Protein AF-0000000084432712 (afdb_homodimer)

Secondary structure (DSSP, 8-state):
-EEEEEE--SSHHHHHHHHHTTTTEEEEEEEEESS-TTHHHHHHHHHHHHHHHT-EEEEEE-HHHHHH---TTTSSSPPPB--GGGTT-HHHHHHHHHHH--TTHHHHHHHHHHHHHHHHT-SEEE----HHHHTT-GGGSHHHHHHHHHHHHHH-SS--EEE-TTTT--HHHHHHHHHHTT--GGG----SS--SSB-S-BHHHHHHHHHHHHHT------B--/-EEEEEE--SSHHHHHHHHHTTTTEEEEEEEEESS-TTHHHHHHHHHHHHHHHT-EEEEEE-HHHHHH---TTTSSSPPPB--GGGTT-HHHHHHHHHHH--TTHHHHHHHHHHHHHHHHT-SEEE----HHHHTT-GGGSHHHHHHHHHHHHHH-SS--EEE-TTTT--HHHHHHHHHHTT--GGG----SS--SSB-S-BHHHHHHHHHHHHHT------B--

pLDDT: mean 95.59, std 4.75, range [79.56, 98.94]

Organism: NCBI:txid230361

Structure (mmCIF, N/CA/C/O backbone):
data_AF-0000000084432712-model_v1
#
loop_
_entity.id
_entity.type
_entity.pdbx_description
1 polymer '7-cyano-7-deazaguanine synthase'
#
loop_
_atom_site.group_PDB
_atom_site.id
_atom_site.type_symbol
_atom_site.label_atom_id
_atom_site.label_alt_id
_atom_site.label_comp_id
_atom_site.label_asym_id
_atom_site.label_entity_id
_atom_site.label_seq_id
_atom_site.pdbx_PDB_ins_code
_atom_site.Cartn_x
_atom_site.Cartn_y
_atom_site.Cartn_z
_atom_site.occupancy
_atom_site.B_iso_or_equiv
_atom_site.auth_seq_id
_atom_site.auth_comp_id
_atom_site.auth_asym_id
_atom_site.auth_atom_id
_atom_site.pdbx_PDB_model_num
ATOM 1 N N . MET A 1 1 ? -24.625 7.254 8.367 1 82.44 1 MET A N 1
ATOM 2 C CA . MET A 1 1 ? -23.719 8.32 7.926 1 82.44 1 MET A CA 1
ATOM 3 C C . MET A 1 1 ? -22.641 7.766 7.008 1 82.44 1 MET A C 1
ATOM 5 O O . MET A 1 1 ? -22.25 6.602 7.129 1 82.44 1 MET A O 1
ATOM 9 N N . ASN A 1 2 ? -22.219 8.508 5.934 1 96.69 2 ASN A N 1
ATOM 10 C CA . ASN A 1 2 ? -21.109 8.125 5.055 1 96.69 2 ASN A CA 1
ATOM 11 C C . ASN A 1 2 ? -19.797 7.988 5.824 1 96.69 2 ASN A C 1
ATOM 13 O O . ASN A 1 2 ? -19.578 8.695 6.809 1 96.69 2 ASN A O 1
ATOM 17 N N . LYS A 1 3 ? -19.031 7.02 5.531 1 98.62 3 LYS A N 1
ATOM 18 C CA . LYS A 1 3 ? -17.781 6.781 6.238 1 98.62 3 LYS A CA 1
ATOM 19 C C . LYS A 1 3 ? -16.578 7.25 5.414 1 98.62 3 LYS A C 1
ATOM 21 O O . LYS A 1 3 ? -16.641 7.27 4.184 1 98.62 3 LYS A O 1
ATOM 26 N N . ALA A 1 4 ? -15.578 7.688 6.098 1 98.88 4 ALA A N 1
ATOM 27 C CA . ALA A 1 4 ? -14.312 8.102 5.488 1 98.88 4 ALA A CA 1
ATOM 28 C C . ALA A 1 4 ? -13.125 7.574 6.289 1 98.88 4 ALA A C 1
ATOM 30 O O . ALA A 1 4 ? -13.227 7.363 7.5 1 98.88 4 ALA A O 1
ATOM 31 N N . ILE A 1 5 ? -12.078 7.297 5.582 1 98.94 5 ILE A N 1
ATOM 32 C CA . ILE A 1 5 ? -10.789 7.031 6.207 1 98.94 5 ILE A CA 1
ATOM 33 C C . ILE A 1 5 ? -9.906 8.273 6.125 1 98.94 5 ILE A C 1
ATOM 35 O O . ILE A 1 5 ? -9.875 8.953 5.098 1 98.94 5 ILE A O 1
ATOM 39 N N . ALA A 1 6 ? -9.242 8.617 7.168 1 98.94 6 ALA A N 1
ATOM 40 C CA . ALA A 1 6 ? -8.266 9.695 7.141 1 98.94 6 ALA A CA 1
ATOM 41 C C . ALA A 1 6 ? -6.867 9.18 7.484 1 98.94 6 ALA A C 1
ATOM 43 O O . ALA A 1 6 ? -6.676 8.547 8.523 1 98.94 6 ALA A O 1
ATOM 44 N N . VAL A 1 7 ? -5.953 9.328 6.586 1 98.94 7 VAL A N 1
ATOM 45 C CA . VAL A 1 7 ? -4.555 9.148 6.961 1 98.94 7 VAL A CA 1
ATOM 46 C C . VAL A 1 7 ? -4.125 10.273 7.895 1 98.94 7 VAL A C 1
ATOM 48 O O . VAL A 1 7 ? -4.039 11.43 7.484 1 98.94 7 VAL A O 1
ATOM 51 N N . PHE A 1 8 ? -3.812 9.898 9.117 1 98.81 8 PHE A N 1
ATOM 52 C CA . PHE A 1 8 ? -3.848 10.914 10.164 1 98.81 8 PHE A CA 1
ATOM 53 C C . PHE A 1 8 ? -2.631 10.789 11.078 1 98.81 8 PHE A C 1
ATOM 55 O O . PHE A 1 8 ? -2.502 9.82 11.82 1 98.81 8 PHE A O 1
ATOM 62 N N . SER A 1 9 ? -1.767 11.75 11.031 1 98 9 SER A N 1
ATOM 63 C CA . SER A 1 9 ? -0.556 11.75 11.844 1 98 9 SER A CA 1
ATOM 64 C C . SER A 1 9 ? -0.712 12.648 13.062 1 98 9 SER A C 1
ATOM 66 O O . SER A 1 9 ? 0.126 12.625 13.969 1 98 9 SER A O 1
ATOM 68 N N . GLY A 1 10 ? -1.764 13.469 13.07 1 98.19 10 GLY A N 1
ATOM 69 C CA . GLY A 1 10 ? -1.887 14.484 14.109 1 98.19 10 GLY A CA 1
ATOM 70 C C . GLY A 1 10 ? -1.192 15.781 13.758 1 98.19 10 GLY A C 1
ATOM 71 O O . GLY A 1 10 ? -1.173 16.719 14.562 1 98.19 10 GLY A O 1
ATOM 72 N N . GLY A 1 11 ? -0.658 15.852 12.586 1 98.12 11 GLY A N 1
ATOM 73 C CA . GLY A 1 11 ? -0.037 17.078 12.117 1 98.12 11 GLY A CA 1
ATOM 74 C C . GLY A 1 11 ? -1.042 18.125 11.656 1 98.12 11 GLY A C 1
ATOM 75 O O . GLY A 1 11 ? -2.248 17.859 11.641 1 98.12 11 GLY A O 1
ATOM 76 N N . LEU A 1 12 ? -0.528 19.234 11.258 1 98.5 12 LEU A N 1
ATOM 77 C CA . LEU A 1 12 ? -1.354 20.375 10.859 1 98.5 12 LEU A CA 1
ATOM 78 C C . LEU A 1 12 ? -2.156 20.047 9.602 1 98.5 12 LEU A C 1
ATOM 80 O O . LEU A 1 12 ? -3.377 20.219 9.578 1 98.5 12 LEU A O 1
ATOM 84 N N . ASP A 1 13 ? -1.496 19.516 8.57 1 98.38 13 ASP A N 1
ATOM 85 C CA . ASP A 1 13 ? -2.105 19.328 7.258 1 98.38 13 ASP A CA 1
ATOM 86 C C . ASP A 1 13 ? -3.23 18.297 7.316 1 98.38 13 ASP A C 1
ATOM 88 O O . ASP A 1 13 ? -4.324 18.531 6.805 1 98.38 13 ASP A O 1
ATOM 92 N N . CYS A 1 14 ? -2.957 17.156 7.934 1 98.62 14 CYS A N 1
ATOM 93 C CA . CYS A 1 14 ? -3.982 16.125 7.984 1 98.62 14 CYS A CA 1
ATOM 94 C C . CYS A 1 14 ? -5.133 16.531 8.891 1 98.62 14 CYS A C 1
ATOM 96 O O . CYS A 1 14 ? -6.285 16.172 8.641 1 98.62 14 CYS A O 1
ATOM 98 N N . THR A 1 15 ? -4.855 17.297 9.977 1 98.88 15 THR A N 1
ATOM 99 C CA . THR A 1 15 ? -5.898 17.797 10.867 1 98.88 15 THR A CA 1
ATOM 100 C C . THR A 1 15 ? -6.867 18.703 10.117 1 98.88 15 THR A C 1
ATOM 102 O O . THR A 1 15 ? -8.086 18.547 10.227 1 98.88 15 THR A O 1
ATOM 105 N N . VAL A 1 16 ? -6.312 19.594 9.367 1 98.88 16 VAL A N 1
ATOM 106 C CA . VAL A 1 16 ? -7.148 20.5 8.586 1 98.88 16 VAL A CA 1
ATOM 107 C C . VAL A 1 16 ? -7.914 19.703 7.527 1 98.88 16 VAL A C 1
ATOM 109 O O . VAL A 1 16 ? -9.125 19.875 7.379 1 98.88 16 VAL A O 1
ATOM 112 N N . ALA A 1 17 ? -7.266 18.844 6.82 1 98.94 17 ALA A N 1
ATOM 113 C CA . ALA A 1 17 ? -7.891 18.062 5.754 1 98.94 17 ALA A CA 1
ATOM 114 C C . ALA A 1 17 ? -9.062 17.234 6.289 1 98.94 17 ALA A C 1
ATOM 116 O O . ALA A 1 17 ? -10.156 17.25 5.711 1 98.94 17 ALA A O 1
ATOM 117 N N . ALA A 1 18 ? -8.852 16.516 7.418 1 98.88 18 ALA A N 1
ATOM 118 C CA . ALA A 1 18 ? -9.914 15.703 8.008 1 98.88 18 ALA A CA 1
ATOM 119 C C . ALA A 1 18 ? -11.078 16.578 8.477 1 98.88 18 ALA A C 1
ATOM 121 O O . ALA A 1 18 ? -12.242 16.203 8.328 1 98.88 18 ALA A O 1
ATOM 122 N N . SER A 1 19 ? -10.805 17.766 9 1 98.88 19 SER A N 1
ATOM 123 C CA . SER A 1 19 ? -11.82 18.656 9.531 1 98.88 19 SER A CA 1
ATOM 124 C C . SER A 1 19 ? -12.758 19.141 8.438 1 98.88 19 SER A C 1
ATOM 126 O O . SER A 1 19 ? -13.938 19.422 8.688 1 98.88 19 SER A O 1
ATOM 128 N N . VAL A 1 20 ? -12.234 19.281 7.223 1 98.88 20 VAL A N 1
ATOM 129 C CA . VAL A 1 20 ? -13.039 19.703 6.086 1 98.88 20 VAL A CA 1
ATOM 130 C C . VAL A 1 20 ? -14.242 18.781 5.926 1 98.88 20 VAL A C 1
ATOM 132 O O . VAL A 1 20 ? -15.328 19.234 5.543 1 98.88 20 VAL A O 1
ATOM 135 N N . TYR A 1 21 ? -14.094 17.5 6.312 1 98.69 21 TYR A N 1
ATOM 136 C CA . TYR A 1 21 ? -15.133 16.516 6.043 1 98.69 21 TYR A CA 1
ATOM 137 C C . TYR A 1 21 ? -15.797 16.047 7.336 1 98.69 21 TYR A C 1
ATOM 139 O O . TYR A 1 21 ? -16.625 15.141 7.324 1 98.69 21 TYR A O 1
ATOM 147 N N . ALA A 1 22 ? -15.508 16.672 8.461 1 98.31 22 ALA A N 1
ATOM 148 C CA . ALA A 1 22 ? -15.898 16.188 9.789 1 98.31 22 ALA A CA 1
ATOM 149 C C . ALA A 1 22 ? -17.422 16.219 9.953 1 98.31 22 ALA A C 1
ATOM 151 O O . ALA A 1 22 ? -17.984 15.391 10.672 1 98.31 22 ALA A O 1
ATOM 152 N N . LYS A 1 23 ? -18.078 17.125 9.312 1 97.19 23 LYS A N 1
ATOM 153 C CA . LYS A 1 23 ? -19.531 17.281 9.5 1 97.19 23 LYS A CA 1
ATOM 154 C C . LYS A 1 23 ? -20.297 16.312 8.594 1 97.19 23 LYS A C 1
ATOM 156 O O . LYS A 1 23 ? -21.453 15.984 8.875 1 97.19 23 LYS A O 1
ATOM 161 N N . ASP A 1 24 ? -19.688 15.82 7.566 1 97.88 24 ASP A N 1
ATOM 162 C CA . ASP A 1 24 ? -20.406 15.086 6.523 1 97.88 24 ASP A CA 1
ATOM 163 C C . ASP A 1 24 ? -20.094 13.594 6.582 1 97.88 24 ASP A C 1
ATOM 165 O O . ASP A 1 24 ? -20.812 12.781 5.992 1 97.88 24 ASP A O 1
ATOM 169 N N . TYR A 1 25 ? -19.031 13.227 7.383 1 98.62 25 TYR A N 1
ATOM 170 C CA . TYR A 1 25 ? -18.594 11.836 7.379 1 98.62 25 TYR A CA 1
ATOM 171 C C . TYR A 1 25 ? -18.297 11.352 8.797 1 98.62 25 TYR A C 1
ATOM 173 O O . TYR A 1 25 ? -17.875 12.133 9.648 1 98.62 25 TYR A O 1
ATOM 181 N N . GLU A 1 26 ? -18.609 10.125 9.031 1 98.75 26 GLU A N 1
ATOM 182 C CA . GLU A 1 26 ? -17.969 9.414 10.141 1 98.75 26 GLU A CA 1
ATOM 183 C C . GLU A 1 26 ? -16.516 9.078 9.812 1 98.75 26 GLU A C 1
ATOM 185 O O . GLU A 1 26 ? -16.25 8.203 8.992 1 98.75 26 GLU A O 1
ATOM 190 N N . ILE A 1 27 ? -15.672 9.711 10.469 1 98.81 27 ILE A N 1
ATOM 191 C CA . ILE A 1 27 ? -14.266 9.617 10.078 1 98.81 27 ILE A CA 1
ATOM 192 C C . ILE A 1 27 ? -13.555 8.57 10.93 1 98.81 27 ILE A C 1
ATOM 194 O O . ILE A 1 27 ? -13.672 8.578 12.156 1 98.81 27 ILE A O 1
ATOM 198 N N . HIS A 1 28 ? -12.898 7.625 10.273 1 98.88 28 HIS A N 1
ATOM 199 C CA . HIS A 1 28 ? -11.938 6.691 10.852 1 98.88 28 HIS A CA 1
ATOM 200 C C . HIS A 1 28 ? -10.508 7.113 10.547 1 98.88 28 HIS A C 1
ATOM 202 O O . HIS A 1 28 ? -10.047 7 9.406 1 98.88 28 HIS A O 1
ATOM 208 N N . ALA A 1 29 ? -9.836 7.578 11.57 1 98.94 29 ALA A N 1
ATOM 209 C CA . ALA A 1 29 ? -8.469 8.062 11.414 1 98.94 29 ALA A CA 1
ATOM 210 C C . ALA A 1 29 ? -7.457 6.938 11.633 1 98.94 29 ALA A C 1
ATOM 212 O O . ALA A 1 29 ? -7.605 6.137 12.562 1 98.94 29 ALA A O 1
ATOM 213 N N . ILE A 1 30 ? -6.48 6.891 10.75 1 98.88 30 ILE A N 1
ATOM 214 C CA . ILE A 1 30 ? -5.422 5.895 10.883 1 98.88 30 ILE A CA 1
ATOM 215 C C . ILE A 1 30 ? -4.082 6.594 11.102 1 98.88 30 ILE A C 1
ATOM 217 O O . ILE A 1 30 ? -3.645 7.395 10.273 1 98.88 30 ILE A O 1
ATOM 221 N N . THR A 1 31 ? -3.467 6.285 12.211 1 98.88 31 THR A N 1
ATOM 222 C CA . THR A 1 31 ? -2.111 6.727 12.516 1 98.88 31 THR A CA 1
ATOM 223 C C . THR A 1 31 ? -1.118 5.578 12.344 1 98.88 31 THR A C 1
ATOM 225 O O . THR A 1 31 ? -1.321 4.488 12.883 1 98.88 31 THR A O 1
ATOM 228 N N . PHE A 1 32 ? -0.079 5.867 11.594 1 98.62 32 PHE A N 1
ATOM 229 C CA . PHE A 1 32 ? 0.902 4.828 11.305 1 98.62 32 PHE A CA 1
ATOM 230 C C . PHE A 1 32 ? 2.123 4.973 12.211 1 98.62 32 PHE A C 1
ATOM 232 O O . PHE A 1 32 ? 2.631 6.078 12.398 1 98.62 32 PHE A O 1
ATOM 239 N N . ASN A 1 33 ? 2.516 3.881 12.797 1 98.25 33 ASN A N 1
ATOM 240 C CA . ASN A 1 33 ? 3.818 3.744 13.438 1 98.25 33 ASN A CA 1
ATOM 241 C C . ASN A 1 33 ? 4.816 3.027 12.531 1 98.25 33 ASN A C 1
ATOM 243 O O . ASN A 1 33 ? 4.766 1.805 12.391 1 98.25 33 ASN A O 1
ATOM 247 N N . TYR A 1 34 ? 5.691 3.785 11.961 1 97.25 34 TYR A N 1
ATOM 248 C CA . TYR A 1 34 ? 6.668 3.188 11.055 1 97.25 34 TYR A CA 1
ATOM 249 C C . TYR A 1 34 ? 8.086 3.414 11.562 1 97.25 34 TYR A C 1
ATOM 251 O O . TYR A 1 34 ? 9.039 3.416 10.781 1 97.25 34 TYR A O 1
ATOM 259 N N . GLY A 1 35 ? 8.18 3.725 12.828 1 96.12 35 GLY A N 1
ATOM 260 C CA . GLY A 1 35 ? 9.469 3.842 13.492 1 96.12 35 GLY A CA 1
ATOM 261 C C . GLY A 1 35 ? 10.023 5.254 13.461 1 96.12 35 GLY A C 1
ATOM 262 O O . GLY A 1 35 ? 11.219 5.461 13.688 1 96.12 35 GLY A O 1
ATOM 263 N N . GLN A 1 36 ? 9.195 6.195 13.172 1 95 36 GLN A N 1
ATOM 264 C CA . GLN A 1 36 ? 9.656 7.578 13.102 1 95 36 GLN A CA 1
ATOM 265 C C . GLN A 1 36 ? 9.922 8.133 14.5 1 95 36 GLN A C 1
ATOM 267 O O . GLN A 1 36 ? 9.227 7.797 15.453 1 95 36 GLN A O 1
ATOM 272 N N . LYS A 1 37 ? 10.781 9.094 14.547 1 93.81 37 LYS A N 1
ATOM 273 C CA . LYS A 1 37 ? 11.219 9.703 15.797 1 93.81 37 LYS A CA 1
ATOM 274 C C . LYS A 1 37 ? 10.062 10.398 16.5 1 93.81 37 LYS A C 1
ATOM 276 O O . LYS A 1 37 ? 9.969 10.359 17.734 1 93.81 37 LYS A O 1
ATOM 281 N N . ALA A 1 38 ? 9.195 10.953 15.789 1 95.31 38 ALA A N 1
ATOM 282 C CA . ALA A 1 38 ? 8.156 11.812 16.344 1 95.31 38 ALA A CA 1
ATOM 283 C C . ALA A 1 38 ? 6.902 11.008 16.688 1 95.31 38 ALA A C 1
ATOM 285 O O . ALA A 1 38 ? 5.867 11.578 17.031 1 95.31 38 ALA A O 1
ATOM 286 N N . PHE A 1 39 ? 6.922 9.711 16.672 1 97.31 39 PHE A N 1
ATOM 287 C CA . PHE A 1 39 ? 5.715 8.898 16.75 1 97.31 39 PHE A CA 1
ATOM 288 C C . PHE A 1 39 ? 4.945 9.18 18.031 1 97.31 39 PHE A C 1
ATOM 290 O O . PHE A 1 39 ? 3.727 9.359 18 1 97.31 39 PHE A O 1
ATOM 297 N N . GLU A 1 40 ? 5.621 9.195 19.125 1 97.56 40 GLU A N 1
ATOM 298 C CA . GLU A 1 40 ? 4.941 9.359 20.406 1 97.56 40 GLU A CA 1
ATOM 299 C C . GLU A 1 40 ? 4.16 10.664 20.453 1 97.56 40 GLU A C 1
ATOM 301 O O . GLU A 1 40 ? 3.012 10.695 20.906 1 97.56 40 GLU A O 1
ATOM 306 N N . GLN A 1 41 ? 4.758 11.695 20 1 97.88 41 GLN A N 1
ATOM 307 C CA . GLN A 1 41 ? 4.094 12.992 20 1 97.88 41 GLN A CA 1
ATOM 308 C C . GLN A 1 41 ? 2.965 13.031 18.969 1 97.88 41 GLN A C 1
ATOM 310 O O . GLN A 1 41 ? 1.908 13.609 19.219 1 97.88 41 GLN A O 1
ATOM 315 N N . GLU A 1 42 ? 3.207 12.461 17.812 1 97.94 42 GLU A N 1
ATOM 316 C CA . GLU A 1 42 ? 2.172 12.352 16.781 1 97.94 42 GLU A CA 1
ATOM 317 C C . GLU A 1 42 ? 0.961 11.578 17.312 1 97.94 42 GLU A C 1
ATOM 319 O O . GLU A 1 42 ? -0.182 11.984 17.078 1 97.94 42 GLU A O 1
ATOM 324 N N . LEU A 1 43 ? 1.267 10.516 17.969 1 98.56 43 LEU A N 1
ATOM 325 C CA . LEU A 1 43 ? 0.202 9.68 18.516 1 98.56 43 LEU A CA 1
ATOM 326 C C . LEU A 1 43 ? -0.607 10.453 19.547 1 98.56 43 LEU A C 1
ATOM 328 O O . LEU A 1 43 ? -1.84 10.406 19.547 1 98.56 43 LEU A O 1
ATOM 332 N N . LYS A 1 44 ? 0.074 11.133 20.453 1 98.44 44 LYS A N 1
ATOM 333 C CA . LYS A 1 44 ? -0.604 11.945 21.453 1 98.44 44 LYS A CA 1
ATOM 334 C C . LYS A 1 44 ? -1.51 12.984 20.797 1 98.44 44 LYS A C 1
ATOM 336 O O . LYS A 1 44 ? -2.676 13.125 21.172 1 98.44 44 LYS A O 1
ATOM 341 N N . ALA A 1 45 ? -0.95 13.688 19.859 1 98.56 45 ALA A N 1
ATOM 342 C CA . ALA A 1 45 ? -1.721 14.703 19.156 1 98.56 45 ALA A CA 1
ATOM 343 C C . ALA A 1 45 ? -2.918 14.086 18.438 1 98.56 45 ALA A C 1
ATOM 345 O O . ALA A 1 45 ? -4.031 14.609 18.5 1 98.56 45 ALA A O 1
ATOM 346 N N . SER A 1 46 ? -2.67 12.969 17.719 1 98.81 46 SER A N 1
ATOM 347 C CA . SER A 1 46 ? -3.734 12.305 16.984 1 98.81 46 SER A CA 1
ATOM 348 C C . SER A 1 46 ? -4.867 11.867 17.906 1 98.81 46 SER A C 1
ATOM 350 O O . SER A 1 46 ? -6.043 12.023 17.578 1 98.81 46 SER A O 1
ATOM 352 N N . GLN A 1 47 ? -4.52 11.328 19.016 1 98.75 47 GLN A N 1
ATOM 353 C CA . GLN A 1 47 ? -5.516 10.852 19.969 1 98.75 47 GLN A CA 1
ATOM 354 C C . GLN A 1 47 ? -6.375 12 20.484 1 98.75 47 GLN A C 1
ATOM 356 O O . GLN A 1 47 ? -7.602 11.891 20.531 1 98.75 47 GLN A O 1
ATOM 361 N N . ILE A 1 48 ? -5.746 13.078 20.891 1 98.75 48 ILE A N 1
ATOM 362 C CA . ILE A 1 48 ? -6.449 14.227 21.453 1 98.75 48 ILE A CA 1
ATOM 363 C C . ILE A 1 48 ? -7.379 14.82 20.406 1 98.75 48 ILE A C 1
ATOM 365 O O . ILE A 1 48 ? -8.539 15.133 20.688 1 98.75 48 ILE A O 1
ATOM 369 N N . ILE A 1 49 ? -6.871 14.953 19.219 1 98.88 49 ILE A N 1
ATOM 370 C CA . ILE A 1 49 ? -7.656 15.555 18.141 1 98.88 49 ILE A CA 1
ATOM 371 C C . ILE A 1 49 ? -8.828 14.648 17.781 1 98.88 49 ILE A C 1
ATOM 373 O O . ILE A 1 49 ? -9.953 15.117 17.609 1 98.88 49 ILE A O 1
ATOM 377 N N . CYS A 1 50 ? -8.562 13.352 17.641 1 98.88 50 CYS A N 1
ATOM 378 C CA . CYS A 1 50 ? -9.625 12.406 17.312 1 98.88 50 CYS A CA 1
ATOM 379 C C . CYS A 1 50 ? -10.734 12.445 18.359 1 98.88 50 CYS A C 1
ATOM 381 O O . CYS A 1 50 ? -11.914 12.422 18.031 1 98.88 50 CYS A O 1
ATOM 383 N N . GLU A 1 51 ? -10.312 12.469 19.609 1 98.75 51 GLU A N 1
ATOM 384 C CA . GLU A 1 51 ? -11.297 12.555 20.688 1 98.75 51 GLU A CA 1
ATOM 385 C C . GLU A 1 51 ? -12.125 13.836 20.578 1 98.75 51 GLU A C 1
ATOM 387 O O . GLU A 1 51 ? -13.352 13.789 20.656 1 98.75 51 GLU A O 1
ATOM 392 N N . LYS A 1 52 ? -11.477 14.938 20.422 1 98.62 52 LYS A N 1
ATOM 393 C CA . LYS A 1 52 ? -12.141 16.234 20.344 1 98.62 52 LYS A CA 1
ATOM 394 C C . LYS A 1 52 ? -13.125 16.281 19.188 1 98.62 52 LYS A C 1
ATOM 396 O O . LYS A 1 52 ? -14.219 16.828 19.312 1 98.62 52 LYS A O 1
ATOM 401 N N . MET A 1 53 ? -12.75 15.688 18.062 1 98.69 53 MET A N 1
ATOM 402 C CA . MET A 1 53 ? -13.508 15.82 16.828 1 98.69 53 MET A CA 1
ATOM 403 C C . MET A 1 53 ? -14.516 14.688 16.672 1 98.69 53 MET A C 1
ATOM 405 O O . MET A 1 53 ? -15.367 14.727 15.781 1 98.69 53 MET A O 1
ATOM 409 N N . GLY A 1 54 ? -14.367 13.625 17.484 1 98.44 54 GLY A N 1
ATOM 410 C CA . GLY A 1 54 ? -15.258 12.477 17.406 1 98.44 54 GLY A CA 1
ATOM 411 C C . GLY A 1 54 ? -14.867 11.492 16.328 1 98.44 54 GLY A C 1
ATOM 412 O O . GLY A 1 54 ? -15.727 10.812 15.758 1 98.44 54 GLY A O 1
ATOM 413 N N . PHE A 1 55 ? -13.648 11.43 15.977 1 98.75 55 PHE A N 1
ATOM 414 C CA . PHE A 1 55 ? -13.164 10.469 15 1 98.75 55 PHE A CA 1
ATOM 415 C C . PHE A 1 55 ? -12.859 9.125 15.656 1 98.75 55 PHE A C 1
ATOM 417 O O . PHE A 1 55 ? -12.367 9.078 16.781 1 98.75 55 PHE A O 1
ATOM 424 N N . LYS A 1 56 ? -13.148 8.039 15.023 1 98.69 56 LYS A N 1
ATOM 425 C CA . LYS A 1 56 ? -12.578 6.754 15.422 1 98.69 56 LYS A CA 1
ATOM 426 C C . LYS A 1 56 ? -11.086 6.688 15.109 1 98.69 56 LYS A C 1
ATOM 428 O O . LYS A 1 56 ? -10.648 7.156 14.055 1 98.69 56 LYS A O 1
ATOM 433 N N . HIS A 1 57 ? -10.352 6.168 16.031 1 98.75 57 HIS A N 1
ATOM 434 C CA . HIS A 1 57 ? -8.906 6.234 15.883 1 98.75 57 HIS A CA 1
ATOM 435 C C . HIS A 1 57 ? -8.289 4.836 15.836 1 98.75 57 HIS A C 1
ATOM 437 O O . HIS A 1 57 ? -8.539 4.016 16.719 1 98.75 57 HIS A O 1
ATOM 443 N N . HIS A 1 58 ? -7.52 4.574 14.789 1 98.38 58 HIS A N 1
ATOM 444 C CA . HIS A 1 58 ? -6.801 3.316 14.602 1 98.38 58 HIS A CA 1
ATOM 445 C C . HIS A 1 58 ? -5.297 3.551 14.492 1 98.38 58 HIS A C 1
ATOM 447 O O . HIS A 1 58 ? -4.859 4.527 13.883 1 98.38 58 HIS A O 1
ATOM 453 N N . ILE A 1 59 ? -4.566 2.66 15.125 1 98.38 59 ILE A N 1
ATOM 454 C CA . ILE A 1 59 ? -3.111 2.709 15.047 1 98.38 59 ILE A CA 1
ATOM 455 C C . ILE A 1 59 ? -2.594 1.473 14.312 1 98.38 59 ILE A C 1
ATOM 457 O O . ILE A 1 59 ? -2.979 0.346 14.633 1 98.38 59 ILE A O 1
ATOM 461 N N . ILE A 1 60 ? -1.786 1.633 13.344 1 98.25 60 ILE A N 1
ATOM 462 C CA . ILE A 1 60 ? -1.219 0.524 12.578 1 98.25 60 ILE A CA 1
ATOM 463 C C . ILE A 1 60 ? 0.303 0.546 12.695 1 98.25 60 ILE A C 1
ATOM 465 O O . ILE A 1 60 ? 0.942 1.55 12.375 1 98.25 60 ILE A O 1
ATOM 469 N N . ASN A 1 61 ? 0.858 -0.528 13.086 1 97.44 61 ASN A N 1
ATOM 470 C CA . ASN A 1 61 ? 2.307 -0.666 13.188 1 97.44 61 ASN A CA 1
ATOM 471 C C . ASN A 1 61 ? 2.904 -1.243 11.906 1 97.44 61 ASN A C 1
ATOM 473 O O . ASN A 1 61 ? 2.455 -2.283 11.422 1 97.44 61 ASN A O 1
ATOM 477 N N . LEU A 1 62 ? 3.836 -0.529 11.375 1 97.62 62 LEU A N 1
ATOM 478 C CA . LEU A 1 62 ? 4.559 -0.975 10.188 1 97.62 62 LEU A CA 1
ATOM 479 C C . LEU A 1 62 ? 6.027 -1.226 10.508 1 97.62 62 LEU A C 1
ATOM 481 O O . LEU A 1 62 ? 6.91 -0.558 9.969 1 97.62 62 LEU A O 1
ATOM 485 N N . ASP A 1 63 ? 6.297 -2.266 11.211 1 95.38 63 ASP A N 1
ATOM 486 C CA . ASP A 1 63 ? 7.645 -2.59 11.672 1 95.38 63 ASP A CA 1
ATOM 487 C C . ASP A 1 63 ? 8.586 -2.826 10.5 1 95.38 63 ASP A C 1
ATOM 489 O O . ASP A 1 63 ? 9.758 -2.447 10.555 1 95.38 63 ASP A O 1
ATOM 493 N N . TRP A 1 64 ? 8.102 -3.467 9.539 1 95.88 64 TRP A N 1
ATOM 494 C CA . TRP A 1 64 ? 8.93 -3.777 8.383 1 95.88 64 TRP A CA 1
ATOM 495 C C . TRP A 1 64 ? 9.422 -2.502 7.707 1 95.88 64 TRP A C 1
ATOM 497 O O . TRP A 1 64 ? 10.539 -2.455 7.195 1 95.88 64 TRP A O 1
ATOM 507 N N . LEU A 1 65 ? 8.617 -1.478 7.641 1 97.12 65 LEU A N 1
ATOM 508 C CA . LEU A 1 65 ? 9.016 -0.216 7.027 1 97.12 65 LEU A CA 1
ATOM 509 C C . LEU A 1 65 ? 10.133 0.448 7.832 1 97.12 65 LEU A C 1
ATOM 511 O O . LEU A 1 65 ? 11.078 0.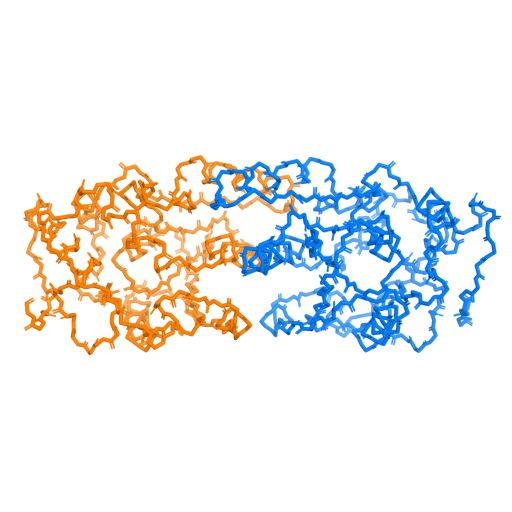99 7.262 1 97.12 65 LEU A O 1
ATOM 515 N N . SER A 1 66 ? 10.016 0.367 9.141 1 94.56 66 SER A N 1
ATOM 516 C CA . SER A 1 66 ? 11.047 0.907 10.016 1 94.56 66 SER A CA 1
ATOM 517 C C . SER A 1 66 ? 12.398 0.257 9.742 1 94.56 66 SER A C 1
ATOM 519 O O . SER A 1 66 ? 13.438 0.91 9.844 1 94.56 66 SER A O 1
ATOM 521 N N . LYS A 1 67 ? 12.375 -0.977 9.328 1 94.94 67 LYS A N 1
ATOM 522 C CA . LYS A 1 67 ? 13.594 -1.759 9.156 1 94.94 67 LYS A CA 1
ATOM 523 C C . LYS A 1 67 ? 14.281 -1.429 7.832 1 94.94 67 LYS A C 1
ATOM 525 O O . LYS A 1 67 ? 15.5 -1.523 7.719 1 94.94 67 LYS A O 1
ATOM 530 N N . ILE A 1 68 ? 13.539 -0.99 6.895 1 95.44 68 ILE A N 1
ATOM 531 C CA . ILE A 1 68 ? 14.148 -0.828 5.578 1 95.44 68 ILE A CA 1
ATOM 532 C C . ILE A 1 68 ? 14.359 0.657 5.285 1 95.44 68 ILE A C 1
ATOM 534 O O . ILE A 1 68 ? 15 1.017 4.297 1 95.44 68 ILE A O 1
ATOM 538 N N . SER A 1 69 ? 13.812 1.524 6.113 1 94.44 69 SER A N 1
ATOM 539 C CA . SER A 1 69 ? 13.914 2.963 5.887 1 94.44 69 SER A CA 1
ATOM 540 C C . SER A 1 69 ? 15.258 3.502 6.359 1 94.44 69 SER A C 1
ATOM 542 O O . SER A 1 69 ? 15.695 3.205 7.473 1 94.44 69 SER A O 1
ATOM 544 N N . THR A 1 70 ? 15.883 4.309 5.496 1 91.81 70 THR A N 1
ATOM 545 C CA . THR A 1 70 ? 17.125 4.98 5.859 1 91.81 70 THR A CA 1
ATOM 546 C C . THR A 1 70 ? 16.891 6.469 6.113 1 91.81 70 THR A C 1
ATOM 548 O O . THR A 1 70 ? 17.828 7.246 6.219 1 91.81 70 THR A O 1
ATOM 551 N N . SER A 1 71 ? 15.625 6.824 6.172 1 93 71 SER A N 1
ATOM 552 C CA . SER A 1 71 ? 15.242 8.211 6.414 1 93 71 SER A CA 1
ATOM 553 C C . SER A 1 71 ? 15.734 8.688 7.777 1 93 71 SER A C 1
ATOM 555 O O . SER A 1 71 ? 15.695 7.938 8.758 1 93 71 SER A O 1
ATOM 557 N N . SER A 1 72 ? 16.047 9.961 7.852 1 91.44 72 SER A N 1
ATOM 558 C CA . SER A 1 72 ? 16.438 10.539 9.133 1 91.44 72 SER A CA 1
ATOM 559 C C . SER A 1 72 ? 15.273 10.555 10.117 1 91.44 72 SER A C 1
ATOM 561 O O . SER A 1 72 ? 15.477 10.727 11.32 1 91.44 72 SER A O 1
ATOM 563 N N . LEU A 1 73 ? 14.109 10.406 9.562 1 91.56 73 LEU A N 1
ATOM 564 C CA . LEU A 1 73 ? 12.938 10.32 10.43 1 91.56 73 LEU A CA 1
ATOM 565 C C . LEU A 1 73 ? 12.938 9.016 11.219 1 91.56 73 LEU A C 1
ATOM 567 O O . LEU A 1 73 ? 12.219 8.883 12.211 1 91.56 73 LEU A O 1
ATOM 571 N N . ASN A 1 74 ? 13.664 8 10.773 1 93.06 74 ASN A N 1
ATOM 572 C CA . ASN A 1 74 ? 13.594 6.656 11.328 1 93.06 74 ASN A CA 1
ATOM 573 C C . ASN A 1 74 ? 14.938 6.207 11.883 1 93.06 74 ASN A C 1
ATOM 575 O O . ASN A 1 74 ? 15.039 5.137 12.492 1 93.06 74 ASN A O 1
ATOM 579 N N . THR A 1 75 ? 15.945 6.988 11.625 1 92.06 75 THR A N 1
ATOM 580 C CA . THR A 1 75 ? 17.281 6.582 12.031 1 92.06 75 THR A CA 1
ATOM 581 C C . THR A 1 75 ? 17.844 7.523 13.094 1 92.06 75 THR A C 1
ATOM 583 O O . THR A 1 75 ? 17.203 8.516 13.438 1 92.06 75 THR A O 1
ATOM 586 N N . SER A 1 76 ? 19 7.227 13.539 1 88.19 76 SER A N 1
ATOM 587 C CA . SER A 1 76 ? 19.625 8.039 14.57 1 88.19 76 SER A CA 1
ATOM 588 C C . SER A 1 76 ? 20.25 9.297 13.977 1 88.19 76 SER A C 1
ATOM 590 O O . SER A 1 76 ? 20.719 10.164 14.719 1 88.19 76 SER A O 1
ATOM 592 N N . GLU A 1 77 ? 20.141 9.336 12.719 1 86.75 77 GLU A N 1
ATOM 593 C CA . GLU A 1 77 ? 20.703 10.523 1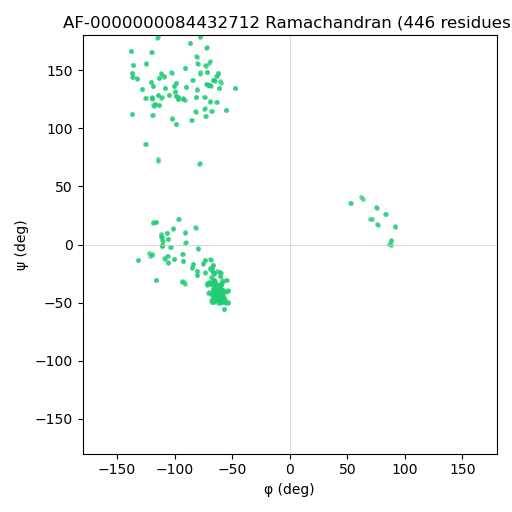2.086 1 86.75 77 GLU A CA 1
ATOM 594 C C . GLU A 1 77 ? 19.969 11.781 12.508 1 86.75 77 GLU A C 1
ATOM 596 O O . GLU A 1 77 ? 18.75 11.75 12.727 1 86.75 77 GLU A O 1
ATOM 601 N N . GLU A 1 78 ? 20.734 12.812 12.609 1 86.5 78 GLU A N 1
ATOM 602 C CA . GLU A 1 78 ? 20.141 14.078 13.047 1 86.5 78 GLU A CA 1
ATOM 603 C C . GLU A 1 78 ? 19.25 14.672 11.961 1 86.5 78 GLU A C 1
ATOM 605 O O . GLU A 1 78 ? 19.578 14.617 10.773 1 86.5 78 GLU A O 1
ATOM 610 N N . ILE A 1 79 ? 18.141 15.148 12.406 1 86.88 79 ILE A N 1
ATOM 611 C CA . ILE A 1 79 ? 17.266 15.914 11.523 1 86.88 79 ILE A CA 1
ATOM 612 C C . ILE A 1 79 ? 17.859 17.297 11.281 1 86.88 79 ILE A C 1
ATOM 614 O O . ILE A 1 79 ? 18.172 18.016 12.234 1 86.88 79 ILE A O 1
ATOM 618 N N . PRO A 1 80 ? 18 17.641 10.086 1 82.81 80 PRO A N 1
ATOM 619 C CA . PRO A 1 80 ? 18.672 18.906 9.797 1 82.81 80 PRO A CA 1
ATOM 620 C C . PRO A 1 80 ? 17.875 20.125 10.266 1 82.81 80 PRO A C 1
ATOM 622 O O . PRO A 1 80 ? 16.641 20.125 10.195 1 82.81 80 PRO A O 1
ATOM 625 N N . ASN A 1 81 ? 18.609 21.062 10.766 1 85.5 81 ASN A N 1
ATOM 626 C CA . ASN A 1 81 ? 18.047 22.391 10.984 1 85.5 81 ASN A CA 1
ATOM 627 C C . ASN A 1 81 ? 17.969 23.188 9.695 1 85.5 81 ASN A C 1
ATOM 629 O O . ASN A 1 81 ? 18.75 22.969 8.773 1 85.5 81 ASN A O 1
ATOM 633 N N . VAL A 1 82 ? 16.922 24.016 9.656 1 83.31 82 VAL A N 1
ATOM 634 C CA . VAL A 1 82 ? 16.797 24.844 8.453 1 83.31 82 VAL A CA 1
ATOM 635 C C . VAL A 1 82 ? 16.531 26.297 8.852 1 83.31 82 VAL A C 1
ATOM 637 O O . VAL A 1 82 ? 15.914 26.562 9.891 1 83.31 82 VAL A O 1
ATOM 640 N N . ASP A 1 83 ? 17.125 27.125 8.07 1 83.06 83 ASP A N 1
ATOM 641 C CA . ASP A 1 83 ? 16.844 28.531 8.266 1 83.06 83 ASP A CA 1
ATOM 642 C C . ASP A 1 83 ? 15.664 28.984 7.402 1 83.06 83 ASP A C 1
ATOM 644 O O . ASP A 1 83 ? 15.438 28.438 6.32 1 83.06 83 ASP A O 1
ATOM 648 N N . PHE A 1 84 ? 15 30.016 7.93 1 81.62 84 PHE A N 1
ATOM 649 C CA . PHE A 1 84 ? 13.836 30.547 7.234 1 81.62 84 PHE A CA 1
ATOM 650 C C . PHE A 1 84 ? 14.18 30.891 5.789 1 81.62 84 PHE A C 1
ATOM 652 O O . PHE A 1 84 ? 13.398 30.625 4.875 1 81.62 84 PHE A O 1
ATOM 659 N N . LYS A 1 85 ? 15.398 31.469 5.598 1 81.38 85 LYS A N 1
ATOM 660 C CA . LYS A 1 85 ? 15.812 31.953 4.281 1 81.38 85 LYS A CA 1
ATOM 661 C C . LYS A 1 85 ? 16.047 30.781 3.326 1 81.38 85 LYS A C 1
ATOM 663 O O . LYS A 1 85 ? 16.062 30.969 2.107 1 81.38 85 LYS A O 1
ATOM 668 N N . ASP A 1 86 ? 16.094 29.625 3.928 1 83.44 86 ASP A N 1
ATOM 669 C CA . ASP A 1 86 ? 16.5 28.469 3.115 1 83.44 86 ASP A CA 1
ATOM 670 C C . ASP A 1 86 ? 15.281 27.609 2.748 1 83.44 86 ASP A C 1
ATOM 672 O O . ASP A 1 86 ? 15.398 26.672 1.961 1 83.44 86 ASP A O 1
ATOM 676 N N . LEU A 1 87 ? 14.203 27.984 3.199 1 81.94 87 LEU A N 1
ATOM 677 C CA . LEU A 1 87 ? 13.016 27.156 3.012 1 81.94 87 LEU A CA 1
ATOM 678 C C . LEU A 1 87 ? 12.617 27.109 1.54 1 81.94 87 LEU A C 1
ATOM 680 O O . LEU A 1 87 ? 12.016 26.141 1.088 1 81.94 87 LEU A O 1
ATOM 684 N N . ASP A 1 88 ? 13.023 28.078 0.836 1 80.94 88 ASP A N 1
ATOM 685 C CA . ASP A 1 88 ? 12.602 28.125 -0.561 1 80.94 88 ASP A CA 1
ATOM 686 C C . ASP A 1 88 ? 13.773 27.844 -1.499 1 80.94 88 ASP A C 1
ATOM 688 O O . ASP A 1 88 ? 13.648 27.984 -2.717 1 80.94 88 ASP A O 1
ATOM 692 N N . ASP A 1 89 ? 14.906 27.547 -0.883 1 82.94 89 ASP A N 1
ATOM 693 C CA . ASP A 1 89 ? 16.062 27.141 -1.674 1 82.94 89 ASP A CA 1
ATOM 694 C C . ASP A 1 89 ? 15.891 25.719 -2.213 1 82.94 89 ASP A C 1
ATOM 696 O O . ASP A 1 89 ? 15.93 24.75 -1.451 1 82.94 89 ASP A O 1
ATOM 700 N N . ALA A 1 90 ? 15.859 25.656 -3.414 1 79.62 90 ALA A N 1
ATOM 701 C CA . ALA A 1 90 ? 15.516 24.391 -4.059 1 79.62 90 ALA A CA 1
ATOM 702 C C . ALA A 1 90 ? 16.562 23.328 -3.76 1 79.62 90 ALA A C 1
ATOM 704 O O . ALA A 1 90 ? 16.219 22.156 -3.531 1 79.62 90 ALA A O 1
ATOM 705 N N . GLU A 1 91 ? 17.766 23.703 -3.861 1 83.81 91 GLU A N 1
ATOM 706 C CA . GLU A 1 91 ? 18.859 22.75 -3.635 1 83.81 91 GLU A CA 1
ATOM 707 C C . GLU A 1 91 ? 18.859 22.25 -2.195 1 83.81 91 GLU A C 1
ATOM 709 O O . GLU A 1 91 ? 19 21.047 -1.953 1 83.81 91 GLU A O 1
ATOM 714 N N . LYS A 1 92 ? 18.75 23.156 -1.33 1 83.5 92 LYS A N 1
ATOM 715 C CA . LYS A 1 92 ? 18.734 22.781 0.083 1 83.5 92 LYS A CA 1
ATOM 716 C C . LYS A 1 92 ? 17.484 21.984 0.429 1 83.5 92 LYS A C 1
ATOM 718 O O . LYS A 1 92 ? 17.547 21.062 1.243 1 83.5 92 LYS A O 1
ATOM 723 N N . SER A 1 93 ? 16.469 22.359 -0.175 1 81.38 93 SER A N 1
ATOM 724 C CA . SER A 1 93 ? 15.219 21.625 0.036 1 81.38 93 SER A CA 1
ATOM 725 C C . SER A 1 93 ? 15.328 20.203 -0.48 1 81.38 93 SER A C 1
ATOM 727 O O . SER A 1 93 ? 14.836 19.266 0.157 1 81.38 93 SER A O 1
ATOM 729 N N . ALA A 1 94 ? 15.977 20.062 -1.615 1 82.62 94 ALA A N 1
ATOM 730 C CA . ALA A 1 94 ? 16.141 18.734 -2.195 1 82.62 94 ALA A CA 1
ATOM 731 C C . ALA A 1 94 ? 17.016 17.859 -1.296 1 82.62 94 ALA A C 1
ATOM 733 O O . ALA A 1 94 ? 16.734 16.656 -1.145 1 82.62 94 ALA A O 1
ATOM 734 N N . GLU A 1 95 ? 18 18.422 -0.772 1 83.62 95 GLU A N 1
ATOM 735 C CA . GLU A 1 95 ? 18.875 17.703 0.136 1 83.62 95 GLU A CA 1
ATOM 736 C C . GLU A 1 95 ? 18.141 17.266 1.398 1 83.62 95 GLU A C 1
ATOM 738 O O . GLU A 1 95 ? 18.266 16.125 1.843 1 83.62 95 GLU A O 1
ATOM 743 N N . SER A 1 96 ? 17.469 18.172 1.9 1 82.75 96 SER A N 1
ATOM 744 C CA . SER A 1 96 ? 16.688 17.875 3.092 1 82.75 96 SER A CA 1
ATOM 745 C C . SER A 1 96 ? 15.617 16.828 2.803 1 82.75 96 SER A C 1
ATOM 747 O O . SER A 1 96 ? 15.383 15.938 3.617 1 82.75 96 SER A O 1
ATOM 749 N N . ALA A 1 97 ? 15.055 16.969 1.644 1 84.81 97 ALA A N 1
ATOM 750 C CA . ALA A 1 97 ? 14 16.031 1.254 1 84.81 97 ALA A CA 1
ATOM 751 C C . ALA A 1 97 ? 14.539 14.609 1.145 1 84.81 97 ALA A C 1
ATOM 753 O O . ALA A 1 97 ? 13.891 13.656 1.589 1 84.81 97 ALA A O 1
ATOM 754 N N . SER A 1 98 ? 15.688 14.5 0.589 1 88 98 SER A N 1
ATOM 755 C CA . SER A 1 98 ? 16.297 13.188 0.431 1 88 98 SER A CA 1
ATOM 756 C C . SER A 1 98 ? 16.578 12.539 1.784 1 88 98 SER A C 1
ATOM 758 O O . SER A 1 98 ? 16.438 11.328 1.938 1 88 98 SER A O 1
ATOM 760 N N . SER A 1 99 ? 16.891 13.344 2.697 1 89.62 99 SER A N 1
ATOM 761 C CA . SER A 1 99 ? 17.25 12.828 4.016 1 89.62 99 SER A CA 1
ATOM 762 C C . SER A 1 99 ? 16.016 12.336 4.766 1 89.62 99 SER A C 1
ATOM 764 O O . SER A 1 99 ? 16.125 11.438 5.609 1 89.62 99 SER A O 1
ATOM 766 N N . VAL A 1 100 ? 14.875 12.852 4.41 1 89.75 100 VAL A N 1
ATOM 767 C CA . VAL A 1 100 ? 13.703 12.508 5.203 1 89.75 100 VAL A CA 1
ATOM 768 C C . VAL A 1 100 ? 12.758 11.633 4.383 1 89.75 100 VAL A C 1
ATOM 770 O O . VAL A 1 100 ? 11.656 11.305 4.828 1 89.75 100 VAL A O 1
ATOM 773 N N . TRP A 1 101 ? 13.203 11.242 3.213 1 94.19 101 TRP A N 1
ATOM 774 C CA . TRP A 1 101 ? 12.359 10.406 2.365 1 94.19 101 TRP A CA 1
ATOM 775 C C . TRP A 1 101 ? 12.195 9.016 2.971 1 94.19 101 TRP A C 1
ATOM 777 O O . TRP A 1 101 ? 13.188 8.352 3.301 1 94.19 101 TRP A O 1
ATOM 787 N N . VAL A 1 102 ? 11 8.641 3.186 1 96.31 102 VAL A N 1
ATOM 788 C CA . VAL A 1 102 ? 10.656 7.273 3.564 1 96.31 102 VAL A CA 1
ATOM 789 C C . VAL A 1 102 ? 10.188 6.5 2.336 1 96.31 102 VAL A C 1
ATOM 791 O O . VAL A 1 102 ? 9.273 6.938 1.631 1 96.31 102 VAL A O 1
ATOM 794 N N . PRO A 1 103 ? 10.727 5.355 2.037 1 97.69 103 PRO A N 1
ATOM 795 C CA . PRO A 1 103 ? 10.438 4.617 0.804 1 97.69 103 PRO A CA 1
ATOM 796 C C . PRO A 1 103 ? 8.945 4.344 0.612 1 97.69 103 PRO A C 1
ATOM 798 O O . PRO A 1 103 ? 8.352 3.588 1.381 1 97.69 103 PRO A O 1
ATOM 801 N N . ALA A 1 104 ? 8.406 4.957 -0.48 1 98.12 104 ALA A N 1
ATOM 802 C CA . ALA A 1 104 ? 7.035 4.766 -0.947 1 98.12 104 ALA A CA 1
ATOM 803 C C . ALA A 1 104 ? 6.035 5.004 0.179 1 98.12 104 ALA A C 1
ATOM 805 O O . ALA A 1 104 ? 5.02 4.309 0.273 1 98.12 104 ALA A O 1
ATOM 806 N N . ARG A 1 105 ? 6.309 5.902 1.01 1 97.81 105 ARG A N 1
ATOM 807 C CA . ARG A 1 105 ? 5.535 6.105 2.23 1 97.81 105 ARG A CA 1
ATOM 808 C C . ARG A 1 105 ? 4.062 6.359 1.909 1 97.81 105 ARG A C 1
ATOM 810 O O . ARG A 1 105 ? 3.189 5.617 2.359 1 97.81 105 ARG A O 1
ATOM 817 N N . ASN A 1 106 ? 3.748 7.379 1.068 1 98.38 106 ASN A N 1
ATOM 818 C CA . ASN A 1 106 ? 2.357 7.734 0.802 1 98.38 106 ASN A CA 1
ATOM 819 C C . ASN A 1 106 ? 1.65 6.656 -0.014 1 98.38 106 ASN A C 1
ATOM 821 O O . ASN A 1 106 ? 0.445 6.445 0.138 1 98.38 106 ASN A O 1
ATOM 825 N N . THR A 1 107 ? 2.41 5.984 -0.875 1 98.69 107 THR A N 1
ATOM 826 C CA . THR A 1 107 ? 1.84 4.867 -1.617 1 98.69 107 THR A CA 1
ATOM 827 C C . THR A 1 107 ? 1.385 3.764 -0.668 1 98.69 107 THR A C 1
ATOM 829 O O . THR A 1 107 ? 0.267 3.258 -0.788 1 98.69 107 THR A O 1
ATOM 832 N N . VAL A 1 108 ? 2.23 3.428 0.289 1 98.75 108 VAL A N 1
ATOM 833 C CA . VAL A 1 108 ? 1.934 2.373 1.253 1 98.75 108 VAL A CA 1
ATOM 834 C C . VAL A 1 108 ? 0.785 2.809 2.16 1 98.75 108 VAL A C 1
ATOM 836 O O . VAL A 1 108 ? -0.207 2.09 2.305 1 98.75 108 VAL A O 1
ATOM 839 N N . PHE A 1 109 ? 0.864 4.016 2.736 1 98.88 109 PHE A N 1
ATOM 840 C CA . PHE A 1 109 ? -0.145 4.504 3.668 1 98.88 109 PHE A CA 1
ATOM 841 C C . PHE A 1 109 ? -1.519 4.539 3.01 1 98.88 109 PHE A C 1
ATOM 843 O O . PHE A 1 109 ? -2.502 4.074 3.59 1 98.88 109 PHE A O 1
ATOM 850 N N . THR A 1 110 ? -1.54 5.047 1.798 1 98.81 110 THR A N 1
ATOM 851 C CA . THR A 1 110 ? -2.818 5.223 1.114 1 98.81 110 THR A CA 1
ATOM 852 C C . THR A 1 110 ? -3.387 3.873 0.682 1 98.81 110 THR A C 1
ATOM 854 O O . THR A 1 110 ? -4.602 3.674 0.694 1 98.81 110 THR A O 1
ATOM 857 N N . SER A 1 111 ? -2.514 2.943 0.31 1 98.81 111 SER A N 1
ATOM 858 C CA . SER A 1 111 ? -2.975 1.6 -0.029 1 98.81 111 SER A CA 1
ATOM 859 C C . SER A 1 111 ? -3.594 0.906 1.18 1 98.81 111 SER A C 1
ATOM 861 O O . SER A 1 111 ? -4.613 0.227 1.057 1 98.81 111 SER A O 1
ATOM 863 N N . ILE A 1 112 ? -2.963 1.05 2.326 1 98.81 112 ILE A N 1
ATOM 864 C CA . ILE A 1 112 ? -3.51 0.476 3.551 1 98.81 112 ILE A CA 1
ATOM 865 C C . ILE A 1 112 ? -4.84 1.148 3.887 1 98.81 112 ILE A C 1
ATOM 867 O O . ILE A 1 112 ? -5.801 0.479 4.27 1 98.81 112 ILE A O 1
ATOM 871 N N . ALA A 1 113 ? -4.902 2.461 3.713 1 98.88 113 ALA A N 1
ATOM 872 C CA . ALA A 1 113 ? -6.16 3.182 3.912 1 98.88 113 ALA A CA 1
ATOM 873 C C . ALA A 1 113 ? -7.254 2.639 3 1 98.88 113 ALA A C 1
ATOM 875 O O . ALA A 1 113 ? -8.414 2.525 3.41 1 98.88 113 ALA A O 1
ATOM 876 N N . ALA A 1 114 ? -6.91 2.307 1.767 1 98.75 114 ALA A N 1
ATOM 877 C CA . ALA A 1 114 ? -7.867 1.732 0.824 1 98.75 114 ALA A CA 1
ATOM 878 C C . ALA A 1 114 ? -8.391 0.387 1.321 1 98.75 114 ALA A C 1
ATOM 880 O O . ALA A 1 114 ? -9.57 0.075 1.163 1 98.75 114 ALA A O 1
ATOM 881 N N . SER A 1 115 ? -7.461 -0.395 1.863 1 98.69 115 SER A N 1
ATOM 882 C CA . SER A 1 115 ? -7.859 -1.682 2.424 1 98.69 115 SER A CA 1
ATOM 883 C C . SER A 1 115 ? -8.906 -1.506 3.518 1 98.69 115 SER A C 1
ATOM 885 O O . SER A 1 115 ? -9.938 -2.182 3.512 1 98.69 115 SER A O 1
ATOM 887 N N . TYR A 1 116 ? -8.672 -0.58 4.43 1 98.62 116 TYR A N 1
ATOM 888 C CA . TYR A 1 116 ? -9.633 -0.293 5.492 1 98.62 116 TYR A CA 1
ATOM 889 C C . TYR A 1 116 ? -10.93 0.257 4.918 1 98.62 116 TYR A C 1
ATOM 891 O O . TYR A 1 116 ? -12.016 -0.08 5.391 1 98.62 116 TYR A O 1
ATOM 899 N N . ALA A 1 117 ? -10.82 1.174 3.91 1 98.69 117 ALA A N 1
ATOM 900 C CA . ALA A 1 117 ? -12.008 1.737 3.273 1 98.69 117 ALA A CA 1
ATOM 901 C C . ALA A 1 117 ? -12.898 0.638 2.703 1 98.69 117 ALA A C 1
ATOM 903 O O . ALA A 1 117 ? -14.109 0.634 2.93 1 98.69 117 ALA A O 1
ATOM 904 N N . GLU A 1 118 ? -12.328 -0.294 1.998 1 97.81 118 GLU A N 1
ATOM 905 C CA . GLU A 1 118 ? -13.086 -1.41 1.45 1 97.81 118 GLU A CA 1
ATOM 906 C C . GLU A 1 118 ? -13.766 -2.217 2.559 1 97.81 118 GLU A C 1
ATOM 908 O O . GLU A 1 118 ? -14.914 -2.635 2.416 1 97.81 118 GLU A O 1
ATOM 913 N N . SER A 1 119 ? -13.039 -2.414 3.619 1 97.12 119 SER A N 1
ATOM 914 C CA . SER A 1 119 ? -13.516 -3.27 4.703 1 97.12 119 SER A CA 1
ATOM 915 C C . SER A 1 119 ? -14.75 -2.672 5.371 1 97.12 119 SER A C 1
ATOM 917 O O . SER A 1 119 ? -15.664 -3.4 5.77 1 97.12 119 SER A O 1
ATOM 919 N N . ILE A 1 120 ? -14.852 -1.326 5.492 1 97.25 120 ILE A N 1
ATOM 920 C CA . ILE A 1 120 ? -15.945 -0.745 6.258 1 97.25 120 ILE A CA 1
ATOM 921 C C . ILE A 1 120 ? -16.906 -0.031 5.316 1 97.25 120 ILE A C 1
ATOM 923 O O . ILE A 1 120 ? -17.891 0.566 5.762 1 97.25 120 ILE A O 1
ATOM 927 N N . GLY A 1 121 ? -16.547 -0.08 3.988 1 97.38 121 GLY A N 1
ATOM 928 C CA . GLY A 1 121 ? -17.406 0.562 3.006 1 97.38 121 GLY A CA 1
ATOM 929 C C . GLY A 1 121 ? -17.297 2.074 3.008 1 97.38 121 GLY A C 1
ATOM 930 O O . GLY A 1 121 ? -18.281 2.779 2.834 1 97.38 121 GLY A O 1
ATOM 931 N N . ALA A 1 122 ? -16.125 2.623 3.316 1 98.44 122 ALA A N 1
ATOM 932 C CA . ALA A 1 122 ? -15.898 4.066 3.285 1 98.44 122 ALA A CA 1
ATOM 933 C C . ALA A 1 122 ? -15.852 4.582 1.851 1 98.44 122 ALA A C 1
ATOM 935 O O . ALA A 1 122 ? -15.328 3.914 0.958 1 98.44 122 ALA A O 1
ATOM 936 N N . GLU A 1 123 ? -16.281 5.789 1.672 1 98.38 123 GLU A N 1
ATOM 937 C CA . GLU A 1 123 ? -16.422 6.363 0.336 1 98.38 123 GLU A CA 1
ATOM 938 C C . GLU A 1 123 ? -15.172 7.141 -0.063 1 98.38 123 GLU A C 1
ATOM 940 O O . GLU A 1 123 ? -14.836 7.215 -1.245 1 98.38 123 GLU A O 1
ATOM 945 N N . ILE A 1 124 ? -14.547 7.723 0.956 1 98.88 124 ILE A N 1
ATOM 946 C CA . ILE A 1 124 ? -13.414 8.57 0.602 1 98.88 124 ILE A CA 1
ATOM 947 C C . ILE A 1 124 ? -12.25 8.297 1.552 1 98.88 124 ILE A C 1
ATOM 949 O O . ILE A 1 124 ? -12.453 7.785 2.656 1 98.88 124 ILE A O 1
ATOM 953 N N . ILE A 1 125 ? -11.109 8.555 1.09 1 98.94 125 ILE A N 1
ATOM 954 C CA . ILE A 1 125 ? -9.867 8.594 1.855 1 98.94 125 ILE A CA 1
ATOM 955 C C . ILE A 1 125 ? -9.32 10.023 1.886 1 98.94 125 ILE A C 1
ATOM 957 O O . ILE A 1 125 ? -9.055 10.609 0.838 1 98.94 125 ILE A O 1
ATOM 961 N N . ILE A 1 126 ? -9.188 10.539 3.061 1 98.94 126 ILE A N 1
ATOM 962 C CA . ILE A 1 126 ? -8.742 11.922 3.236 1 98.94 126 ILE A CA 1
ATOM 963 C C . ILE A 1 126 ? -7.238 11.945 3.516 1 98.94 126 ILE A C 1
ATOM 965 O O . ILE A 1 126 ? -6.758 11.258 4.422 1 98.94 126 ILE A O 1
ATOM 969 N N . VAL A 1 127 ? -6.523 12.703 2.695 1 98.88 127 VAL A N 1
ATOM 970 C CA . VAL A 1 127 ? -5.086 12.852 2.896 1 98.88 127 VAL A CA 1
ATOM 971 C C . VAL A 1 127 ? -4.73 14.336 3.01 1 98.88 127 VAL A C 1
ATOM 973 O O . VAL A 1 127 ? -5.469 15.195 2.527 1 98.88 127 VAL A O 1
ATOM 976 N N . GLY A 1 128 ? -3.641 14.625 3.658 1 98.62 128 GLY A N 1
ATOM 977 C CA . GLY A 1 128 ? -3.193 15.992 3.871 1 98.62 128 GLY A CA 1
ATOM 978 C C . GLY A 1 128 ? -2.172 16.453 2.85 1 98.62 128 GLY A C 1
ATOM 979 O O . GLY A 1 128 ? -1.367 17.344 3.125 1 98.62 128 GLY A O 1
ATOM 980 N N . TRP A 1 129 ? -2.096 15.859 1.695 1 98.56 129 TRP A N 1
ATOM 981 C CA . TRP A 1 129 ? -1.144 16.25 0.66 1 98.56 129 TRP A CA 1
ATOM 982 C C . TRP A 1 129 ? -1.385 17.688 0.216 1 98.56 129 TRP A C 1
ATOM 984 O O . TRP A 1 129 ? -2.533 18.125 0.093 1 98.56 129 TRP A O 1
ATOM 994 N N . ASP A 1 130 ? -0.327 18.438 0.105 1 97.75 130 ASP A N 1
ATOM 995 C CA . ASP A 1 130 ? -0.487 19.859 -0.189 1 97.75 130 ASP A CA 1
ATOM 996 C C . ASP A 1 130 ? 0.542 20.328 -1.215 1 97.75 130 ASP A C 1
ATOM 998 O O . ASP A 1 130 ? 1.494 19.594 -1.521 1 97.75 130 ASP A O 1
ATOM 1002 N N . LYS A 1 131 ? 0.336 21.469 -1.736 1 96.38 131 LYS A N 1
ATOM 1003 C CA . LYS A 1 131 ? 1.112 22.031 -2.832 1 96.38 131 LYS A CA 1
ATOM 1004 C C . LYS A 1 131 ? 2.566 22.25 -2.42 1 96.38 131 LYS A C 1
ATOM 1006 O O . LYS A 1 131 ? 3.484 21.953 -3.188 1 96.38 131 LYS A O 1
ATOM 1011 N N . GLU A 1 132 ? 2.785 22.781 -1.292 1 92.38 132 GLU A N 1
ATOM 1012 C CA . GLU A 1 132 ? 4.129 23.109 -0.826 1 92.38 132 GLU A CA 1
ATOM 1013 C C . GLU A 1 132 ? 5.008 21.859 -0.755 1 92.38 132 GLU A C 1
ATOM 1015 O O . GLU A 1 132 ? 6.137 21.859 -1.25 1 92.38 132 GLU A O 1
ATOM 1020 N N . GLU A 1 133 ? 4.469 20.812 -0.157 1 91.56 133 GLU A N 1
ATOM 1021 C CA . GLU A 1 133 ? 5.207 19.562 -0.044 1 91.56 133 GLU A CA 1
ATOM 1022 C C . GLU A 1 133 ? 5.434 18.938 -1.414 1 91.56 133 GLU A C 1
ATOM 1024 O O . GLU A 1 133 ? 6.461 18.297 -1.647 1 91.56 133 GLU A O 1
ATOM 1029 N N . ALA A 1 134 ? 4.516 19.109 -2.311 1 93.38 134 ALA A N 1
ATOM 1030 C CA . ALA A 1 134 ? 4.602 18.531 -3.645 1 93.38 134 ALA A CA 1
ATOM 1031 C C . ALA A 1 134 ? 5.816 19.062 -4.402 1 93.38 134 ALA A C 1
ATOM 1033 O O . ALA A 1 134 ? 6.324 18.406 -5.316 1 93.38 134 ALA A O 1
ATOM 1034 N N . ASN A 1 135 ? 6.254 20.203 -4 1 90 135 ASN A N 1
ATOM 1035 C CA . ASN A 1 135 ? 7.434 20.781 -4.633 1 90 135 ASN A CA 1
ATOM 1036 C C . ASN A 1 135 ? 8.68 19.953 -4.359 1 90 135 ASN A C 1
ATOM 1038 O O . ASN A 1 135 ? 9.641 19.984 -5.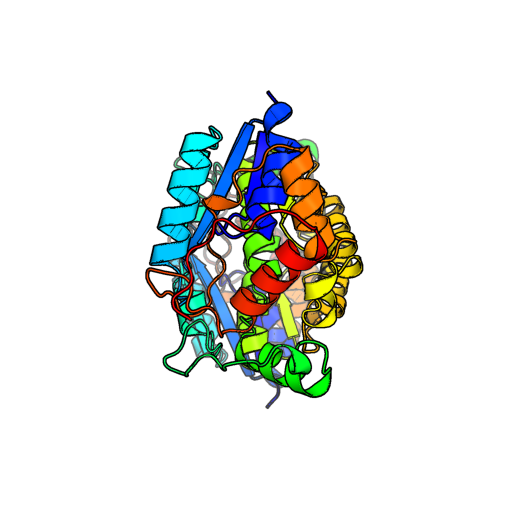133 1 90 135 ASN A O 1
ATOM 1042 N N . THR A 1 136 ? 8.594 19.266 -3.285 1 88.44 136 THR A N 1
ATOM 1043 C CA . THR A 1 136 ? 9.781 18.516 -2.855 1 88.44 136 THR A CA 1
ATOM 1044 C C . THR A 1 136 ? 9.523 17.016 -2.877 1 88.44 136 THR A C 1
ATOM 1046 O O . THR A 1 136 ? 10.445 16.234 -3.086 1 88.44 136 THR A O 1
ATOM 1049 N N . PHE A 1 137 ? 8.336 16.672 -2.645 1 93 137 PHE A N 1
ATOM 1050 C CA . PHE A 1 137 ? 7.941 15.273 -2.562 1 93 137 PHE A CA 1
ATOM 1051 C C . PHE A 1 137 ? 6.902 14.945 -3.625 1 93 137 PHE A C 1
ATOM 1053 O O . PHE A 1 137 ? 5.727 15.281 -3.48 1 93 137 PHE A O 1
ATOM 1060 N N . PRO A 1 138 ? 7.305 14.156 -4.57 1 94.69 138 PRO A N 1
ATOM 1061 C CA . PRO A 1 138 ? 6.398 13.914 -5.695 1 94.69 138 PRO A CA 1
ATOM 1062 C C . PRO A 1 138 ? 5.133 13.164 -5.281 1 94.69 138 PRO A C 1
ATOM 1064 O O . PRO A 1 138 ? 4.102 13.273 -5.949 1 94.69 138 PRO A O 1
ATOM 1067 N N . ASP A 1 139 ? 5.168 12.422 -4.223 1 97 139 ASP A N 1
ATOM 1068 C CA . ASP A 1 139 ? 4.016 11.633 -3.789 1 97 139 ASP A CA 1
ATOM 1069 C C . ASP A 1 139 ? 3.023 12.492 -3.01 1 97 139 ASP A C 1
ATOM 1071 O O . ASP A 1 139 ? 2.145 11.969 -2.322 1 97 139 ASP A O 1
ATOM 1075 N N . ASN A 1 140 ? 3.148 13.844 -3.076 1 97 140 ASN A N 1
ATOM 1076 C CA . ASN A 1 140 ? 2.17 14.797 -2.574 1 97 140 ASN A CA 1
ATOM 1077 C C . ASN A 1 140 ? 1.479 15.547 -3.713 1 97 140 ASN A C 1
ATOM 1079 O O . ASN A 1 140 ? 0.583 16.359 -3.475 1 97 140 ASN A O 1
ATOM 1083 N N . SER A 1 141 ? 1.819 15.297 -4.922 1 97.75 141 SER A N 1
ATOM 1084 C CA . SER A 1 141 ? 1.445 16.125 -6.066 1 97.75 141 SER A CA 1
ATOM 1085 C C . SER A 1 141 ? 0.029 15.805 -6.535 1 97.75 141 SER A C 1
ATOM 1087 O O . SER A 1 141 ? -0.51 14.742 -6.223 1 97.75 141 SER A O 1
ATOM 1089 N N . LYS A 1 142 ? -0.502 16.75 -7.293 1 97.94 142 LYS A N 1
ATOM 1090 C CA . LYS A 1 142 ? -1.808 16.578 -7.918 1 97.94 142 LYS A CA 1
ATOM 1091 C C . LYS A 1 142 ? -1.79 15.406 -8.898 1 97.94 142 LYS A C 1
ATOM 1093 O O . LYS A 1 142 ? -2.775 14.672 -9.016 1 97.94 142 LYS A O 1
ATOM 1098 N N . GLU A 1 143 ? -0.733 15.266 -9.609 1 98.19 143 GLU A N 1
ATOM 1099 C CA . GLU A 1 143 ? -0.583 14.156 -10.547 1 98.19 143 GLU A CA 1
ATOM 1100 C C . GLU A 1 143 ? -0.609 12.812 -9.82 1 98.19 143 GLU A C 1
ATOM 1102 O O . GLU A 1 143 ? -1.214 11.852 -10.305 1 98.19 143 GLU A O 1
ATOM 1107 N N . PHE A 1 144 ? 0.083 12.797 -8.688 1 98.62 144 PHE A N 1
ATOM 1108 C CA . PHE A 1 144 ? 0.071 11.594 -7.867 1 98.62 144 PHE A CA 1
ATOM 1109 C C . PHE A 1 144 ? -1.342 11.273 -7.391 1 98.62 144 PHE A C 1
ATOM 1111 O O . PHE A 1 144 ? -1.8 10.133 -7.504 1 98.62 144 PHE A O 1
ATOM 1118 N N . LEU A 1 145 ? -2.031 12.25 -6.91 1 98.81 145 LEU A N 1
ATOM 1119 C CA . LEU A 1 145 ? -3.418 12.109 -6.473 1 98.81 145 LEU A CA 1
ATOM 1120 C C . LEU A 1 145 ? -4.289 11.562 -7.598 1 98.81 145 LEU A C 1
ATOM 1122 O O . LEU A 1 145 ? -5.039 10.602 -7.391 1 98.81 145 LEU A O 1
ATOM 1126 N N . LYS A 1 146 ? -4.195 12.141 -8.734 1 98.56 146 LYS A N 1
ATOM 1127 C CA . LYS A 1 146 ? -4.992 11.727 -9.883 1 98.56 146 LYS A CA 1
ATOM 1128 C C . LYS A 1 146 ? -4.684 10.289 -10.273 1 98.56 146 LYS A C 1
ATOM 1130 O O . LYS A 1 146 ? -5.594 9.5 -10.531 1 98.56 146 LYS A O 1
ATOM 1135 N N . SER A 1 147 ? -3.441 9.969 -10.383 1 98.62 147 SER A N 1
ATOM 1136 C CA . SER A 1 147 ? -3.016 8.625 -10.766 1 98.62 147 SER A CA 1
ATOM 1137 C C . SER A 1 147 ? -3.502 7.582 -9.773 1 98.62 147 SER A C 1
ATOM 1139 O O . SER A 1 147 ? -3.912 6.488 -10.164 1 98.62 147 SER A O 1
ATOM 1141 N N . PHE A 1 148 ? -3.426 7.902 -8.523 1 98.81 148 PHE A N 1
ATOM 1142 C CA . PHE A 1 148 ? -3.861 6.957 -7.504 1 98.81 148 PHE A CA 1
ATOM 1143 C C . PHE A 1 148 ? -5.363 6.727 -7.586 1 98.81 148 PHE A C 1
ATOM 1145 O O . PHE A 1 148 ? -5.836 5.598 -7.438 1 98.81 148 PHE A O 1
ATOM 1152 N N . ASN A 1 149 ? -6.121 7.789 -7.758 1 98.81 149 ASN A N 1
ATOM 1153 C CA . ASN A 1 149 ? -7.562 7.645 -7.926 1 98.81 149 ASN A CA 1
ATOM 1154 C C . ASN A 1 149 ? -7.902 6.789 -9.141 1 98.81 149 ASN A C 1
ATOM 1156 O O . ASN A 1 149 ? -8.867 6.023 -9.117 1 98.81 149 ASN A O 1
ATOM 1160 N N . GLU A 1 150 ? -7.156 6.93 -10.211 1 98.5 150 GLU A N 1
ATOM 1161 C CA . GLU A 1 150 ? -7.355 6.066 -11.367 1 98.5 150 GLU A CA 1
ATOM 1162 C C . GLU A 1 150 ? -7.105 4.602 -11.016 1 98.5 150 GLU A C 1
ATOM 1164 O O . GLU A 1 150 ? -7.84 3.715 -11.461 1 98.5 150 GLU A O 1
ATOM 1169 N N . LEU A 1 151 ? -6.105 4.371 -10.242 1 98.56 151 LEU A N 1
ATOM 1170 C CA . LEU A 1 151 ? -5.789 3.021 -9.797 1 98.56 151 LEU A CA 1
ATOM 1171 C C . LEU A 1 151 ? -6.961 2.418 -9.023 1 98.56 151 LEU A C 1
ATOM 1173 O O . LEU A 1 151 ? -7.316 1.258 -9.234 1 98.56 151 LEU A O 1
ATOM 1177 N N . PHE A 1 152 ? -7.543 3.238 -8.078 1 98.31 152 PHE A N 1
ATOM 1178 C CA . PHE A 1 152 ? -8.672 2.764 -7.293 1 98.31 152 PHE A CA 1
ATOM 1179 C C . PHE A 1 152 ? -9.875 2.473 -8.188 1 98.31 152 PHE A C 1
ATOM 1181 O O . PHE A 1 152 ? -10.57 1.476 -7.992 1 98.31 152 PHE A O 1
ATOM 1188 N N . LYS A 1 153 ? -10.07 3.32 -9.141 1 97.56 153 LYS A N 1
ATOM 1189 C CA . LYS A 1 153 ? -11.203 3.16 -10.047 1 97.56 153 LYS A CA 1
ATOM 1190 C C . LYS A 1 153 ? -11.125 1.829 -10.789 1 97.56 153 LYS A C 1
ATOM 1192 O O . LYS A 1 153 ? -12.148 1.173 -11.008 1 97.56 153 LYS A O 1
ATOM 1197 N N . VAL A 1 154 ? -9.953 1.399 -11.094 1 97 154 VAL A N 1
ATOM 1198 C CA . VAL A 1 154 ? -9.773 0.213 -11.922 1 97 154 VAL A CA 1
ATOM 1199 C C . VAL A 1 154 ? -9.672 -1.026 -11.031 1 97 154 VAL A C 1
ATOM 1201 O O . VAL A 1 154 ? -10.102 -2.115 -11.422 1 97 154 VAL A O 1
ATOM 1204 N N . GLY A 1 155 ? -9.094 -0.846 -9.875 1 96.06 155 GLY A N 1
ATOM 1205 C CA . GLY A 1 155 ? -8.656 -2.025 -9.141 1 96.06 155 GLY A CA 1
ATOM 1206 C C . GLY A 1 155 ? -9.547 -2.355 -7.957 1 96.06 155 GLY A C 1
ATOM 1207 O O . GLY A 1 155 ? -9.453 -3.445 -7.391 1 96.06 155 GLY A O 1
ATOM 1208 N N . SER A 1 156 ? -10.375 -1.479 -7.523 1 96.25 156 SER A N 1
ATOM 1209 C CA . SER A 1 156 ? -11.219 -1.688 -6.348 1 96.25 156 SER A CA 1
ATOM 1210 C C . SER A 1 156 ? -12.625 -2.105 -6.742 1 96.25 156 SER A C 1
ATOM 1212 O O . SER A 1 156 ? -13.188 -1.588 -7.711 1 96.25 156 SER A O 1
ATOM 1214 N N . PRO A 1 157 ? -13.227 -3.047 -6.039 1 94.25 157 PRO A N 1
ATOM 1215 C CA . PRO A 1 157 ? -14.602 -3.451 -6.336 1 94.25 157 PRO A CA 1
ATOM 1216 C C . PRO A 1 157 ? -15.633 -2.412 -5.895 1 94.25 157 PRO A C 1
ATOM 1218 O O . PRO A 1 157 ? -16.797 -2.506 -6.262 1 94.25 157 PRO A O 1
ATOM 1221 N N . ILE A 1 158 ? -15.227 -1.442 -5.078 1 94.31 158 ILE A N 1
ATOM 1222 C CA . ILE A 1 158 ? -16.125 -0.373 -4.652 1 94.31 158 ILE A CA 1
ATOM 1223 C C . ILE A 1 158 ? -15.562 0.977 -5.098 1 94.31 158 ILE A C 1
ATOM 1225 O O . ILE A 1 158 ? -14.398 1.076 -5.48 1 94.31 158 ILE A O 1
ATOM 1229 N N . ASP A 1 159 ? -16.375 1.914 -5.031 1 96.25 159 ASP A N 1
ATOM 1230 C CA . ASP A 1 159 ? -15.969 3.26 -5.414 1 96.25 159 ASP A CA 1
ATOM 1231 C C . ASP A 1 159 ? -15.305 3.982 -4.242 1 96.25 159 ASP A C 1
ATOM 1233 O O . ASP A 1 159 ? -15.953 4.266 -3.232 1 96.25 159 ASP A O 1
ATOM 1237 N N . ILE A 1 160 ? -14.07 4.145 -4.289 1 98 160 ILE A N 1
ATOM 1238 C CA . ILE A 1 160 ? -13.281 4.883 -3.311 1 98 160 ILE A CA 1
ATOM 1239 C C . ILE A 1 160 ? -12.594 6.066 -3.986 1 98 160 ILE A C 1
ATOM 1241 O O . ILE A 1 160 ? -12.086 5.941 -5.102 1 98 160 ILE A O 1
ATOM 1245 N N . GLU A 1 161 ? -12.602 7.207 -3.377 1 98.75 161 GLU A N 1
ATOM 1246 C CA . GLU A 1 161 ? -11.914 8.375 -3.91 1 98.75 161 GLU A CA 1
ATOM 1247 C C . GLU A 1 161 ? -11 9.008 -2.861 1 98.75 161 GLU A C 1
ATOM 1249 O O . GLU A 1 161 ? -11.398 9.18 -1.709 1 98.75 161 GLU A O 1
ATOM 1254 N N . ILE A 1 162 ? -9.828 9.32 -3.25 1 98.94 162 ILE A N 1
ATOM 1255 C CA . ILE A 1 162 ? -8.922 10.078 -2.393 1 98.94 162 ILE A CA 1
ATOM 1256 C C . ILE A 1 162 ? -9.25 11.562 -2.482 1 98.94 162 ILE A C 1
ATOM 1258 O O . ILE A 1 162 ? -9.375 12.109 -3.58 1 98.94 162 ILE A O 1
ATOM 1262 N N . LYS A 1 163 ? -9.461 12.18 -1.372 1 98.88 163 LYS A N 1
ATOM 1263 C CA . LYS A 1 163 ? -9.672 13.617 -1.268 1 98.88 163 LYS A CA 1
ATOM 1264 C C . LYS A 1 163 ? -8.492 14.297 -0.573 1 98.88 163 LYS A C 1
ATOM 1266 O O . LYS A 1 163 ? -8.07 13.875 0.505 1 98.88 163 LYS A O 1
ATOM 1271 N N . ALA A 1 164 ? -7.953 15.281 -1.204 1 98.88 164 ALA A N 1
ATOM 1272 C CA . ALA A 1 164 ? -6.871 16.094 -0.664 1 98.88 164 ALA A CA 1
ATOM 1273 C C . ALA A 1 164 ? -7.246 17.578 -0.688 1 98.88 164 ALA A C 1
ATOM 1275 O O . ALA A 1 164 ? -6.812 18.312 -1.576 1 98.88 164 ALA A O 1
ATOM 1276 N N . PRO A 1 165 ? -7.898 18.031 0.307 1 98.75 165 PRO A N 1
ATOM 1277 C CA . PRO A 1 165 ? -8.406 19.406 0.3 1 98.75 165 PRO A CA 1
ATOM 1278 C C . PRO A 1 165 ? -7.297 20.453 0.163 1 98.75 165 PRO A C 1
ATOM 1280 O O . PRO A 1 165 ? -7.543 21.562 -0.311 1 98.75 165 PRO A O 1
ATOM 1283 N N . ALA A 1 166 ? -6.105 20.109 0.544 1 98.56 166 ALA A N 1
ATOM 1284 C CA . ALA A 1 166 ? -5.02 21.094 0.555 1 98.56 166 ALA A CA 1
ATOM 1285 C C . ALA A 1 166 ? -4.125 20.922 -0.669 1 98.56 166 ALA A C 1
ATOM 1287 O O . ALA A 1 166 ? -3.043 21.516 -0.736 1 98.56 166 ALA A O 1
ATOM 1288 N N . ILE A 1 167 ? -4.504 20.188 -1.685 1 98.75 167 ILE A N 1
ATOM 1289 C CA . ILE A 1 167 ? -3.656 19.734 -2.783 1 98.75 167 ILE A CA 1
ATOM 1290 C C . ILE A 1 167 ? -3.092 20.938 -3.529 1 98.75 167 ILE A C 1
ATOM 1292 O O . ILE A 1 167 ? -1.991 20.875 -4.082 1 98.75 167 ILE A O 1
ATOM 1296 N N . ASP A 1 168 ? -3.799 22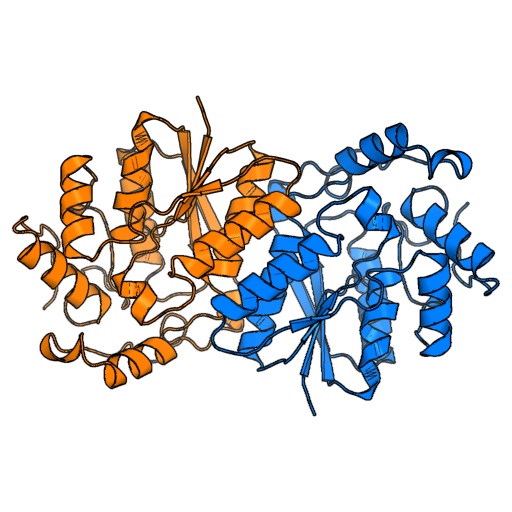.078 -3.506 1 98.31 168 ASP A N 1
ATOM 1297 C CA . ASP A 1 168 ? -3.371 23.266 -4.23 1 98.31 168 ASP A CA 1
ATOM 1298 C C . ASP A 1 168 ? -3.064 24.422 -3.271 1 98.31 168 ASP A C 1
ATOM 1300 O O . ASP A 1 168 ? -3.02 25.578 -3.68 1 98.31 168 ASP A O 1
ATOM 1304 N N . LEU A 1 169 ? -2.844 24.078 -2.02 1 98.38 169 LEU A N 1
ATOM 1305 C CA . LEU A 1 169 ? -2.689 25.125 -1.009 1 98.38 169 LEU A CA 1
ATOM 1306 C C . LEU A 1 169 ? -1.269 25.141 -0.457 1 98.38 169 LEU A C 1
ATOM 1308 O O . LEU A 1 169 ? -0.648 24.094 -0.296 1 98.38 169 LEU A O 1
ATOM 1312 N N . ASP A 1 170 ? -0.806 26.312 -0.196 1 96.38 170 ASP A N 1
ATOM 1313 C CA . ASP A 1 170 ? 0.401 26.469 0.611 1 96.38 170 ASP A CA 1
ATOM 1314 C C . ASP A 1 170 ? 0.064 26.5 2.102 1 96.38 170 ASP A C 1
ATOM 1316 O O . ASP A 1 170 ? -1.109 26.531 2.477 1 96.38 170 ASP A O 1
ATOM 1320 N N . LYS A 1 171 ? 1.111 26.5 2.846 1 96.69 171 LYS A N 1
ATOM 1321 C CA . LYS A 1 171 ? 0.924 26.328 4.285 1 96.69 171 LYS A CA 1
ATOM 1322 C C . LYS A 1 171 ? 0.036 27.438 4.855 1 96.69 171 LYS A C 1
ATOM 1324 O O . LYS A 1 171 ? -0.803 27.172 5.723 1 96.69 171 LYS A O 1
ATOM 1329 N N . ASP A 1 172 ? 0.218 28.672 4.41 1 97.88 172 ASP A N 1
ATOM 1330 C CA . ASP A 1 172 ? -0.608 29.766 4.922 1 97.88 172 ASP A CA 1
ATOM 1331 C C . ASP A 1 172 ? -2.072 29.578 4.531 1 97.88 172 ASP A C 1
ATOM 1333 O O . ASP A 1 172 ? -2.973 29.875 5.316 1 97.88 172 ASP A O 1
ATOM 1337 N N . GLU A 1 173 ? -2.336 29.109 3.361 1 98.75 173 GLU A N 1
ATOM 1338 C CA . GLU A 1 173 ? -3.695 28.828 2.908 1 98.75 173 GLU A CA 1
ATOM 1339 C C . GLU A 1 173 ? -4.305 27.656 3.67 1 98.75 173 GLU A C 1
ATOM 1341 O O . GLU A 1 173 ? -5.512 27.625 3.912 1 98.75 173 GLU A O 1
ATOM 1346 N N . ILE A 1 174 ? -3.496 26.688 4.039 1 98.75 174 ILE A N 1
ATOM 1347 C CA . ILE A 1 174 ? -3.955 25.562 4.852 1 98.75 174 ILE A CA 1
ATOM 1348 C C . ILE A 1 174 ? -4.406 26.062 6.223 1 98.75 174 ILE A C 1
ATOM 1350 O O . ILE A 1 174 ? -5.453 25.672 6.727 1 98.75 174 ILE A O 1
ATOM 1354 N N . VAL A 1 175 ? -3.619 26.953 6.789 1 98.75 175 VAL A N 1
ATOM 1355 C CA . VAL A 1 175 ? -3.959 27.547 8.078 1 98.75 175 VAL A CA 1
ATOM 1356 C C . VAL A 1 175 ? -5.281 28.297 7.973 1 98.75 175 VAL A C 1
ATOM 1358 O O . VAL A 1 175 ? -6.152 28.156 8.836 1 98.75 175 VAL A O 1
ATOM 1361 N N . LYS A 1 176 ? -5.457 29.062 6.934 1 98.81 176 LYS A N 1
ATOM 1362 C CA . LYS A 1 176 ? -6.707 29.797 6.719 1 98.81 176 LYS A CA 1
ATOM 1363 C C . LYS A 1 176 ? -7.883 28.844 6.57 1 98.81 176 LYS A C 1
ATOM 1365 O O . LYS A 1 176 ? -8.945 29.062 7.152 1 98.81 176 LYS A O 1
ATOM 1370 N N . LEU A 1 177 ? -7.664 27.828 5.801 1 98.75 177 LEU A N 1
ATOM 1371 C CA . LEU A 1 177 ? -8.695 26.812 5.66 1 98.75 177 LEU A CA 1
ATOM 1372 C C . LEU A 1 177 ? -9.039 26.188 7.012 1 98.75 177 LEU A C 1
ATOM 1374 O O . LEU A 1 177 ? -10.219 25.984 7.324 1 98.75 177 LEU A O 1
ATOM 1378 N N . GLY A 1 178 ? -8.008 25.844 7.777 1 98.81 178 GLY A N 1
ATOM 1379 C CA . GLY A 1 178 ? -8.227 25.312 9.109 1 98.81 178 GLY A CA 1
ATOM 1380 C C . GLY A 1 178 ? -9.07 26.219 9.992 1 98.81 178 GLY A C 1
ATOM 1381 O O . GLY A 1 178 ? -9.938 25.75 10.727 1 98.81 178 GLY A O 1
ATOM 1382 N N . SER A 1 179 ? -8.789 27.469 9.883 1 98.5 179 SER A N 1
ATOM 1383 C CA . SER A 1 179 ? -9.586 28.453 10.625 1 98.5 179 SER A CA 1
ATOM 1384 C C . SER A 1 179 ? -11.039 28.453 10.156 1 98.5 179 SER A C 1
ATOM 1386 O O . SER A 1 179 ? -11.961 28.469 10.969 1 98.5 179 SER A O 1
ATOM 1388 N N . ASP A 1 180 ? -11.273 28.438 8.867 1 98.38 180 ASP A N 1
ATOM 1389 C CA . ASP A 1 180 ? -12.609 28.469 8.266 1 98.38 180 ASP A CA 1
ATOM 1390 C C . ASP A 1 180 ? -13.453 27.281 8.727 1 98.38 180 ASP A C 1
ATOM 1392 O O . ASP A 1 180 ? -14.656 27.406 8.93 1 98.38 180 ASP A O 1
ATOM 1396 N N . VAL A 1 181 ? -12.828 26.156 8.969 1 98.38 181 VAL A N 1
ATOM 1397 C CA . VAL A 1 181 ? -13.586 24.953 9.289 1 98.38 181 VAL A CA 1
ATOM 1398 C C . VAL A 1 181 ? -13.461 24.656 10.781 1 98.38 181 VAL A C 1
ATOM 1400 O O . VAL A 1 181 ? -13.844 23.562 11.234 1 98.38 181 VAL A O 1
ATOM 1403 N N . ASN A 1 182 ? -12.805 25.531 11.523 1 98 182 ASN A N 1
ATOM 1404 C CA . ASN A 1 182 ? -12.625 25.422 12.969 1 98 182 ASN A CA 1
ATOM 1405 C C . ASN A 1 182 ? -11.836 24.172 13.336 1 98 182 ASN A C 1
ATOM 1407 O O . ASN A 1 182 ? -12.211 23.438 14.258 1 98 182 ASN A O 1
ATOM 1411 N N . ALA A 1 183 ? -10.836 23.875 12.578 1 98.75 183 ALA A N 1
ATOM 1412 C CA . ALA A 1 183 ? -9.938 22.766 12.906 1 98.75 183 ALA A CA 1
ATOM 1413 C C . ALA A 1 183 ? -9.164 23.047 14.188 1 98.75 183 ALA A C 1
ATOM 1415 O O . ALA A 1 183 ? -8.75 24.188 14.438 1 98.75 183 ALA A O 1
ATOM 1416 N N . PRO A 1 184 ? -8.984 22.078 14.953 1 98.69 184 PRO A N 1
ATOM 1417 C CA . PRO A 1 184 ? -8.195 22.281 16.172 1 98.69 184 PRO A CA 1
ATOM 1418 C C . PRO A 1 184 ? -6.691 22.297 15.906 1 98.69 184 PRO A C 1
ATOM 1420 O O . PRO A 1 184 ? -5.961 21.453 16.438 1 98.69 184 PRO A O 1
ATOM 1423 N N . MET A 1 185 ? -6.211 23.281 15.266 1 98.69 185 MET A N 1
ATOM 1424 C CA . MET A 1 185 ? -4.828 23.359 14.797 1 98.69 185 MET A CA 1
ATOM 1425 C C . MET A 1 185 ? -3.859 23.453 15.969 1 98.69 185 MET A C 1
ATOM 1427 O O . MET A 1 185 ? -2.725 22.984 15.883 1 98.69 185 MET A O 1
ATOM 1431 N N . GLU A 1 186 ? -4.316 24.016 17.047 1 97.75 186 GLU A N 1
ATOM 1432 C CA . GLU A 1 186 ? -3.48 24.219 18.219 1 97.75 186 GLU A CA 1
ATOM 1433 C C . GLU A 1 186 ? -3.109 22.875 18.859 1 97.75 186 GLU A C 1
ATOM 1435 O O . GLU A 1 186 ? -2.148 22.797 19.625 1 97.75 186 GLU A O 1
ATOM 1440 N N . LEU A 1 187 ? -3.84 21.859 18.562 1 98.38 187 LEU A N 1
ATOM 1441 C CA . LEU A 1 187 ? -3.607 20.547 19.156 1 98.38 187 LEU A CA 1
ATOM 1442 C C . LEU A 1 187 ? -2.693 19.703 18.266 1 98.38 187 LEU A C 1
ATOM 1444 O O . LEU A 1 187 ? -2.227 18.641 18.672 1 98.38 187 LEU A O 1
ATOM 1448 N N . SER A 1 188 ? -2.375 20.172 17.047 1 98.56 188 SER A N 1
ATOM 1449 C CA . SER A 1 188 ? -1.601 19.391 16.078 1 98.56 188 SER A CA 1
ATOM 1450 C C . SER A 1 188 ? -0.109 19.453 16.391 1 98.56 188 SER A C 1
ATOM 1452 O O . SER A 1 188 ? 0.353 20.391 17.062 1 98.56 188 SER A O 1
ATOM 1454 N N . TYR A 1 189 ? 0.615 18.484 15.945 1 98.25 189 TYR A N 1
ATOM 1455 C CA . TYR A 1 189 ? 2.055 18.344 16.141 1 98.25 189 TYR A CA 1
ATOM 1456 C C . TYR A 1 189 ? 2.771 18.172 14.805 1 98.25 189 TYR A C 1
ATOM 1458 O O . TYR A 1 189 ? 2.473 17.25 14.047 1 98.25 189 TYR A O 1
ATOM 1466 N N . SER A 1 190 ? 3.729 18.969 14.523 1 95.38 190 SER A N 1
ATOM 1467 C CA . SER A 1 190 ? 4.352 18.984 13.203 1 95.38 190 SER A CA 1
ATOM 1468 C C . SER A 1 190 ? 5.848 18.703 13.297 1 95.38 190 SER A C 1
ATOM 1470 O O . SER A 1 190 ? 6.504 18.453 12.289 1 95.38 190 SER A O 1
ATOM 1472 N N . CYS A 1 191 ? 6.445 18.672 14.461 1 95.5 191 CYS A N 1
ATOM 1473 C CA . CYS A 1 191 ? 7.895 18.641 14.617 1 95.5 191 CYS A CA 1
ATOM 1474 C C . CYS A 1 191 ? 8.469 17.297 14.211 1 95.5 191 CYS A C 1
ATOM 1476 O O . CYS A 1 191 ? 7.98 16.25 14.641 1 95.5 191 CYS A O 1
ATOM 1478 N N . TYR A 1 192 ? 9.594 17.297 13.492 1 91.31 192 TYR A N 1
ATOM 1479 C CA . TYR A 1 192 ? 10.234 16.078 13.039 1 91.31 192 TYR A CA 1
ATOM 1480 C C . TYR A 1 192 ? 11.062 15.445 14.156 1 91.31 192 TYR A C 1
ATOM 1482 O O . TYR A 1 192 ? 11.297 14.234 14.156 1 91.31 192 TYR A O 1
ATOM 1490 N N . LYS A 1 193 ? 11.43 16.219 15.07 1 92.75 193 LYS A N 1
ATOM 1491 C CA . LYS A 1 193 ? 12.422 15.773 16.031 1 92.75 193 LYS A CA 1
ATOM 1492 C C . LYS A 1 193 ? 11.773 14.969 17.156 1 92.75 193 LYS A C 1
ATOM 1494 O O . LYS A 1 193 ? 12.469 14.281 17.922 1 92.75 193 LYS A O 1
ATOM 1499 N N . GLY A 1 194 ? 10.492 15.102 17.266 1 93.44 194 GLY A N 1
ATOM 1500 C CA . GLY A 1 194 ? 9.789 14.305 18.266 1 93.44 194 GLY A CA 1
ATOM 1501 C C . GLY A 1 194 ? 9.969 14.82 19.688 1 93.44 194 GLY A C 1
ATOM 1502 O O . GLY A 1 194 ? 9.789 14.078 20.641 1 93.44 194 GLY A O 1
ATOM 1503 N N . THR A 1 195 ? 10.375 16.016 19.781 1 93.94 195 THR A N 1
ATOM 1504 C CA . THR A 1 195 ? 10.484 16.641 21.109 1 93.94 195 THR A CA 1
ATOM 1505 C C . THR A 1 195 ? 9.102 16.891 21.703 1 93.94 195 THR A C 1
ATOM 1507 O O . THR A 1 195 ? 8.109 16.953 20.969 1 93.94 195 THR A O 1
ATOM 1510 N N . ASP A 1 196 ? 9.016 16.984 23 1 94.75 196 ASP A N 1
ATOM 1511 C CA . ASP A 1 196 ? 7.73 17.188 23.656 1 94.75 196 ASP A CA 1
ATOM 1512 C C . ASP A 1 196 ? 7.055 18.469 23.172 1 94.75 196 ASP A C 1
ATOM 1514 O O . ASP A 1 196 ? 5.848 18.484 22.922 1 94.75 196 ASP A O 1
ATOM 1518 N N . ILE A 1 197 ? 7.902 19.453 23.109 1 94.69 197 ILE A N 1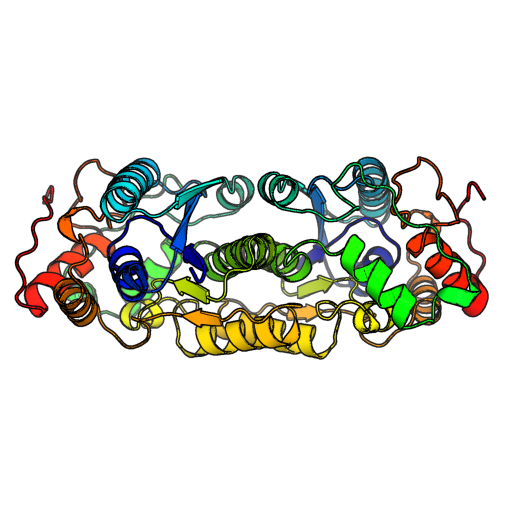
ATOM 1519 C CA . ILE A 1 197 ? 7.473 20.719 22.531 1 94.69 197 ILE A CA 1
ATOM 1520 C C . ILE A 1 197 ? 8.156 20.922 21.172 1 94.69 197 ILE A C 1
ATOM 1522 O O . ILE A 1 197 ? 9.281 20.453 20.969 1 94.69 197 ILE A O 1
ATOM 1526 N N . HIS A 1 198 ? 7.422 21.531 20.219 1 97.12 198 HIS A N 1
ATOM 1527 C CA . HIS A 1 198 ? 8.016 21.781 18.906 1 97.12 198 HIS A CA 1
ATOM 1528 C C . HIS A 1 198 ? 9.398 22.406 19.047 1 97.12 198 HIS A C 1
ATOM 1530 O O . HIS A 1 198 ? 9.586 23.359 19.797 1 97.12 198 HIS A O 1
ATOM 1536 N N . CYS A 1 199 ? 10.352 21.906 18.281 1 95.75 199 CYS A N 1
ATOM 1537 C CA . CYS A 1 199 ? 11.719 22.391 18.406 1 95.75 199 CYS A CA 1
ATOM 1538 C C . CYS A 1 199 ? 11.844 23.812 17.875 1 95.75 199 CYS A C 1
ATOM 1540 O O . CYS A 1 199 ? 12.695 24.578 18.344 1 95.75 199 CYS A O 1
ATOM 1542 N N . GLY A 1 200 ? 11.07 24.094 16.875 1 95.31 200 GLY A N 1
ATOM 1543 C CA . GLY A 1 200 ? 11.016 25.438 16.312 1 95.31 200 GLY A CA 1
ATOM 1544 C C . GLY A 1 200 ? 12.07 25.688 15.258 1 95.31 200 GLY A C 1
ATOM 1545 O O . GLY A 1 200 ? 12.094 26.75 14.625 1 95.31 200 GLY A O 1
ATOM 1546 N N . VAL A 1 201 ? 12.922 24.594 14.969 1 92.44 201 VAL A N 1
ATOM 1547 C CA . VAL A 1 201 ? 14.047 24.906 14.094 1 92.44 201 VAL A CA 1
ATOM 1548 C C . VAL A 1 201 ? 14.141 23.875 12.977 1 92.44 201 VAL A C 1
ATOM 1550 O O . VAL A 1 201 ? 14.914 24.031 12.031 1 92.44 201 VAL A O 1
ATOM 1553 N N . CYS A 1 202 ? 13.453 22.812 13.094 1 90.94 202 CYS A N 1
ATOM 1554 C CA . CYS A 1 202 ? 13.438 21.891 11.969 1 90.94 202 CYS A CA 1
ATOM 1555 C C . CYS A 1 202 ? 12.609 22.453 10.82 1 90.94 202 CYS A C 1
ATOM 1557 O O . CYS A 1 202 ? 11.875 23.422 10.984 1 90.94 202 CYS A O 1
ATOM 1559 N N . GLU A 1 203 ? 12.68 21.859 9.727 1 89.12 203 GLU A N 1
ATOM 1560 C CA . GLU A 1 203 ? 12.016 22.359 8.531 1 89.12 203 GLU A CA 1
ATOM 1561 C C . GLU A 1 203 ? 10.508 22.438 8.727 1 89.12 203 GLU A C 1
ATOM 1563 O O . GLU A 1 203 ? 9.867 23.422 8.336 1 89.12 203 GLU A O 1
ATOM 1568 N N . SER A 1 204 ? 9.93 21.406 9.281 1 91.81 204 SER A N 1
ATOM 1569 C CA . SER A 1 204 ? 8.492 21.359 9.492 1 91.81 204 SER A CA 1
ATOM 1570 C C . SER A 1 204 ? 8.031 22.453 10.445 1 91.81 204 SER A C 1
ATOM 1572 O O . SER A 1 204 ? 7.02 23.109 10.195 1 91.81 204 SER A O 1
ATOM 1574 N N . CYS A 1 205 ? 8.742 22.656 11.539 1 94.94 205 CYS A N 1
ATOM 1575 C CA . CYS A 1 205 ? 8.414 23.719 12.477 1 94.94 205 CYS A CA 1
ATOM 1576 C C . CYS A 1 205 ? 8.492 25.094 11.797 1 94.94 205 CYS A C 1
ATOM 1578 O O . CYS A 1 205 ? 7.609 25.938 11.984 1 94.94 205 CYS A O 1
ATOM 1580 N N . MET A 1 206 ? 9.508 25.219 11.039 1 93.06 206 MET A N 1
ATOM 1581 C CA . MET A 1 206 ? 9.719 26.516 10.391 1 93.06 206 MET A CA 1
ATOM 1582 C C . MET A 1 206 ? 8.609 26.797 9.383 1 93.06 206 MET A C 1
ATOM 1584 O O . MET A 1 206 ? 8.148 27.938 9.266 1 93.06 206 MET A O 1
ATOM 1588 N N . ARG A 1 207 ? 8.203 25.797 8.68 1 92.88 207 ARG A N 1
ATOM 1589 C CA . ARG A 1 207 ? 7.113 25.969 7.727 1 92.88 207 ARG A CA 1
ATOM 1590 C C . ARG A 1 207 ? 5.801 26.281 8.438 1 92.88 207 ARG A C 1
ATOM 1592 O O . ARG A 1 207 ? 4.988 27.062 7.938 1 92.88 207 ARG A O 1
ATOM 1599 N N . ARG A 1 208 ? 5.605 25.641 9.531 1 96.12 208 ARG A N 1
ATOM 1600 C CA . ARG A 1 208 ? 4.422 25.922 10.336 1 96.12 208 ARG A CA 1
ATOM 1601 C C . ARG A 1 208 ? 4.406 27.375 10.805 1 96.12 208 ARG A C 1
ATOM 1603 O O . ARG A 1 208 ? 3.418 28.078 10.617 1 96.12 208 ARG A O 1
ATOM 1610 N N . LYS A 1 209 ? 5.539 27.812 11.398 1 96.25 209 LYS A N 1
ATOM 1611 C CA . LYS A 1 209 ? 5.652 29.203 11.852 1 96.25 209 LYS A CA 1
ATOM 1612 C C . LYS A 1 209 ? 5.336 30.172 10.719 1 96.25 209 LYS A C 1
ATOM 1614 O O . LYS A 1 209 ? 4.527 31.094 10.898 1 96.25 209 LYS A O 1
ATOM 1619 N N . ARG A 1 210 ? 5.957 29.922 9.68 1 95.31 210 ARG A N 1
ATOM 1620 C CA . ARG A 1 210 ? 5.773 30.781 8.523 1 95.31 210 ARG A CA 1
ATOM 1621 C C . ARG A 1 210 ? 4.324 30.766 8.047 1 95.31 210 ARG A C 1
ATOM 1623 O O . ARG A 1 210 ? 3.777 31.797 7.66 1 95.31 210 ARG A O 1
ATOM 1630 N N . GLY A 1 211 ? 3.721 29.578 8.031 1 96.25 211 GLY A N 1
ATOM 1631 C CA . GLY A 1 211 ? 2.34 29.438 7.602 1 96.25 211 GLY A CA 1
ATOM 1632 C C . GLY A 1 211 ? 1.369 30.25 8.43 1 96.25 211 GLY A C 1
ATOM 1633 O O . GLY A 1 211 ? 0.535 30.969 7.883 1 96.25 211 GLY A O 1
ATOM 1634 N N . PHE A 1 212 ? 1.491 30.219 9.695 1 98.19 212 PHE A N 1
ATOM 1635 C CA . PHE A 1 212 ? 0.615 30.984 10.578 1 98.19 212 PHE A CA 1
ATOM 1636 C C . PHE A 1 212 ? 0.867 32.469 10.438 1 98.19 212 PHE A C 1
ATOM 1638 O O . PHE A 1 212 ? -0.076 33.281 10.391 1 98.19 212 PHE A O 1
ATOM 1645 N N . LYS A 1 213 ? 2.143 32.844 10.375 1 97.38 213 LYS A N 1
ATOM 1646 C CA . LYS A 1 213 ? 2.504 34.25 10.219 1 97.38 213 LYS A CA 1
ATOM 1647 C C . LYS A 1 213 ? 1.901 34.812 8.945 1 97.38 213 LYS A C 1
ATOM 1649 O O . LYS A 1 213 ? 1.248 35.875 8.992 1 97.38 213 LYS A O 1
ATOM 1654 N N . LYS A 1 214 ? 2.076 34.125 7.852 1 97.31 214 LYS A N 1
ATOM 1655 C CA . LYS A 1 214 ? 1.581 34.594 6.559 1 97.31 214 LYS A CA 1
ATOM 1656 C C . LYS A 1 214 ? 0.056 34.625 6.531 1 97.31 214 LYS A C 1
ATOM 1658 O O . LYS A 1 214 ? -0.544 35.469 5.871 1 97.31 214 LYS A O 1
ATOM 1663 N N . ALA A 1 215 ? -0.597 33.719 7.227 1 98.06 215 ALA A N 1
ATOM 1664 C CA . ALA A 1 215 ? -2.055 33.625 7.262 1 98.06 215 ALA A CA 1
ATOM 1665 C C . ALA A 1 215 ? -2.654 34.719 8.141 1 98.06 215 ALA A C 1
ATOM 1667 O O . ALA A 1 215 ? -3.857 35 8.078 1 98.06 215 ALA A O 1
ATOM 1668 N N . GLY A 1 216 ? -1.788 35.344 8.984 1 98.06 216 GLY A N 1
ATOM 1669 C CA . GLY A 1 216 ? -2.273 36.312 9.938 1 98.06 216 GLY A CA 1
ATOM 1670 C C . GLY A 1 216 ? -3.094 35.719 11.062 1 98.06 216 GLY A C 1
ATOM 1671 O O . GLY A 1 216 ? -4.023 36.344 11.57 1 98.06 216 GLY A O 1
ATOM 1672 N N . ILE A 1 217 ? -2.943 34.562 11.312 1 98.12 217 ILE A N 1
ATOM 1673 C CA . ILE A 1 217 ? -3.635 33.844 12.383 1 98.12 217 ILE A CA 1
ATOM 1674 C C . ILE A 1 217 ? -2.654 33.531 13.508 1 98.12 217 ILE A C 1
ATOM 1676 O O . ILE A 1 217 ? -1.52 33.094 13.25 1 98.12 217 ILE A O 1
ATOM 1680 N N . LYS A 1 218 ? -3.004 33.75 14.719 1 97.5 218 LYS A N 1
ATOM 1681 C CA . LYS A 1 218 ? -2.123 33.5 15.867 1 97.5 218 LYS A CA 1
ATOM 1682 C C . LYS A 1 218 ? -1.763 32.031 15.992 1 97.5 218 LYS A C 1
ATOM 1684 O O . LYS A 1 218 ? -2.646 31.172 16.031 1 97.5 218 LYS A O 1
ATOM 1689 N N . ASP A 1 219 ? -0.543 31.75 15.984 1 97.38 219 ASP A N 1
ATOM 1690 C CA . ASP A 1 219 ? -0.046 30.406 16.234 1 97.38 219 ASP A CA 1
ATOM 1691 C C . ASP A 1 219 ? 0.023 30.109 17.734 1 97.38 219 ASP A C 1
ATOM 1693 O O . ASP A 1 219 ? 0.844 30.688 18.438 1 97.38 219 ASP A O 1
ATOM 1697 N N . LEU A 1 220 ? -0.73 29.25 18.172 1 96.94 220 LEU A N 1
ATOM 1698 C CA . LEU A 1 220 ? -0.813 28.953 19.609 1 96.94 220 LEU A CA 1
ATOM 1699 C C . LEU A 1 220 ? 0.181 27.859 20 1 96.94 220 LEU A C 1
ATOM 1701 O O . LEU A 1 220 ? 0.214 27.438 21.156 1 96.94 220 LEU A O 1
ATOM 1705 N N . THR A 1 221 ? 0.985 27.375 19.062 1 96.25 221 THR A N 1
ATOM 1706 C CA . THR A 1 221 ? 1.981 26.328 19.312 1 96.25 221 THR A CA 1
ATOM 1707 C C . THR A 1 221 ? 3.109 26.875 20.188 1 96.25 221 THR A C 1
ATOM 1709 O O . THR A 1 221 ? 3.566 28 20 1 96.25 221 THR A O 1
ATOM 1712 N N . ILE A 1 222 ? 3.531 26.109 21.141 1 95.69 222 ILE A N 1
ATOM 1713 C CA . ILE A 1 222 ? 4.699 26.453 21.953 1 95.69 222 ILE A CA 1
ATOM 1714 C C . ILE A 1 222 ? 5.949 25.828 21.328 1 95.69 222 ILE A C 1
ATOM 1716 O O . ILE A 1 222 ? 6 24.625 21.078 1 95.69 222 ILE A O 1
ATOM 1720 N N . TYR A 1 223 ? 6.879 26.625 21.094 1 96.5 223 TYR A N 1
ATOM 1721 C CA . TYR A 1 223 ? 8.141 26.188 20.5 1 96.5 223 TYR A CA 1
ATOM 1722 C C . TYR A 1 223 ? 9.281 26.312 21.516 1 96.5 223 TYR A C 1
ATOM 1724 O O . TYR A 1 223 ? 9.273 27.203 22.359 1 96.5 223 TYR A O 1
ATOM 1732 N N . GLU A 1 224 ? 10.164 25.453 21.391 1 94.88 224 GLU A N 1
ATOM 1733 C CA . GLU A 1 224 ? 11.367 25.547 22.219 1 94.88 224 GLU A CA 1
ATOM 1734 C C . GLU A 1 224 ? 12.203 26.766 21.812 1 94.88 224 GLU A C 1
ATOM 1736 O O . GLU A 1 224 ? 12.781 27.438 22.672 1 94.88 224 GLU A O 1
ATOM 1741 N N . LYS A 1 225 ? 12.43 26.922 20.516 1 89.12 225 LYS A N 1
ATOM 1742 C CA . LYS A 1 225 ? 13.219 28.031 19.969 1 89.12 225 LYS A CA 1
ATOM 1743 C C . LYS A 1 225 ? 12.414 28.812 18.938 1 89.12 225 LYS A C 1
ATOM 1745 O O . LYS A 1 225 ? 11.617 28.25 18.203 1 89.12 225 LYS A O 1
ATOM 1750 N N . MET B 1 1 ? 24.688 -6.809 -10.297 1 82.88 1 MET B N 1
ATOM 1751 C CA . MET B 1 1 ? 23.516 -7.332 -10.992 1 82.88 1 MET B CA 1
ATOM 1752 C C . MET B 1 1 ? 22.281 -6.492 -10.68 1 82.88 1 MET B C 1
ATOM 1754 O O . MET B 1 1 ? 22.188 -5.891 -9.609 1 82.88 1 MET B O 1
ATOM 1758 N N . ASN B 1 2 ? 21.344 -6.266 -11.672 1 96.69 2 ASN B N 1
ATOM 1759 C CA . ASN B 1 2 ? 20.094 -5.562 -11.453 1 96.69 2 ASN B CA 1
ATOM 1760 C C . ASN B 1 2 ? 19.219 -6.273 -10.422 1 96.69 2 ASN B C 1
ATOM 1762 O O . ASN B 1 2 ? 19.266 -7.5 -10.305 1 96.69 2 ASN B O 1
ATOM 1766 N N . LYS B 1 3 ? 18.578 -5.566 -9.586 1 98.62 3 LYS B N 1
ATOM 1767 C CA . LYS B 1 3 ? 17.75 -6.16 -8.539 1 98.62 3 LYS B CA 1
ATOM 1768 C C . LYS B 1 3 ? 16.266 -6.078 -8.883 1 98.62 3 LYS B C 1
ATOM 1770 O O . LYS B 1 3 ? 15.844 -5.176 -9.609 1 98.62 3 LYS B O 1
ATOM 1775 N N . ALA B 1 4 ? 15.547 -7.043 -8.438 1 98.88 4 ALA B N 1
ATOM 1776 C CA . ALA B 1 4 ? 14.094 -7.094 -8.602 1 98.88 4 ALA B CA 1
ATOM 1777 C C . ALA B 1 4 ? 13.414 -7.547 -7.312 1 98.88 4 ALA B C 1
ATOM 1779 O O . ALA B 1 4 ? 14.016 -8.273 -6.512 1 98.88 4 ALA B O 1
ATOM 1780 N N . ILE B 1 5 ? 12.25 -7.043 -7.109 1 98.94 5 ILE B N 1
ATOM 1781 C CA . ILE B 1 5 ? 11.367 -7.559 -6.07 1 98.94 5 ILE B CA 1
ATOM 1782 C C . ILE B 1 5 ? 10.32 -8.477 -6.695 1 98.94 5 ILE B C 1
ATOM 1784 O O . ILE B 1 5 ? 9.773 -8.18 -7.762 1 98.94 5 ILE B O 1
ATOM 1788 N N . ALA B 1 6 ? 10.047 -9.586 -6.105 1 98.94 6 ALA B N 1
ATOM 1789 C CA . ALA B 1 6 ? 8.953 -10.445 -6.535 1 98.94 6 ALA B CA 1
ATOM 1790 C C . ALA B 1 6 ? 7.918 -10.609 -5.43 1 98.94 6 ALA B C 1
ATOM 1792 O O . ALA B 1 6 ? 8.258 -10.984 -4.305 1 98.94 6 ALA B O 1
ATOM 1793 N N . VAL B 1 7 ? 6.723 -10.211 -5.691 1 98.94 7 VAL B N 1
ATOM 1794 C CA . VAL B 1 7 ? 5.629 -10.625 -4.816 1 98.94 7 VAL B CA 1
ATOM 1795 C C . VAL B 1 7 ? 5.395 -12.125 -4.953 1 98.94 7 VAL B C 1
ATOM 1797 O O . VAL B 1 7 ? 4.949 -12.594 -6 1 98.94 7 VAL B O 1
ATOM 1800 N N . PHE B 1 8 ? 5.641 -12.836 -3.873 1 98.81 8 PHE B N 1
ATOM 1801 C CA . PHE B 1 8 ? 5.891 -14.266 -4.043 1 98.81 8 PHE B CA 1
ATOM 1802 C C . PHE B 1 8 ? 5.164 -15.07 -2.977 1 98.81 8 PHE B C 1
ATOM 1804 O O . PHE B 1 8 ? 5.508 -15.008 -1.795 1 98.81 8 PHE B O 1
ATOM 1811 N N . SER B 1 9 ? 4.195 -15.82 -3.375 1 98 9 SER B N 1
ATOM 1812 C CA . SER B 1 9 ? 3.412 -16.641 -2.453 1 98 9 SER B CA 1
ATOM 1813 C C . SER B 1 9 ? 3.857 -18.094 -2.49 1 98 9 SER B C 1
ATOM 1815 O O . SER B 1 9 ? 3.434 -18.906 -1.658 1 98 9 SER B O 1
ATOM 1817 N N . GLY B 1 10 ? 4.668 -18.438 -3.492 1 98.19 10 GLY B N 1
ATOM 1818 C CA . GLY B 1 10 ? 4.992 -19.844 -3.699 1 98.19 10 GLY B CA 1
ATOM 1819 C C . GLY B 1 10 ? 3.996 -20.562 -4.59 1 98.19 10 GLY B C 1
ATOM 1820 O O . GLY B 1 10 ? 4.117 -21.766 -4.82 1 98.19 10 GLY B O 1
ATOM 1821 N N . GLY B 1 11 ? 3.053 -19.844 -5.086 1 98.12 11 GLY B N 1
ATOM 1822 C CA . GLY B 1 11 ? 2.09 -20.422 -6.012 1 98.12 11 GLY B CA 1
ATOM 1823 C C . GLY B 1 11 ? 2.637 -20.578 -7.418 1 98.12 11 GLY B C 1
ATOM 1824 O O . GLY B 1 11 ? 3.768 -20.188 -7.699 1 98.12 11 GLY B O 1
ATOM 1825 N N . LEU B 1 12 ? 1.817 -21.109 -8.273 1 98.5 12 LEU B N 1
ATOM 1826 C CA . LEU B 1 12 ? 2.211 -21.406 -9.641 1 98.5 12 LEU B CA 1
ATOM 1827 C C . LEU B 1 12 ? 2.51 -20.141 -10.422 1 98.5 12 LEU B C 1
ATOM 1829 O O . LEU B 1 12 ? 3.574 -20.016 -11.031 1 98.5 12 LEU B O 1
ATOM 1833 N N . ASP B 1 13 ? 1.604 -19.156 -10.352 1 98.38 13 ASP B N 1
ATOM 1834 C CA . ASP B 1 13 ? 1.683 -17.953 -11.188 1 98.38 13 ASP B CA 1
ATOM 1835 C C . ASP B 1 13 ? 2.906 -17.109 -10.828 1 98.38 13 ASP B C 1
ATOM 1837 O O . ASP B 1 13 ? 3.658 -16.703 -11.711 1 98.38 13 ASP B O 1
ATOM 1841 N N . CYS B 1 14 ? 3.109 -16.891 -9.539 1 98.62 14 CYS B N 1
ATOM 1842 C CA . CYS B 1 14 ? 4.242 -16.047 -9.148 1 98.62 14 CYS B CA 1
ATOM 1843 C C . CYS B 1 14 ? 5.559 -16.781 -9.383 1 98.62 14 CYS B C 1
ATOM 1845 O O . CYS B 1 14 ? 6.574 -16.156 -9.695 1 98.62 14 CYS B O 1
ATOM 1847 N N . THR B 1 15 ? 5.586 -18.125 -9.227 1 98.88 15 THR B N 1
ATOM 1848 C CA . THR B 1 15 ? 6.789 -18.906 -9.484 1 98.88 15 THR B CA 1
ATOM 1849 C C . THR B 1 15 ? 7.215 -18.781 -10.945 1 98.88 15 THR B C 1
ATOM 1851 O O . THR B 1 15 ? 8.391 -18.531 -11.234 1 98.88 15 THR B O 1
ATOM 1854 N N . VAL B 1 16 ? 6.266 -18.922 -11.805 1 98.88 16 VAL B N 1
ATOM 1855 C CA . VAL B 1 16 ? 6.562 -18.781 -13.227 1 98.88 16 VAL B CA 1
ATOM 1856 C C . VAL B 1 16 ? 6.996 -17.359 -13.531 1 98.88 16 VAL B C 1
ATOM 1858 O O . VAL B 1 16 ? 8.008 -17.125 -14.203 1 98.88 16 VAL B O 1
ATOM 1861 N N . ALA B 1 17 ? 6.289 -16.375 -13.047 1 98.94 17 ALA B N 1
ATOM 1862 C CA . ALA B 1 17 ? 6.586 -14.977 -13.312 1 98.94 17 ALA B CA 1
ATOM 1863 C C . ALA B 1 17 ? 7.996 -14.617 -12.859 1 98.94 17 ALA B C 1
ATOM 1865 O O . ALA B 1 17 ? 8.758 -14.008 -13.609 1 98.94 17 ALA B O 1
ATOM 1866 N N . ALA B 1 18 ? 8.375 -15.016 -11.617 1 98.88 18 ALA B N 1
ATOM 1867 C CA . ALA B 1 18 ? 9.703 -14.719 -11.094 1 98.88 18 ALA B CA 1
ATOM 1868 C C . ALA B 1 18 ? 10.781 -15.422 -11.906 1 98.88 18 ALA B C 1
ATOM 1870 O O . ALA B 1 18 ? 11.852 -14.852 -12.164 1 98.88 18 ALA B O 1
ATOM 1871 N N . SER B 1 19 ? 10.516 -16.625 -12.375 1 98.88 19 SER B N 1
ATOM 1872 C CA . SER B 1 19 ? 11.492 -17.422 -13.125 1 98.88 19 SER B CA 1
ATOM 1873 C C . SER B 1 19 ? 11.828 -16.766 -14.461 1 98.88 19 SER B C 1
ATOM 1875 O O . SER B 1 19 ? 12.945 -16.906 -14.961 1 98.88 19 SER B O 1
ATOM 1877 N N . VAL B 1 20 ? 10.867 -16.062 -15.039 1 98.88 20 VAL B N 1
ATOM 1878 C CA . VAL B 1 20 ? 11.086 -15.367 -16.297 1 98.88 20 VAL B CA 1
ATOM 1879 C C . VAL B 1 20 ? 12.281 -14.422 -16.172 1 98.88 20 VAL B C 1
ATOM 1881 O O . VAL B 1 20 ? 13.039 -14.234 -17.125 1 98.88 20 VAL B O 1
ATOM 1884 N N . TYR B 1 21 ? 12.523 -13.891 -14.953 1 98.69 21 TYR B N 1
ATOM 1885 C CA . TYR B 1 21 ? 13.539 -12.859 -14.773 1 98.69 21 TYR B CA 1
ATOM 1886 C C . TYR B 1 21 ? 14.711 -13.383 -13.969 1 98.69 21 TYR B C 1
ATOM 1888 O O . TYR B 1 21 ? 15.625 -12.625 -13.617 1 98.69 21 TYR B O 1
ATOM 1896 N N . ALA B 1 22 ? 14.781 -14.672 -13.664 1 98.31 22 ALA B N 1
ATOM 1897 C CA . ALA B 1 22 ? 15.727 -15.258 -12.719 1 98.31 22 ALA B CA 1
ATOM 1898 C C . ALA B 1 22 ? 17.156 -15.133 -13.227 1 98.31 22 ALA B C 1
ATOM 1900 O O . ALA B 1 22 ? 18.094 -15.008 -12.43 1 98.31 22 ALA B O 1
ATOM 1901 N N . LYS B 1 23 ? 17.359 -15.141 -14.516 1 97.19 23 LYS B N 1
ATOM 1902 C CA . LYS B 1 23 ? 18.719 -15.109 -15.07 1 97.19 23 LYS B CA 1
ATOM 1903 C C . LYS B 1 23 ? 19.234 -13.68 -15.172 1 97.19 23 LYS B C 1
ATOM 1905 O O . LYS B 1 23 ? 20.453 -13.469 -15.211 1 97.19 23 LYS B O 1
ATOM 1910 N N . ASP B 1 24 ? 18.375 -12.711 -15.148 1 97.88 24 ASP B N 1
ATOM 1911 C CA . ASP B 1 24 ? 18.766 -11.336 -15.477 1 97.88 24 ASP B CA 1
ATOM 1912 C C . ASP B 1 24 ? 18.766 -10.453 -14.227 1 97.88 24 ASP B C 1
ATOM 1914 O O . ASP B 1 24 ? 19.328 -9.359 -14.242 1 97.88 24 ASP B O 1
ATOM 1918 N N . TYR B 1 25 ? 18.172 -10.992 -13.102 1 98.62 25 TYR B N 1
ATOM 1919 C CA . TYR B 1 25 ? 18.016 -10.156 -11.914 1 98.62 25 TYR B CA 1
ATOM 1920 C C . TYR B 1 25 ? 18.391 -10.93 -10.656 1 98.62 25 TYR B C 1
ATOM 1922 O O . TYR B 1 25 ? 18.188 -12.148 -10.594 1 98.62 25 TYR B O 1
ATOM 1930 N N . GLU B 1 26 ? 18.969 -10.242 -9.742 1 98.75 26 GLU B N 1
ATOM 1931 C CA . GLU B 1 26 ? 18.953 -10.703 -8.359 1 98.75 26 GLU B CA 1
ATOM 1932 C C . GLU B 1 26 ? 17.562 -10.508 -7.734 1 98.75 26 GLU B C 1
ATOM 1934 O O . GLU B 1 26 ? 17.172 -9.375 -7.445 1 98.75 26 GLU B O 1
ATOM 1939 N N . ILE B 1 27 ? 16.938 -11.562 -7.5 1 98.81 27 ILE B N 1
ATOM 1940 C CA . ILE B 1 27 ? 15.531 -11.469 -7.121 1 98.81 27 ILE B CA 1
ATOM 1941 C C . ILE B 1 27 ? 15.406 -11.531 -5.602 1 98.81 27 ILE B C 1
ATOM 1943 O O . ILE B 1 27 ? 15.977 -12.422 -4.961 1 98.81 27 ILE B O 1
ATOM 1947 N N . HIS B 1 28 ? 14.727 -10.547 -5.027 1 98.88 28 HIS B N 1
ATOM 1948 C CA . HIS B 1 28 ? 14.25 -10.531 -3.65 1 98.88 28 HIS B CA 1
ATOM 1949 C C . HIS B 1 28 ? 12.758 -10.844 -3.582 1 98.88 28 HIS B C 1
ATOM 1951 O O . HIS B 1 28 ? 11.93 -10.016 -3.961 1 98.88 28 HIS B O 1
ATOM 1957 N N . ALA B 1 29 ? 12.453 -12.023 -3.094 1 98.94 29 ALA B N 1
ATOM 1958 C CA . ALA B 1 29 ? 11.07 -12.469 -3.014 1 98.94 29 ALA B CA 1
ATOM 1959 C C . ALA B 1 29 ? 10.438 -12.078 -1.68 1 98.94 29 ALA B C 1
ATOM 1961 O O . ALA B 1 29 ? 11.07 -12.203 -0.627 1 98.94 29 ALA B O 1
ATOM 1962 N N . ILE B 1 30 ? 9.227 -11.578 -1.761 1 98.88 30 ILE B N 1
ATOM 1963 C CA . ILE B 1 30 ? 8.492 -11.211 -0.555 1 98.88 30 ILE B CA 1
ATOM 1964 C C . ILE B 1 30 ? 7.238 -12.07 -0.432 1 98.88 30 ILE B C 1
ATOM 1966 O O . ILE B 1 30 ? 6.379 -12.062 -1.318 1 98.88 30 ILE B O 1
ATOM 1970 N N . THR B 1 31 ? 7.156 -12.789 0.65 1 98.88 31 THR B N 1
ATOM 1971 C CA . THR B 1 31 ? 5.965 -13.547 1.014 1 98.88 31 THR B CA 1
ATOM 1972 C C . THR B 1 31 ? 5.203 -12.852 2.139 1 98.88 31 THR B C 1
ATOM 1974 O O . THR B 1 31 ? 5.789 -12.492 3.162 1 98.88 31 THR B O 1
ATOM 1977 N N . PHE B 1 32 ? 3.932 -12.672 1.897 1 98.62 32 PHE B N 1
ATOM 1978 C CA . PHE B 1 32 ? 3.119 -11.961 2.875 1 98.62 32 PHE B CA 1
ATOM 1979 C C . PHE B 1 32 ? 2.326 -12.938 3.738 1 98.62 32 PHE B C 1
ATOM 1981 O O . PHE B 1 32 ? 1.742 -13.891 3.225 1 98.62 32 PHE B O 1
ATOM 1988 N N . ASN B 1 33 ? 2.381 -12.727 5.02 1 98.25 33 ASN B N 1
ATOM 1989 C CA . ASN B 1 33 ? 1.466 -13.344 5.977 1 98.25 33 ASN B CA 1
ATOM 1990 C C . ASN B 1 33 ? 0.343 -12.391 6.371 1 98.25 33 ASN B C 1
ATOM 1992 O O . ASN B 1 33 ? 0.551 -11.477 7.172 1 98.25 33 ASN B O 1
ATOM 1996 N N . TYR B 1 34 ? -0.802 -12.625 5.82 1 97.31 34 TYR B N 1
ATOM 1997 C CA . TYR B 1 34 ? -1.928 -11.742 6.121 1 97.31 34 TYR B CA 1
ATOM 1998 C C . TYR B 1 34 ? -3.062 -12.523 6.781 1 97.31 34 TYR B C 1
ATOM 2000 O O . TYR B 1 34 ? -4.227 -12.117 6.699 1 97.31 34 TYR B O 1
ATOM 2008 N N . GLY B 1 35 ? -2.715 -13.664 7.309 1 96.12 35 GLY B N 1
ATOM 2009 C CA . GLY B 1 35 ? -3.656 -14.453 8.086 1 96.12 35 GLY B CA 1
ATOM 2010 C C . GLY B 1 35 ? -4.418 -15.469 7.246 1 96.12 35 GLY B C 1
ATOM 2011 O O . GLY B 1 35 ? -5.449 -15.984 7.68 1 96.12 35 GLY B O 1
ATOM 2012 N N . GLN B 1 36 ? -3.945 -15.719 6.074 1 95 36 GLN B N 1
ATOM 2013 C CA . GLN B 1 36 ? -4.633 -16.656 5.195 1 95 36 GLN B CA 1
ATOM 2014 C C . GLN B 1 36 ? -4.441 -18.094 5.672 1 95 36 GLN B C 1
ATOM 2016 O O . GLN B 1 36 ? -3.379 -18.453 6.195 1 95 36 GLN B O 1
ATOM 2021 N N . LYS B 1 37 ? -5.375 -18.922 5.332 1 93.94 37 LYS B N 1
ATOM 2022 C CA . LYS B 1 37 ? -5.398 -20.312 5.762 1 93.94 37 LYS B CA 1
ATOM 2023 C C . LYS B 1 37 ? -4.199 -21.078 5.207 1 93.94 37 LYS B C 1
ATOM 2025 O O . LYS B 1 37 ? -3.639 -21.953 5.891 1 93.94 37 LYS B O 1
ATOM 2030 N N . ALA B 1 38 ? -3.789 -20.766 4.074 1 95.31 38 ALA B N 1
ATOM 2031 C CA . ALA B 1 38 ? -2.785 -21.547 3.355 1 95.31 38 ALA B CA 1
ATOM 2032 C C . ALA B 1 38 ? -1.378 -21.047 3.662 1 95.31 38 ALA B C 1
ATOM 2034 O O . ALA B 1 38 ? -0.405 -21.5 3.051 1 95.31 38 ALA B O 1
ATOM 2035 N N . PHE B 1 39 ? -1.176 -20.188 4.605 1 97.38 39 PHE B N 1
ATOM 2036 C CA . PHE B 1 39 ? 0.091 -19.484 4.781 1 97.38 39 PHE B CA 1
ATOM 2037 C C . PHE B 1 39 ? 1.229 -20.484 5.004 1 97.38 39 PHE B C 1
ATOM 2039 O O . PHE B 1 39 ? 2.291 -20.359 4.387 1 97.38 39 PHE B O 1
ATOM 2046 N N . GLU B 1 40 ? 1.038 -21.406 5.871 1 97.5 40 GLU B N 1
ATOM 2047 C CA . GLU B 1 40 ? 2.117 -22.328 6.215 1 97.5 40 GLU B CA 1
ATOM 2048 C C . GLU B 1 40 ? 2.613 -23.094 4.988 1 97.5 40 GLU B C 1
ATOM 2050 O O . GLU B 1 40 ? 3.82 -23.234 4.785 1 97.5 40 GLU B O 1
ATOM 2055 N N . GLN B 1 41 ? 1.714 -23.531 4.203 1 97.88 41 GLN B N 1
ATOM 2056 C CA . GLN B 1 41 ? 2.082 -24.266 2.994 1 97.88 41 GLN B CA 1
ATOM 2057 C C . GLN B 1 41 ? 2.705 -23.328 1.957 1 97.88 41 GLN B C 1
ATOM 2059 O O . GLN B 1 41 ? 3.654 -23.719 1.268 1 97.88 41 GLN B O 1
ATOM 2064 N N . GLU B 1 42 ? 2.133 -22.156 1.82 1 97.94 42 GLU B N 1
ATOM 2065 C CA . GLU B 1 42 ? 2.701 -21.141 0.925 1 97.94 42 GLU B CA 1
ATOM 2066 C C . GLU B 1 42 ? 4.133 -20.797 1.32 1 97.94 42 GLU B C 1
ATOM 2068 O O . GLU B 1 42 ? 5.012 -20.688 0.461 1 97.94 42 GLU B O 1
ATOM 2073 N N . LEU B 1 43 ? 4.305 -20.641 2.588 1 98.5 43 LEU B N 1
ATOM 2074 C CA . LEU B 1 43 ? 5.633 -20.312 3.102 1 98.5 43 LEU B CA 1
ATOM 2075 C C . LEU B 1 43 ? 6.621 -21.438 2.809 1 98.5 43 LEU B C 1
ATOM 2077 O O . LEU B 1 43 ? 7.75 -21.172 2.375 1 98.5 43 LEU B O 1
ATOM 2081 N N . LYS B 1 44 ? 6.227 -22.656 3.07 1 98.44 44 LYS B N 1
ATOM 2082 C CA . LYS B 1 44 ? 7.078 -23.797 2.781 1 98.44 44 LYS B CA 1
ATOM 2083 C C . LYS B 1 44 ? 7.465 -23.844 1.305 1 98.44 44 LYS B C 1
ATOM 2085 O O . LYS B 1 44 ? 8.641 -24 0.969 1 98.44 44 LYS B O 1
ATOM 2090 N N . ALA B 1 45 ? 6.477 -23.703 0.483 1 98.56 45 ALA B N 1
ATOM 2091 C CA . ALA B 1 45 ? 6.723 -23.703 -0.957 1 98.56 45 ALA B CA 1
ATOM 2092 C C . ALA B 1 45 ? 7.645 -22.562 -1.363 1 98.56 45 ALA B C 1
ATOM 2094 O O . ALA B 1 45 ? 8.586 -22.75 -2.135 1 98.56 45 ALA B O 1
ATOM 2095 N N . SER B 1 46 ? 7.355 -21.359 -0.85 1 98.81 46 SER B N 1
ATOM 2096 C CA . SER B 1 46 ? 8.148 -20.188 -1.188 1 98.81 46 SER B CA 1
ATOM 2097 C C . SER B 1 46 ? 9.609 -20.375 -0.78 1 98.81 46 SER B C 1
ATOM 2099 O O . SER B 1 46 ? 10.516 -20.016 -1.533 1 98.81 46 SER B O 1
ATOM 2101 N N . GLN B 1 47 ? 9.82 -20.891 0.362 1 98.75 47 GLN B N 1
ATOM 2102 C CA . GLN B 1 47 ? 11.172 -21.094 0.868 1 98.75 47 GLN B CA 1
ATOM 2103 C C . GLN B 1 47 ? 11.945 -22.078 -0.007 1 98.75 47 GLN B C 1
ATOM 2105 O O . GLN B 1 47 ? 13.094 -21.828 -0.374 1 98.75 47 GLN B O 1
ATOM 2110 N N . ILE B 1 48 ? 11.328 -23.203 -0.329 1 98.75 48 ILE B N 1
ATOM 2111 C CA . ILE B 1 48 ? 11.977 -24.234 -1.127 1 98.75 48 ILE B CA 1
ATOM 2112 C C . ILE B 1 48 ? 12.305 -23.688 -2.514 1 98.75 48 ILE B C 1
ATOM 2114 O O . ILE B 1 48 ? 13.414 -23.891 -3.02 1 98.75 48 ILE B O 1
ATOM 2118 N N . ILE B 1 49 ? 11.375 -23 -3.078 1 98.88 49 ILE B N 1
ATOM 2119 C CA . ILE B 1 49 ? 11.562 -22.453 -4.422 1 98.88 49 ILE B CA 1
ATOM 2120 C C . ILE B 1 49 ? 12.656 -21.391 -4.402 1 98.88 49 ILE B C 1
ATOM 2122 O O . ILE B 1 49 ? 13.523 -21.359 -5.277 1 98.88 49 ILE B O 1
ATOM 2126 N N . CYS B 1 50 ? 12.594 -20.484 -3.441 1 98.88 50 CYS B N 1
ATOM 2127 C CA . CYS B 1 50 ? 13.602 -19.438 -3.342 1 98.88 50 CYS B CA 1
ATOM 2128 C C . CYS B 1 50 ? 15 -20.031 -3.195 1 98.88 50 CYS B C 1
ATOM 2130 O O . CYS B 1 50 ? 15.945 -19.562 -3.82 1 98.88 50 CYS B O 1
ATOM 2132 N N . GLU B 1 51 ? 15.094 -21.031 -2.35 1 98.75 51 GLU B N 1
ATOM 2133 C CA . GLU B 1 51 ? 16.375 -21.703 -2.18 1 98.75 51 GLU B CA 1
ATOM 2134 C C . GLU B 1 51 ? 16.859 -22.312 -3.492 1 98.75 51 GLU B C 1
ATOM 2136 O O . GLU B 1 51 ? 18.016 -22.125 -3.885 1 98.75 51 GLU B O 1
ATOM 2141 N N . LYS B 1 52 ? 16.016 -23.047 -4.152 1 98.62 52 LYS B N 1
ATOM 2142 C CA . LYS B 1 52 ? 16.359 -23.719 -5.402 1 98.62 52 LYS B CA 1
ATOM 2143 C C . LYS B 1 52 ? 16.797 -22.719 -6.465 1 98.62 52 LYS B C 1
ATOM 2145 O O . LYS B 1 52 ? 17.734 -22.969 -7.215 1 98.62 52 LYS B O 1
ATOM 2150 N N . MET B 1 53 ? 16.125 -21.562 -6.504 1 98.69 53 MET B N 1
ATOM 2151 C CA . MET B 1 53 ? 16.312 -20.609 -7.59 1 98.69 53 MET B CA 1
ATOM 2152 C C . MET B 1 53 ? 17.375 -19.578 -7.227 1 98.69 53 MET B C 1
ATOM 2154 O O . MET B 1 53 ? 17.797 -18.797 -8.078 1 98.69 53 MET B O 1
ATOM 2158 N N . GLY B 1 54 ? 17.75 -19.5 -5.938 1 98.44 54 GLY B N 1
ATOM 2159 C CA . GLY B 1 54 ? 18.734 -18.531 -5.484 1 98.44 54 GLY B CA 1
ATOM 2160 C C . GLY B 1 54 ? 18.141 -17.156 -5.215 1 98.44 54 GLY B C 1
ATOM 2161 O O . GLY B 1 54 ? 18.828 -16.141 -5.359 1 98.44 54 GLY B O 1
ATOM 2162 N N . PHE B 1 55 ? 16.906 -17.094 -4.895 1 98.75 55 PHE B N 1
ATOM 2163 C CA . PHE B 1 55 ? 16.266 -15.828 -4.555 1 98.75 55 PHE B CA 1
ATOM 2164 C C . PHE B 1 55 ? 16.484 -15.484 -3.086 1 98.75 55 PHE B C 1
ATOM 2166 O O . PHE B 1 55 ? 16.469 -16.375 -2.229 1 98.75 55 PHE B O 1
ATOM 2173 N N . LYS B 1 56 ? 16.703 -14.25 -2.752 1 98.69 56 LYS B N 1
ATOM 2174 C CA . LYS B 1 56 ? 16.578 -13.805 -1.367 1 98.69 56 LYS B CA 1
ATOM 2175 C C . LYS B 1 56 ? 15.109 -13.805 -0.93 1 98.69 56 LYS B C 1
ATOM 2177 O O . LYS B 1 56 ? 14.227 -13.414 -1.698 1 98.69 56 LYS B O 1
ATOM 2182 N N . HIS B 1 57 ? 14.883 -14.266 0.253 1 98.75 57 HIS B N 1
ATOM 2183 C CA . HIS B 1 57 ? 13.5 -14.469 0.674 1 98.75 57 HIS B CA 1
ATOM 2184 C C . HIS B 1 57 ? 13.172 -13.625 1.906 1 98.75 57 HIS B C 1
ATOM 2186 O O . HIS B 1 57 ? 13.883 -13.695 2.912 1 98.75 57 HIS B O 1
ATOM 2192 N N . HIS B 1 58 ? 12.125 -12.82 1.809 1 98.38 58 HIS B N 1
ATOM 2193 C CA . HIS B 1 58 ? 11.625 -11.992 2.898 1 98.38 58 HIS B CA 1
ATOM 2194 C C . HIS B 1 58 ? 10.18 -12.344 3.238 1 98.38 58 HIS B C 1
ATOM 2196 O O . HIS B 1 58 ? 9.375 -12.617 2.344 1 98.38 58 HIS B O 1
ATOM 2202 N N . ILE B 1 59 ? 9.914 -12.352 4.535 1 98.38 59 ILE B N 1
ATOM 2203 C CA . ILE B 1 59 ? 8.555 -12.586 5.008 1 98.38 59 ILE B CA 1
ATOM 2204 C C . ILE B 1 59 ? 8.023 -11.336 5.703 1 98.38 59 ILE B C 1
ATOM 2206 O O . ILE B 1 59 ? 8.703 -10.766 6.562 1 98.38 59 ILE B O 1
ATOM 2210 N N . ILE B 1 60 ? 6.898 -10.875 5.344 1 98.25 60 ILE B N 1
ATOM 2211 C CA . ILE B 1 60 ? 6.293 -9.695 5.953 1 98.25 60 ILE B CA 1
ATOM 2212 C C . ILE B 1 60 ? 4.949 -10.07 6.578 1 98.25 60 ILE B C 1
ATOM 2214 O O . ILE B 1 60 ? 4.07 -10.609 5.898 1 98.25 60 ILE B O 1
ATOM 2218 N N . ASN B 1 61 ? 4.785 -9.758 7.801 1 97.5 61 ASN B N 1
ATOM 2219 C CA . ASN B 1 61 ? 3.531 -10 8.508 1 97.5 61 ASN B CA 1
ATOM 2220 C C . ASN B 1 61 ? 2.605 -8.789 8.438 1 97.5 61 ASN B C 1
ATOM 2222 O O . ASN B 1 61 ? 3.016 -7.676 8.766 1 97.5 61 ASN B O 1
ATOM 2226 N N . LEU B 1 62 ? 1.431 -9.039 7.965 1 97.62 62 LEU B N 1
ATOM 2227 C CA . LEU B 1 62 ? 0.404 -8 7.906 1 97.62 62 LEU B CA 1
ATOM 2228 C C . LEU B 1 62 ? -0.762 -8.336 8.828 1 97.62 62 LEU B C 1
ATOM 2230 O O . LEU B 1 62 ? -1.889 -8.531 8.367 1 97.62 62 LEU B O 1
ATOM 2234 N N . ASP B 1 63 ? -0.556 -8.195 10.086 1 95.44 63 ASP B N 1
ATOM 2235 C CA . ASP B 1 63 ? -1.539 -8.57 11.102 1 95.44 63 ASP B CA 1
ATOM 2236 C C . ASP B 1 63 ? -2.805 -7.723 10.977 1 95.44 63 ASP B C 1
ATOM 2238 O O . ASP B 1 63 ? -3.914 -8.227 11.164 1 95.44 63 ASP B O 1
ATOM 2242 N N . TRP B 1 64 ? -2.615 -6.523 10.719 1 95.88 64 TRP B N 1
ATOM 2243 C CA . TRP B 1 64 ? -3.758 -5.621 10.617 1 95.88 64 TRP B CA 1
ATOM 2244 C C . TRP B 1 64 ? -4.688 -6.047 9.484 1 95.88 64 TRP B C 1
ATOM 2246 O O . TRP B 1 64 ? -5.906 -5.902 9.586 1 95.88 64 TRP B O 1
ATOM 2256 N N . LEU B 1 65 ? -4.164 -6.523 8.383 1 97.19 65 LEU B N 1
ATOM 2257 C CA . LEU B 1 65 ? -4.984 -6.973 7.266 1 97.19 65 LEU B CA 1
ATOM 2258 C C . LEU B 1 65 ? -5.805 -8.195 7.652 1 97.19 65 LEU B C 1
ATOM 2260 O O . LEU B 1 65 ? -6.98 -8.305 7.289 1 97.19 65 LEU B O 1
ATOM 2264 N N . SER B 1 66 ? -5.18 -9.086 8.398 1 94.69 66 SER B N 1
ATOM 2265 C CA . SER B 1 66 ? -5.883 -10.266 8.891 1 94.69 66 SER B CA 1
ATOM 2266 C C . SER B 1 66 ? -7.094 -9.883 9.727 1 94.69 66 SER B C 1
ATOM 2268 O O . SER B 1 66 ? -8.125 -10.562 9.695 1 94.69 66 SER B O 1
ATOM 2270 N N . LYS B 1 67 ? -7.012 -8.773 10.406 1 95 67 LYS B N 1
AT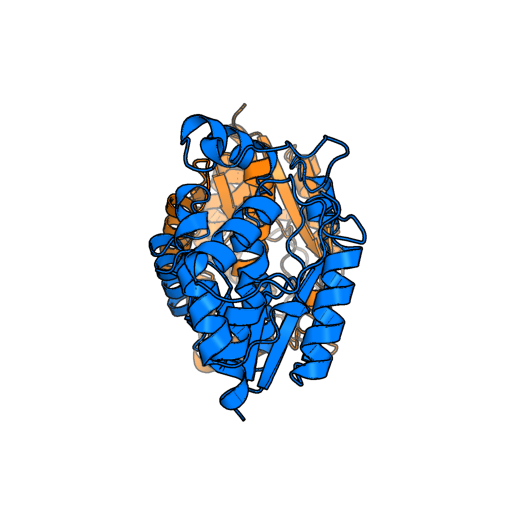OM 2271 C CA . LYS B 1 67 ? -8.047 -8.359 11.352 1 95 67 LYS B CA 1
ATOM 2272 C C . LYS B 1 67 ? -9.227 -7.727 10.633 1 95 67 LYS B C 1
ATOM 2274 O O . LYS B 1 67 ? -10.367 -7.812 11.102 1 95 67 LYS B O 1
ATOM 2279 N N . ILE B 1 68 ? -8.992 -7.18 9.508 1 95.5 68 ILE B N 1
ATOM 2280 C CA . ILE B 1 68 ? -10.086 -6.43 8.883 1 95.5 68 ILE B CA 1
ATOM 2281 C C . ILE B 1 68 ? -10.648 -7.227 7.715 1 95.5 68 ILE B C 1
ATOM 2283 O O . ILE B 1 68 ? -11.672 -6.848 7.137 1 95.5 68 ILE B O 1
ATOM 2287 N N . SER B 1 69 ? -10 -8.305 7.32 1 94.62 69 SER B N 1
ATOM 2288 C CA . SER B 1 69 ? -10.438 -9.094 6.18 1 94.62 69 SER B CA 1
ATOM 2289 C C . SER B 1 69 ? -11.578 -10.039 6.562 1 94.62 69 SER B C 1
ATOM 2291 O O . SER B 1 69 ? -11.5 -10.727 7.578 1 94.62 69 SER B O 1
ATOM 2293 N N . THR B 1 70 ? -12.602 -10.055 5.719 1 91.94 70 THR B N 1
ATOM 2294 C CA . THR B 1 70 ? -13.719 -10.984 5.902 1 91.94 70 THR B CA 1
ATOM 2295 C C . THR B 1 70 ? -13.664 -12.102 4.867 1 91.94 70 THR B C 1
ATOM 2297 O O . THR B 1 70 ? -14.625 -12.867 4.723 1 91.94 70 THR B O 1
ATOM 2300 N N . SER B 1 71 ? -12.578 -12.156 4.164 1 93.19 71 SER B N 1
ATOM 2301 C CA . SER B 1 71 ? -12.383 -13.172 3.137 1 93.19 71 SER B CA 1
ATOM 2302 C C . SER B 1 71 ? -12.383 -14.57 3.738 1 93.19 71 SER B C 1
ATOM 2304 O O . SER B 1 71 ? -11.836 -14.789 4.82 1 93.19 71 SER B O 1
ATOM 2306 N N . SER B 1 72 ? -12.867 -15.516 2.975 1 91.5 72 SER B N 1
ATOM 2307 C CA . SER B 1 72 ? -12.844 -16.906 3.422 1 91.5 72 SER B CA 1
ATOM 2308 C C . SER B 1 72 ? -11.414 -17.422 3.512 1 91.5 72 SER B C 1
ATOM 2310 O O . SER B 1 72 ? -11.156 -18.453 4.137 1 91.5 72 SER B O 1
ATOM 2312 N N . LEU B 1 73 ? -10.531 -16.719 2.863 1 91.81 73 LEU B N 1
ATOM 2313 C CA . LEU B 1 73 ? -9.125 -17.094 2.963 1 91.81 73 LEU B CA 1
ATOM 2314 C C . LEU B 1 73 ? -8.594 -16.812 4.363 1 91.81 73 LEU B C 1
ATOM 2316 O O . LEU B 1 73 ? -7.531 -17.328 4.738 1 91.81 73 LEU B O 1
ATOM 2320 N N . ASN B 1 74 ? -9.227 -15.945 5.125 1 93.25 74 ASN B N 1
ATOM 2321 C CA . ASN B 1 74 ? -8.703 -15.453 6.395 1 93.25 74 ASN B CA 1
ATOM 2322 C C . ASN B 1 74 ? -9.633 -15.805 7.555 1 93.25 74 ASN B C 1
ATOM 2324 O O . ASN B 1 74 ? -9.305 -15.539 8.711 1 93.25 74 ASN B O 1
ATOM 2328 N N . THR B 1 75 ? -10.773 -16.312 7.227 1 92.12 75 THR B N 1
ATOM 2329 C CA . THR B 1 75 ? -11.766 -16.578 8.258 1 92.12 75 THR B CA 1
ATOM 2330 C C . THR B 1 75 ? -12.031 -18.078 8.383 1 92.12 75 THR B C 1
ATOM 2332 O O . THR B 1 75 ? -11.5 -18.875 7.605 1 92.12 75 THR B O 1
ATOM 2335 N N . SER B 1 76 ? -12.852 -18.422 9.289 1 88.19 76 SER B N 1
ATOM 2336 C CA . SER B 1 76 ? -13.172 -19.828 9.516 1 88.19 76 SER B CA 1
ATOM 2337 C C . SER B 1 76 ? -14.188 -20.344 8.508 1 88.19 76 SER B C 1
ATOM 2339 O O . SER B 1 76 ? -14.492 -21.531 8.469 1 88.19 76 SER B O 1
ATOM 2341 N N . GLU B 1 77 ? -14.594 -19.422 7.73 1 86.75 77 GLU B N 1
ATOM 2342 C CA . GLU B 1 77 ? -15.562 -19.828 6.723 1 86.75 77 GLU B CA 1
ATOM 2343 C C . GLU B 1 77 ? -14.945 -20.844 5.754 1 86.75 77 GLU B C 1
ATOM 2345 O O . GLU B 1 77 ? -13.758 -20.766 5.434 1 86.75 77 GLU B O 1
ATOM 2350 N N . GLU B 1 78 ? -15.781 -21.734 5.348 1 86.5 78 GLU B N 1
ATOM 2351 C CA . GLU B 1 78 ? -15.305 -22.781 4.441 1 86.5 78 GLU B CA 1
ATOM 2352 C C . GLU B 1 78 ? -15.016 -22.219 3.053 1 86.5 78 GLU B C 1
ATOM 2354 O O . GLU B 1 78 ? -15.766 -21.375 2.549 1 86.5 78 GLU B O 1
ATOM 2359 N N . ILE B 1 79 ? -13.93 -22.656 2.527 1 86.81 79 ILE B N 1
ATOM 2360 C CA . ILE B 1 79 ? -13.625 -22.359 1.134 1 86.81 79 ILE B CA 1
ATOM 2361 C C . ILE B 1 79 ? -14.492 -23.219 0.215 1 86.81 79 ILE B C 1
ATOM 2363 O O . ILE B 1 79 ? -14.523 -24.438 0.342 1 86.81 79 ILE B O 1
ATOM 2367 N N . PRO B 1 80 ? -15.148 -22.594 -0.651 1 82.62 80 PRO B N 1
ATOM 2368 C CA . PRO B 1 80 ? -16.094 -23.344 -1.477 1 82.62 80 PRO B CA 1
ATOM 2369 C C . PRO B 1 80 ? -15.406 -24.328 -2.414 1 82.62 80 PRO B C 1
ATOM 2371 O O . PRO B 1 80 ? -14.32 -24.047 -2.928 1 82.62 80 PRO B O 1
ATOM 2374 N N . ASN B 1 81 ? -16.047 -25.453 -2.539 1 85.38 81 ASN B N 1
ATOM 2375 C CA . ASN B 1 81 ? -15.68 -26.375 -3.607 1 85.38 81 ASN B CA 1
ATOM 2376 C C . ASN B 1 81 ? -16.25 -25.922 -4.953 1 85.38 81 ASN B C 1
ATOM 2378 O O . ASN B 1 81 ? -17.281 -25.266 -5.004 1 85.38 81 ASN B O 1
ATOM 2382 N N . VAL B 1 82 ? -15.477 -26.25 -5.988 1 83.38 82 VAL B N 1
ATOM 2383 C CA . VAL B 1 82 ? -15.961 -25.875 -7.312 1 83.38 82 VAL B CA 1
ATOM 2384 C C . VAL B 1 82 ? -15.828 -27.062 -8.258 1 83.38 82 VAL B C 1
ATOM 2386 O O . VAL B 1 82 ? -14.914 -27.891 -8.109 1 83.38 82 VAL B O 1
ATOM 2389 N N . ASP B 1 83 ? -16.812 -27.141 -9.078 1 83.19 83 ASP B N 1
ATOM 2390 C CA . ASP B 1 83 ? -16.734 -28.156 -10.125 1 83.19 83 ASP B CA 1
ATOM 2391 C C . ASP B 1 83 ? -16.078 -27.594 -11.383 1 83.19 83 ASP B C 1
ATOM 2393 O O . ASP B 1 83 ? -16.188 -26.406 -11.672 1 83.19 83 ASP B O 1
ATOM 2397 N N . PHE B 1 84 ? -15.453 -28.547 -12.102 1 81.75 84 PHE B N 1
ATOM 2398 C CA . PHE B 1 84 ? -14.758 -28.156 -13.328 1 81.75 84 PHE B CA 1
ATOM 2399 C C . PHE B 1 84 ? -15.695 -27.391 -14.258 1 81.75 84 PHE B C 1
ATOM 2401 O O . PHE B 1 84 ? -15.289 -26.391 -14.867 1 81.75 84 PHE B O 1
ATOM 2408 N N . LYS B 1 85 ? -16.969 -27.859 -14.32 1 81.88 85 LYS B N 1
ATOM 2409 C CA . LYS B 1 85 ? -17.938 -27.281 -15.242 1 81.88 85 LYS B CA 1
ATOM 2410 C C . LYS B 1 85 ? -18.312 -25.859 -14.828 1 81.88 85 LYS B C 1
ATOM 2412 O O . LYS B 1 85 ? -18.828 -25.078 -15.641 1 81.88 85 LYS B O 1
ATOM 2417 N N . ASP B 1 86 ? -17.922 -25.547 -13.625 1 83.5 86 ASP B N 1
ATOM 2418 C CA . ASP B 1 86 ? -18.391 -24.281 -13.078 1 83.5 86 ASP B CA 1
ATOM 2419 C C . ASP B 1 86 ? -17.281 -23.219 -13.125 1 83.5 86 ASP B C 1
ATOM 2421 O O . ASP B 1 86 ? -17.516 -22.047 -12.828 1 83.5 86 ASP B O 1
ATOM 2425 N N . LEU B 1 87 ? -16.203 -23.609 -13.555 1 82 87 LEU B N 1
ATOM 2426 C CA . LEU B 1 87 ? -15.047 -22.703 -13.516 1 82 87 LEU B CA 1
ATOM 2427 C C . LEU B 1 87 ? -15.242 -21.531 -14.461 1 82 87 LEU B C 1
ATOM 2429 O O . LEU B 1 87 ? -14.703 -20.438 -14.227 1 82 87 LEU B O 1
ATOM 2433 N N . ASP B 1 88 ? -16.062 -21.703 -15.406 1 81.12 88 ASP B N 1
ATOM 2434 C CA . ASP B 1 88 ? -16.219 -20.641 -16.391 1 81.12 88 ASP B CA 1
ATOM 2435 C C . ASP B 1 88 ? -17.594 -19.984 -16.266 1 81.12 88 ASP B C 1
ATOM 2437 O O . ASP B 1 88 ? -17.969 -19.172 -17.109 1 81.12 88 ASP B O 1
ATOM 2441 N N . ASP B 1 89 ? -18.328 -20.438 -15.258 1 82.94 89 ASP B N 1
ATOM 2442 C CA . ASP B 1 89 ? -19.609 -19.812 -14.969 1 82.94 89 ASP B CA 1
ATOM 2443 C C . ASP B 1 89 ? -19.406 -18.453 -14.297 1 82.94 89 ASP B C 1
ATOM 2445 O O . ASP B 1 89 ? -18.969 -18.375 -13.148 1 82.94 89 ASP B O 1
ATOM 2449 N N . ALA B 1 90 ? -19.828 -17.516 -14.953 1 79.56 90 ALA B N 1
ATOM 2450 C CA . ALA B 1 90 ? -19.547 -16.156 -14.523 1 79.56 90 ALA B CA 1
ATOM 2451 C C . ALA B 1 90 ? -20.188 -15.859 -13.164 1 79.56 90 ALA B C 1
ATOM 2453 O O . ALA B 1 90 ? -19.594 -15.195 -12.32 1 79.56 90 ALA B O 1
ATOM 2454 N N . GLU B 1 91 ? -21.391 -16.25 -13.023 1 83.81 91 GLU B N 1
ATOM 2455 C CA . GLU B 1 91 ? -22.109 -16 -11.781 1 83.81 91 GLU B CA 1
ATOM 2456 C C . GLU B 1 91 ? -21.469 -16.719 -10.602 1 83.81 91 GLU B C 1
ATOM 2458 O O . GLU B 1 91 ? -21.281 -16.125 -9.539 1 83.81 91 GLU B O 1
ATOM 2463 N N . LYS B 1 92 ? -21.188 -17.922 -10.828 1 83.75 92 LYS B N 1
ATOM 2464 C CA . LYS B 1 92 ? -20.562 -18.719 -9.773 1 83.75 92 LYS B CA 1
ATOM 2465 C C . LYS B 1 92 ? -19.156 -18.203 -9.469 1 83.75 92 LYS B C 1
ATOM 2467 O O . LYS B 1 92 ? -18.719 -18.203 -8.312 1 83.75 92 LYS B O 1
ATOM 2472 N N . SER B 1 93 ? -18.531 -17.828 -10.477 1 81.56 93 SER B N 1
ATOM 2473 C CA . SER B 1 93 ? -17.188 -17.266 -10.305 1 81.56 93 SER B CA 1
ATOM 2474 C C . SER B 1 93 ? -17.234 -15.977 -9.5 1 81.56 93 SER B C 1
ATOM 2476 O O . SER B 1 93 ? -16.375 -15.734 -8.648 1 81.56 93 SER B O 1
ATOM 2478 N N . ALA B 1 94 ? -18.234 -15.172 -9.789 1 82.75 94 ALA B N 1
ATOM 2479 C CA . ALA B 1 94 ? -18.375 -13.906 -9.078 1 82.75 94 ALA B CA 1
ATOM 2480 C C . ALA B 1 94 ? -18.656 -14.148 -7.594 1 82.75 94 ALA B C 1
ATOM 2482 O O . ALA B 1 94 ? -18.141 -13.422 -6.734 1 82.75 94 ALA B O 1
ATOM 2483 N N . GLU B 1 95 ? -19.453 -15.094 -7.344 1 83.69 95 GLU B N 1
ATOM 2484 C CA . GLU B 1 95 ? -19.766 -15.445 -5.965 1 83.69 95 GLU B CA 1
ATOM 2485 C C . GLU B 1 95 ? -18.531 -15.945 -5.227 1 83.69 95 GLU B C 1
ATOM 2487 O O . GLU B 1 95 ? -18.266 -15.547 -4.09 1 83.69 95 GLU B O 1
ATOM 2492 N N . SER B 1 96 ? -17.891 -16.781 -5.871 1 82.94 96 SER B N 1
ATOM 2493 C CA . SER B 1 96 ? -16.656 -17.312 -5.289 1 82.94 96 SER B CA 1
ATOM 2494 C C . SER B 1 96 ? -15.617 -16.219 -5.086 1 82.94 96 SER B C 1
ATOM 2496 O O . SER B 1 96 ? -14.938 -16.172 -4.059 1 82.94 96 SER B O 1
ATOM 2498 N N . ALA B 1 97 ? -15.586 -15.352 -6.051 1 84.62 97 ALA B N 1
ATOM 2499 C CA . ALA B 1 97 ? -14.617 -14.258 -5.992 1 84.62 97 ALA B CA 1
ATOM 2500 C C . ALA B 1 97 ? -14.891 -13.344 -4.797 1 84.62 97 ALA B C 1
ATOM 2502 O O . ALA B 1 97 ? -13.961 -12.93 -4.102 1 84.62 97 ALA B O 1
ATOM 2503 N N . SER B 1 98 ? -16.125 -13.078 -4.586 1 88.06 98 SER B N 1
ATOM 2504 C CA . SER B 1 98 ? -16.516 -12.219 -3.473 1 88.06 98 SER B CA 1
ATOM 2505 C C . SER B 1 98 ? -16.125 -12.836 -2.135 1 88.06 98 SER B C 1
ATOM 2507 O O . SER B 1 98 ? -15.734 -12.133 -1.206 1 88.06 98 SER B O 1
ATOM 2509 N N . SER B 1 99 ? -16.203 -14.094 -2.09 1 89.62 99 SER B N 1
ATOM 2510 C CA . SER B 1 99 ? -15.93 -14.789 -0.835 1 89.62 99 SER B CA 1
ATOM 2511 C C . SER B 1 99 ? -14.438 -14.797 -0.518 1 89.62 99 SER B C 1
ATOM 2513 O O . SER B 1 99 ? -14.047 -14.852 0.649 1 89.62 99 SER B O 1
ATOM 2515 N N . VAL B 1 100 ? -13.633 -14.672 -1.536 1 89.88 100 VAL B N 1
ATOM 2516 C CA . VAL B 1 100 ? -12.203 -14.82 -1.286 1 89.88 100 VAL B CA 1
ATOM 2517 C C . VAL B 1 100 ? -11.5 -13.477 -1.465 1 89.88 100 VAL B C 1
ATOM 2519 O O . VAL B 1 100 ? -10.273 -13.391 -1.402 1 89.88 100 VAL B O 1
ATOM 2522 N N . TRP B 1 101 ? -12.281 -12.43 -1.661 1 94.19 101 TRP B N 1
ATOM 2523 C CA . TRP B 1 101 ? -11.695 -11.109 -1.842 1 94.19 101 TRP B CA 1
ATOM 2524 C C . TRP B 1 101 ? -11.062 -10.609 -0.545 1 94.19 101 TRP B C 1
ATOM 2526 O O . TRP B 1 101 ? -11.711 -10.602 0.503 1 94.19 101 TRP B O 1
ATOM 2536 N N . VAL B 1 102 ? -9.836 -10.312 -0.605 1 96.31 102 VAL B N 1
ATOM 2537 C CA . VAL B 1 102 ? -9.133 -9.633 0.477 1 96.31 102 VAL B CA 1
ATOM 2538 C C . VAL B 1 102 ? -9.039 -8.141 0.174 1 96.31 102 VAL B C 1
ATOM 2540 O O . VAL B 1 102 ? -8.562 -7.746 -0.894 1 96.31 102 VAL B O 1
ATOM 2543 N N . PRO B 1 103 ? -9.438 -7.266 1.056 1 97.75 103 PRO B N 1
ATOM 2544 C CA . PRO B 1 103 ? -9.508 -5.824 0.794 1 97.75 103 PRO B CA 1
ATOM 2545 C C . PRO B 1 103 ? -8.188 -5.242 0.315 1 97.75 103 PRO B C 1
ATOM 2547 O O . PRO B 1 103 ? -7.211 -5.207 1.073 1 97.75 103 PRO B O 1
ATOM 2550 N N . ALA B 1 104 ? -8.227 -4.742 -0.962 1 98.12 104 ALA B N 1
ATOM 2551 C CA . ALA B 1 104 ? -7.125 -4.027 -1.61 1 98.12 104 ALA B CA 1
ATOM 2552 C C . ALA B 1 104 ? -5.832 -4.832 -1.538 1 98.12 104 ALA B C 1
ATOM 2554 O O . ALA B 1 104 ? -4.75 -4.262 -1.37 1 98.12 104 ALA B O 1
ATOM 2555 N N . ARG B 1 105 ? -5.926 -6.082 -1.631 1 97.81 105 ARG B N 1
ATOM 2556 C CA . ARG B 1 105 ? -4.793 -6.973 -1.393 1 97.81 105 ARG B CA 1
ATOM 2557 C C . ARG B 1 105 ? -3.629 -6.637 -2.32 1 97.81 105 ARG B C 1
ATOM 2559 O O . ARG B 1 105 ? -2.527 -6.332 -1.856 1 97.81 105 ARG B O 1
ATOM 2566 N N . ASN B 1 106 ? -3.848 -6.625 -3.65 1 98.38 106 ASN B N 1
ATOM 2567 C CA . ASN B 1 106 ? -2.752 -6.414 -4.59 1 98.38 106 ASN B CA 1
ATOM 2568 C C . ASN B 1 106 ? -2.229 -4.98 -4.527 1 98.38 106 ASN B C 1
ATOM 2570 O O . ASN B 1 106 ? -1.041 -4.738 -4.746 1 98.38 106 ASN B O 1
ATOM 2574 N N . THR B 1 107 ? -3.127 -4.043 -4.234 1 98.69 107 THR B N 1
ATOM 2575 C CA . THR B 1 107 ? -2.693 -2.664 -4.051 1 98.69 107 THR B CA 1
ATOM 2576 C C . THR B 1 107 ? -1.72 -2.557 -2.879 1 98.69 107 THR B C 1
ATOM 2578 O O . THR B 1 107 ? -0.661 -1.937 -2.998 1 98.69 107 THR B O 1
ATOM 2581 N N . VAL B 1 108 ? -2.059 -3.191 -1.773 1 98.75 108 VAL B N 1
ATOM 2582 C CA . VAL B 1 108 ? -1.233 -3.156 -0.571 1 98.75 108 VAL B CA 1
ATOM 2583 C C . VAL B 1 108 ? 0.076 -3.9 -0.82 1 98.75 108 VAL B C 1
ATOM 2585 O O . VAL B 1 108 ? 1.159 -3.359 -0.589 1 98.75 108 VAL B O 1
ATOM 2588 N N . PHE B 1 109 ? 0.005 -5.125 -1.357 1 98.88 109 PHE B N 1
ATOM 2589 C CA . PHE B 1 109 ? 1.187 -5.949 -1.576 1 98.88 109 PHE B CA 1
ATOM 2590 C C . PHE B 1 109 ? 2.176 -5.246 -2.498 1 98.88 109 PHE B C 1
ATOM 2592 O O . PHE B 1 109 ? 3.373 -5.191 -2.207 1 98.88 109 PHE B O 1
ATOM 2599 N N . THR B 1 110 ? 1.645 -4.688 -3.555 1 98.81 110 THR B N 1
ATOM 2600 C CA . THR B 1 110 ? 2.51 -4.07 -4.555 1 98.81 110 THR B CA 1
ATOM 2601 C C . THR B 1 110 ? 3.102 -2.768 -4.027 1 98.81 110 THR B C 1
ATOM 2603 O O . THR B 1 110 ? 4.242 -2.426 -4.344 1 98.81 110 THR B O 1
ATOM 2606 N N . SER B 1 111 ? 2.338 -2.045 -3.217 1 98.81 111 SER B N 1
ATOM 2607 C CA . SER B 1 111 ? 2.863 -0.833 -2.596 1 98.81 111 SER B CA 1
ATOM 2608 C C . SER B 1 111 ? 4.008 -1.153 -1.644 1 98.81 111 SER B C 1
ATOM 2610 O O . SER B 1 111 ? 5.008 -0.434 -1.603 1 98.81 111 SER B O 1
ATOM 2612 N N . ILE B 1 112 ? 3.85 -2.199 -0.869 1 98.81 112 ILE B N 1
ATOM 2613 C CA . ILE B 1 112 ? 4.918 -2.623 0.031 1 98.81 112 ILE B CA 1
ATOM 2614 C C . ILE B 1 112 ? 6.129 -3.07 -0.781 1 98.81 112 ILE B C 1
ATOM 2616 O O . ILE B 1 112 ? 7.27 -2.738 -0.442 1 98.81 112 ILE B O 1
ATOM 2620 N N . ALA B 1 113 ? 5.887 -3.787 -1.869 1 98.88 113 ALA B N 1
ATOM 2621 C CA . ALA B 1 113 ? 6.969 -4.18 -2.766 1 98.88 113 ALA B CA 1
ATOM 2622 C C . ALA B 1 113 ? 7.715 -2.957 -3.297 1 98.88 113 ALA B C 1
ATOM 2624 O O . ALA B 1 113 ? 8.938 -2.977 -3.428 1 98.88 113 ALA B O 1
ATOM 2625 N N . ALA B 1 114 ? 6.988 -1.899 -3.613 1 98.75 114 ALA B N 1
ATOM 2626 C CA . ALA B 1 114 ? 7.598 -0.658 -4.086 1 98.75 114 ALA B CA 1
ATOM 2627 C C . ALA B 1 114 ? 8.5 -0.049 -3.018 1 98.75 114 ALA B C 1
ATOM 2629 O O . ALA B 1 114 ? 9.57 0.486 -3.328 1 98.75 114 ALA B O 1
ATOM 2630 N N . SER B 1 115 ? 8.016 -0.102 -1.783 1 98.69 115 SER B N 1
ATOM 2631 C CA . SER B 1 115 ? 8.82 0.399 -0.675 1 98.69 115 SER B CA 1
ATOM 2632 C C . SER B 1 115 ? 10.156 -0.33 -0.59 1 98.69 115 SER B C 1
ATOM 2634 O O . SER B 1 115 ? 11.211 0.303 -0.489 1 98.69 115 SER B O 1
ATOM 2636 N N . TYR B 1 116 ? 10.125 -1.644 -0.675 1 98.62 116 TYR B N 1
ATOM 2637 C CA . TYR B 1 116 ? 11.352 -2.438 -0.657 1 98.62 116 TYR B CA 1
ATOM 2638 C C . TYR B 1 116 ? 12.211 -2.143 -1.88 1 98.62 116 TYR B C 1
ATOM 2640 O O . TYR B 1 116 ? 13.438 -2.072 -1.782 1 98.62 116 TYR B O 1
ATOM 2648 N N . ALA B 1 117 ? 11.562 -2.02 -3.08 1 98.69 117 ALA B N 1
ATOM 2649 C CA . ALA B 1 117 ? 12.297 -1.707 -4.305 1 98.69 117 ALA B CA 1
ATOM 2650 C C . ALA B 1 117 ? 13.078 -0.409 -4.156 1 98.69 117 ALA B C 1
ATOM 2652 O O . ALA B 1 117 ? 14.266 -0.354 -4.492 1 98.69 117 ALA B O 1
ATOM 2653 N N . GLU B 1 118 ? 12.461 0.618 -3.646 1 97.81 118 GLU B N 1
ATOM 2654 C CA . GLU B 1 118 ? 13.141 1.89 -3.424 1 97.81 118 GLU B CA 1
ATOM 2655 C C . GLU B 1 118 ? 14.32 1.725 -2.465 1 97.81 118 GLU B C 1
ATOM 2657 O O . GLU B 1 118 ? 15.383 2.309 -2.674 1 97.81 118 GLU B O 1
ATOM 2662 N N . SER B 1 119 ? 14.102 0.939 -1.442 1 97.12 119 SER B N 1
ATOM 2663 C CA . SER B 1 119 ? 15.102 0.79 -0.392 1 97.12 119 SER B CA 1
ATOM 2664 C C . SER B 1 119 ? 16.375 0.13 -0.925 1 97.12 119 SER B C 1
ATOM 2666 O O . SER B 1 119 ? 17.484 0.478 -0.514 1 97.12 119 SER B O 1
ATOM 2668 N N . ILE B 1 120 ? 16.266 -0.816 -1.889 1 97.25 120 ILE B N 1
ATOM 2669 C CA . ILE B 1 120 ? 17.453 -1.562 -2.307 1 97.25 120 ILE B CA 1
ATOM 2670 C C . ILE B 1 120 ? 17.828 -1.159 -3.729 1 97.25 120 ILE B C 1
ATOM 2672 O O . ILE B 1 120 ? 18.797 -1.694 -4.293 1 97.25 120 ILE B O 1
ATOM 2676 N N . GLY B 1 121 ? 17 -0.218 -4.301 1 97.38 121 GLY B N 1
ATOM 2677 C CA . GLY B 1 121 ? 17.297 0.24 -5.648 1 97.38 121 GLY B CA 1
ATOM 2678 C C . GLY B 1 121 ? 16.922 -0.772 -6.715 1 97.38 121 GLY B C 1
ATOM 2679 O O . GLY B 1 121 ? 17.625 -0.926 -7.711 1 97.38 121 GLY B O 1
ATOM 2680 N N . ALA B 1 122 ? 15.875 -1.581 -6.496 1 98.44 122 ALA B N 1
ATOM 2681 C CA . ALA B 1 122 ? 15.406 -2.547 -7.484 1 98.44 122 ALA B CA 1
ATOM 2682 C C . ALA B 1 122 ? 14.727 -1.845 -8.656 1 98.44 122 ALA B C 1
ATOM 2684 O O . ALA B 1 122 ? 14.031 -0.847 -8.469 1 98.44 122 ALA B O 1
ATOM 2685 N N . GLU B 1 123 ? 14.836 -2.43 -9.812 1 98.38 123 GLU B N 1
ATOM 2686 C CA . GLU B 1 123 ? 14.344 -1.804 -11.039 1 98.38 123 GLU B CA 1
ATOM 2687 C C . GLU B 1 123 ? 12.922 -2.246 -11.359 1 98.38 123 GLU B C 1
ATOM 2689 O O . GLU B 1 123 ? 12.148 -1.488 -11.945 1 98.38 123 GLU B O 1
ATOM 2694 N N . ILE B 1 124 ? 12.641 -3.48 -10.969 1 98.88 124 ILE B N 1
ATOM 2695 C CA . ILE B 1 124 ? 11.328 -3.98 -11.359 1 98.88 124 ILE B CA 1
ATOM 2696 C C . ILE B 1 124 ? 10.68 -4.707 -10.18 1 98.88 124 ILE B C 1
ATOM 2698 O O . ILE B 1 124 ? 11.375 -5.148 -9.258 1 98.88 124 ILE B O 1
ATOM 2702 N N . ILE B 1 125 ? 9.422 -4.746 -10.18 1 98.94 125 ILE B N 1
ATOM 2703 C CA . ILE B 1 125 ? 8.586 -5.559 -9.305 1 98.94 125 ILE B CA 1
ATOM 2704 C C . ILE B 1 125 ? 7.848 -6.613 -10.125 1 98.94 125 ILE B C 1
ATOM 2706 O O . ILE B 1 125 ? 7.098 -6.281 -11.047 1 98.94 125 ILE B O 1
ATOM 2710 N N . ILE B 1 126 ? 8.078 -7.84 -9.805 1 98.94 126 ILE B N 1
ATOM 2711 C CA . ILE B 1 126 ? 7.492 -8.953 -10.547 1 98.94 126 ILE B CA 1
ATOM 2712 C C . ILE B 1 126 ? 6.234 -9.445 -9.836 1 98.94 126 ILE B C 1
ATOM 2714 O O . ILE B 1 126 ? 6.27 -9.742 -8.641 1 98.94 126 ILE B O 1
ATOM 2718 N N . VAL B 1 127 ? 5.145 -9.477 -10.578 1 98.88 127 VAL B N 1
ATOM 2719 C CA . VAL B 1 127 ? 3.891 -9.977 -10.023 1 98.88 127 VAL B CA 1
ATOM 2720 C C . VAL B 1 127 ? 3.346 -11.102 -10.906 1 98.88 127 VAL B C 1
ATOM 2722 O O . VAL B 1 127 ? 3.676 -11.18 -12.094 1 98.88 127 VAL B O 1
ATOM 2725 N N . GLY B 1 128 ? 2.545 -11.953 -10.336 1 98.62 128 GLY B N 1
ATOM 2726 C CA . GLY B 1 128 ? 1.976 -13.086 -11.047 1 98.62 128 GLY B CA 1
ATOM 2727 C C . GLY B 1 128 ? 0.576 -12.82 -11.57 1 98.62 128 GLY B C 1
ATOM 2728 O O . GLY B 1 128 ? -0.212 -13.75 -11.75 1 98.62 128 GLY B O 1
ATOM 2729 N N . TRP B 1 129 ? 0.179 -11.602 -11.758 1 98.56 129 TRP B N 1
ATOM 2730 C CA . TRP B 1 129 ? -1.149 -11.273 -12.266 1 98.56 129 TRP B CA 1
ATOM 2731 C C . TRP B 1 129 ? -1.358 -11.844 -13.664 1 98.56 129 TRP B C 1
ATOM 2733 O O . TRP B 1 129 ? -0.443 -11.836 -14.484 1 98.56 129 TRP B O 1
ATOM 2743 N N . ASP B 1 130 ? -2.496 -12.438 -13.867 1 97.75 130 ASP B N 1
ATOM 2744 C CA . ASP B 1 130 ? -2.719 -13.125 -15.133 1 97.75 130 ASP B CA 1
ATOM 2745 C C . ASP B 1 130 ? -4.129 -12.867 -15.664 1 97.75 130 ASP B C 1
ATOM 2747 O O . ASP B 1 130 ? -4.977 -12.344 -14.938 1 97.75 130 ASP B O 1
ATOM 2751 N N . LYS B 1 131 ? -4.344 -13.188 -16.875 1 96.44 131 LYS B N 1
ATOM 2752 C CA . LYS B 1 131 ? -5.566 -12.898 -17.625 1 96.44 131 LYS B CA 1
ATOM 2753 C C . LYS B 1 131 ? -6.77 -13.602 -16.984 1 96.44 131 LYS B C 1
ATOM 2755 O O . LYS B 1 131 ? -7.84 -13.008 -16.859 1 96.44 131 LYS B O 1
ATOM 2760 N N . GLU B 1 132 ? -6.633 -14.812 -16.656 1 92.5 132 GLU B N 1
ATOM 2761 C CA . GLU B 1 132 ? -7.73 -15.609 -16.125 1 92.5 132 GLU B CA 1
ATOM 2762 C C . GLU B 1 132 ? -8.281 -15 -14.828 1 92.5 132 GLU B C 1
ATOM 2764 O O . GLU B 1 132 ? -9.492 -14.844 -14.68 1 92.5 132 GLU B O 1
ATOM 2769 N N . GLU B 1 133 ? -7.371 -14.664 -13.938 1 91.56 133 GLU B N 1
ATOM 2770 C CA . GLU B 1 133 ? -7.777 -14.055 -12.672 1 91.56 133 GLU B CA 1
ATOM 2771 C C . GLU B 1 133 ? -8.391 -12.68 -12.891 1 91.56 133 GLU B C 1
ATOM 2773 O O . GLU B 1 133 ? -9.297 -12.266 -12.164 1 91.56 133 GLU B O 1
ATOM 2778 N N . ALA B 1 134 ? -7.926 -11.977 -13.883 1 93.38 134 ALA B N 1
ATOM 2779 C CA . ALA B 1 134 ? -8.406 -10.625 -14.164 1 93.38 134 ALA B CA 1
ATOM 2780 C C . ALA B 1 134 ? -9.891 -10.633 -14.523 1 93.38 134 ALA B C 1
ATOM 2782 O O . ALA B 1 134 ? -10.578 -9.625 -14.359 1 93.38 134 ALA B O 1
ATOM 2783 N N . ASN B 1 135 ? -10.352 -11.766 -14.961 1 90.06 135 ASN B N 1
ATOM 2784 C CA . ASN B 1 135 ? -11.766 -11.883 -15.297 1 90.06 135 ASN B CA 1
ATOM 2785 C C . ASN B 1 135 ? -12.648 -11.758 -14.055 1 90.06 135 ASN B C 1
ATOM 2787 O O . ASN B 1 135 ? -13.812 -11.375 -14.148 1 90.06 135 ASN B O 1
ATOM 2791 N N . THR B 1 136 ? -12.031 -12.086 -12.969 1 88.5 136 THR B N 1
ATOM 2792 C CA . THR B 1 136 ? -12.812 -12.125 -11.734 1 88.5 136 THR B CA 1
ATOM 2793 C C . THR B 1 136 ? -12.312 -11.078 -10.742 1 88.5 136 THR B C 1
ATOM 2795 O O . THR B 1 136 ? -13.086 -10.57 -9.922 1 88.5 136 THR B O 1
ATOM 2798 N N . PHE B 1 137 ? -11.086 -10.812 -10.812 1 93 137 PHE B N 1
ATOM 2799 C CA . PHE B 1 137 ? -10.445 -9.883 -9.891 1 93 137 PHE B CA 1
ATOM 2800 C C . PHE B 1 137 ? -9.852 -8.703 -10.641 1 93 137 PHE B C 1
ATOM 2802 O O . PHE B 1 137 ? -8.797 -8.82 -11.258 1 93 137 PHE B O 1
ATOM 2809 N N . PRO B 1 138 ? -10.438 -7.566 -10.43 1 94.69 138 PRO B N 1
ATOM 2810 C CA . PRO B 1 138 ? -10.008 -6.418 -11.227 1 94.69 138 PRO B CA 1
ATOM 2811 C C . PRO B 1 138 ? -8.57 -6.004 -10.93 1 94.69 138 PRO B C 1
ATOM 2813 O O . PRO B 1 138 ? -7.906 -5.402 -11.781 1 94.69 138 PRO B O 1
ATOM 2816 N N . ASP B 1 139 ? -8.055 -6.301 -9.773 1 97 139 ASP B N 1
ATOM 2817 C CA . ASP B 1 139 ? -6.707 -5.895 -9.398 1 97 139 ASP B CA 1
ATOM 2818 C C . ASP B 1 139 ? -5.664 -6.852 -9.969 1 97 139 ASP B C 1
ATOM 2820 O O . ASP B 1 139 ? -4.508 -6.852 -9.539 1 97 139 ASP B O 1
ATOM 2824 N N . ASN B 1 140 ? -6.039 -7.703 -10.953 1 97 140 ASN B N 1
ATOM 2825 C CA . ASN B 1 140 ? -5.133 -8.523 -11.742 1 97 140 ASN B CA 1
ATOM 2826 C C . ASN B 1 140 ? -5.074 -8.055 -13.195 1 97 140 ASN B C 1
ATOM 2828 O O . ASN B 1 140 ? -4.316 -8.594 -14 1 97 140 ASN B O 1
ATOM 2832 N N . SER B 1 141 ? -5.797 -7.074 -13.57 1 97.75 141 SER B N 1
ATOM 2833 C CA . SER B 1 141 ? -6.043 -6.703 -14.961 1 97.75 141 SER B CA 1
ATOM 2834 C C . SER B 1 141 ? -4.879 -5.898 -15.531 1 97.75 141 SER B C 1
ATOM 2836 O O . SER B 1 141 ? -4.078 -5.34 -14.781 1 97.75 141 SER B O 1
ATOM 2838 N N . LYS B 1 142 ? -4.855 -5.879 -16.859 1 97.94 142 LYS B N 1
ATOM 2839 C CA . LYS B 1 142 ? -3.879 -5.066 -17.578 1 97.94 142 LYS B CA 1
ATOM 2840 C C . LYS B 1 142 ? -4.059 -3.584 -17.266 1 97.94 142 LYS B C 1
ATOM 2842 O O . LYS B 1 142 ? -3.078 -2.842 -17.172 1 97.94 142 LYS B O 1
ATOM 2847 N N . GLU B 1 143 ? -5.262 -3.156 -17.156 1 98.19 143 GLU B N 1
ATOM 2848 C CA . GLU B 1 143 ? -5.555 -1.769 -16.812 1 98.19 143 GLU B CA 1
ATOM 2849 C C . GLU B 1 143 ? -5.016 -1.415 -15.43 1 98.19 143 GLU B C 1
ATOM 2851 O O . GLU B 1 143 ? -4.48 -0.325 -15.227 1 98.19 143 GLU B O 1
ATOM 2856 N N . PHE B 1 144 ? -5.211 -2.355 -14.516 1 98.62 144 PHE B N 1
ATOM 2857 C CA . PHE B 1 144 ? -4.672 -2.17 -13.172 1 98.62 144 PHE B CA 1
ATOM 2858 C C . PHE B 1 144 ? -3.15 -2.057 -13.211 1 98.62 144 PHE B C 1
ATOM 2860 O O . PHE B 1 144 ? -2.574 -1.146 -12.617 1 98.62 144 PHE B O 1
ATOM 2867 N N . LEU B 1 145 ? -2.514 -2.922 -13.922 1 98.81 145 LEU B N 1
ATOM 2868 C CA . LEU B 1 145 ? -1.066 -2.904 -14.109 1 98.81 145 LEU B CA 1
ATOM 2869 C C . LEU B 1 145 ? -0.604 -1.562 -14.664 1 98.81 145 LEU B C 1
ATOM 2871 O O . LEU B 1 145 ? 0.325 -0.951 -14.133 1 98.81 145 LEU B O 1
ATOM 2875 N N . LYS B 1 146 ? -1.223 -1.127 -15.688 1 98.56 146 LYS B N 1
ATOM 2876 C CA . LYS B 1 146 ? -0.865 0.133 -16.344 1 98.56 146 LYS B CA 1
ATOM 2877 C C . LYS B 1 146 ? -1.039 1.31 -15.383 1 98.56 146 LYS B C 1
ATOM 2879 O O . LYS B 1 146 ? -0.169 2.18 -15.297 1 98.56 146 LYS B O 1
ATOM 2884 N N . SER B 1 147 ? -2.148 1.373 -14.734 1 98.56 147 SER B N 1
ATOM 2885 C CA . SER B 1 147 ? -2.443 2.459 -13.805 1 98.56 147 SER B CA 1
ATOM 2886 C C . SER B 1 147 ? -1.434 2.498 -12.664 1 98.56 147 SER B C 1
ATOM 2888 O O . SER B 1 147 ? -1.016 3.576 -12.234 1 98.56 147 SER B O 1
ATOM 2890 N N . PHE B 1 148 ? -1.085 1.351 -12.172 1 98.81 148 PHE B N 1
ATOM 2891 C CA . PHE B 1 148 ? -0.129 1.301 -11.07 1 98.81 148 PHE B CA 1
ATOM 2892 C C . PHE B 1 148 ? 1.244 1.782 -11.523 1 98.81 148 PHE B C 1
ATOM 2894 O O . PHE B 1 148 ? 1.929 2.498 -10.789 1 98.81 148 PHE B O 1
ATOM 2901 N N . ASN B 1 149 ? 1.664 1.357 -12.68 1 98.81 149 ASN B N 1
ATOM 2902 C CA . ASN B 1 149 ? 2.934 1.832 -13.219 1 98.81 149 ASN B CA 1
ATOM 2903 C C . ASN B 1 149 ? 2.93 3.346 -13.414 1 98.81 149 ASN B C 1
ATOM 2905 O O . ASN B 1 149 ? 3.953 4.004 -13.211 1 98.81 149 ASN B O 1
ATOM 2909 N N . GLU B 1 150 ? 1.823 3.908 -13.828 1 98.5 150 GLU B N 1
ATOM 2910 C CA . GLU B 1 150 ? 1.713 5.359 -13.914 1 98.5 150 GLU B CA 1
ATOM 2911 C C . GLU B 1 150 ? 1.888 6.012 -12.547 1 98.5 150 GLU B C 1
ATOM 2913 O O . GLU B 1 150 ? 2.537 7.055 -12.43 1 98.5 150 GLU B O 1
ATOM 2918 N N . LEU B 1 151 ? 1.314 5.414 -11.57 1 98.56 151 LEU B N 1
ATOM 2919 C CA . LEU B 1 151 ? 1.444 5.91 -10.203 1 98.56 151 LEU B CA 1
ATOM 2920 C C . LEU B 1 151 ? 2.908 5.953 -9.781 1 98.56 151 LEU B C 1
ATOM 2922 O O . LEU B 1 151 ? 3.357 6.934 -9.18 1 98.56 151 LEU B O 1
ATOM 2926 N N . PHE B 1 152 ? 3.646 4.824 -10.078 1 98.31 152 PHE B N 1
ATOM 2927 C CA . PHE B 1 152 ? 5.059 4.758 -9.719 1 98.31 152 PHE B CA 1
ATOM 2928 C C . PHE B 1 152 ? 5.855 5.82 -10.469 1 98.31 152 PHE B C 1
ATOM 2930 O O . PHE B 1 152 ? 6.746 6.453 -9.898 1 98.31 152 PHE B O 1
ATOM 2937 N N . LYS B 1 153 ? 5.523 6.008 -11.695 1 97.56 153 LYS B N 1
ATOM 2938 C CA . LYS B 1 153 ? 6.227 6.98 -12.523 1 97.56 153 LYS B CA 1
ATOM 2939 C C . LYS B 1 153 ? 6.117 8.383 -11.938 1 97.56 153 LYS B C 1
ATOM 2941 O O . LYS B 1 153 ? 7.078 9.156 -11.969 1 97.56 153 LYS B O 1
ATOM 2946 N N . VAL B 1 154 ? 5.02 8.672 -11.344 1 97 154 VAL B N 1
ATOM 2947 C CA . VAL B 1 154 ? 4.758 10.023 -10.875 1 97 154 VAL B CA 1
ATOM 2948 C C . VAL B 1 154 ? 5.215 10.172 -9.422 1 97 154 VAL B C 1
ATOM 2950 O O . VAL B 1 154 ? 5.648 11.242 -9.008 1 97 154 VAL B O 1
ATOM 2953 N N . GLY B 1 155 ? 5.109 9.094 -8.68 1 96.12 155 GLY B N 1
ATOM 2954 C CA . GLY B 1 155 ? 5.203 9.25 -7.238 1 96.12 155 GLY B CA 1
ATOM 2955 C C . GLY B 1 155 ? 6.523 8.766 -6.672 1 96.12 155 GLY B C 1
ATOM 2956 O O . GLY B 1 155 ? 6.848 9.039 -5.516 1 96.12 155 GLY B O 1
ATOM 2957 N N . SER B 1 156 ? 7.289 8.016 -7.379 1 96.31 156 SER B N 1
ATOM 2958 C CA . SER B 1 156 ? 8.539 7.441 -6.887 1 96.31 156 SER B CA 1
ATOM 2959 C C . SER B 1 156 ? 9.742 8.258 -7.34 1 96.31 156 SER B C 1
ATOM 2961 O O . SER B 1 156 ? 9.789 8.727 -8.477 1 96.31 156 SER B O 1
ATOM 2963 N N . PRO B 1 157 ? 10.719 8.469 -6.484 1 94.19 157 PRO B N 1
ATOM 2964 C CA . PRO B 1 157 ? 11.93 9.195 -6.879 1 94.19 157 PRO B CA 1
ATOM 2965 C C . PRO B 1 157 ? 12.844 8.375 -7.781 1 94.19 157 PRO B C 1
ATOM 2967 O O . PRO B 1 157 ? 13.781 8.914 -8.367 1 94.19 157 PRO B O 1
ATOM 2970 N N . ILE B 1 158 ? 12.602 7.07 -7.887 1 94.38 158 ILE B N 1
ATOM 2971 C CA . ILE B 1 158 ? 13.383 6.215 -8.773 1 94.38 158 ILE B CA 1
ATOM 2972 C C . ILE B 1 158 ? 12.461 5.559 -9.797 1 94.38 158 ILE B C 1
ATOM 2974 O O . ILE B 1 158 ? 11.242 5.57 -9.641 1 94.38 158 ILE B O 1
ATOM 2978 N N . ASP B 1 159 ? 13.062 5.039 -10.766 1 96.31 159 ASP B N 1
ATOM 2979 C CA . ASP B 1 159 ? 12.297 4.363 -11.805 1 96.31 159 ASP B CA 1
ATOM 2980 C C . ASP B 1 159 ? 12.008 2.914 -11.43 1 96.31 159 ASP B C 1
ATOM 2982 O O . ASP B 1 159 ? 12.938 2.104 -11.32 1 96.31 159 ASP B O 1
ATOM 2986 N N . ILE B 1 160 ? 10.844 2.619 -11.102 1 98 160 ILE B N 1
ATOM 2987 C CA . ILE B 1 160 ? 10.367 1.275 -10.789 1 98 160 ILE B CA 1
ATOM 2988 C C . ILE B 1 160 ? 9.273 0.872 -11.773 1 98 160 ILE B C 1
ATOM 2990 O O . ILE B 1 160 ? 8.414 1.684 -12.125 1 98 160 ILE B O 1
ATOM 2994 N N . GLU B 1 161 ? 9.312 -0.317 -12.266 1 98.75 161 GLU B N 1
ATOM 2995 C CA . GLU B 1 161 ? 8.273 -0.815 -13.164 1 98.75 161 GLU B CA 1
ATOM 2996 C C . GLU B 1 161 ? 7.73 -2.162 -12.688 1 98.75 161 GLU B C 1
ATOM 2998 O O . GLU B 1 161 ? 8.5 -3.053 -12.32 1 98.75 161 GLU B O 1
ATOM 3003 N N . ILE B 1 162 ? 6.461 -2.285 -12.68 1 98.94 162 ILE B N 1
ATOM 3004 C CA . ILE B 1 162 ? 5.836 -3.574 -12.414 1 98.94 162 ILE B CA 1
ATOM 3005 C C . ILE B 1 162 ? 5.832 -4.422 -13.688 1 98.94 162 ILE B C 1
ATOM 3007 O O . ILE B 1 162 ? 5.43 -3.951 -14.75 1 98.94 162 ILE B O 1
ATOM 3011 N N . LYS B 1 163 ? 6.332 -5.605 -13.586 1 98.94 163 LYS B N 1
ATOM 3012 C CA . LYS B 1 163 ? 6.305 -6.586 -14.664 1 98.94 163 LYS B CA 1
ATOM 3013 C C . LYS B 1 163 ? 5.383 -7.754 -14.328 1 98.94 163 LYS B C 1
ATOM 3015 O O . LYS B 1 163 ? 5.492 -8.344 -13.25 1 98.94 163 LYS B O 1
ATOM 3020 N N . ALA B 1 164 ? 4.477 -8.031 -15.195 1 98.88 164 ALA B N 1
ATOM 3021 C CA . ALA B 1 164 ? 3.559 -9.164 -15.086 1 98.88 164 ALA B CA 1
ATOM 3022 C C . ALA B 1 164 ? 3.623 -10.047 -16.328 1 98.88 164 ALA B C 1
ATOM 3024 O O . ALA B 1 164 ? 2.762 -9.961 -17.203 1 98.88 164 ALA B O 1
ATOM 3025 N N . PRO B 1 165 ? 4.52 -10.969 -16.344 1 98.75 165 PRO B N 1
ATOM 3026 C CA . PRO B 1 165 ? 4.734 -11.773 -17.547 1 98.75 165 PRO B CA 1
ATOM 3027 C C . PRO B 1 165 ? 3.488 -12.555 -17.969 1 98.75 165 PRO B C 1
ATOM 3029 O O . PRO B 1 165 ? 3.332 -12.883 -19.141 1 98.75 165 PRO B O 1
ATOM 3032 N N . ALA B 1 166 ? 2.609 -12.82 -17.047 1 98.56 166 ALA B N 1
ATOM 3033 C CA . ALA B 1 166 ? 1.456 -13.664 -17.359 1 98.56 166 ALA B CA 1
ATOM 3034 C C . ALA B 1 166 ? 0.204 -12.82 -17.578 1 98.56 166 ALA B C 1
ATOM 3036 O O . ALA B 1 166 ? -0.907 -13.352 -17.641 1 98.56 166 ALA B O 1
ATOM 3037 N N . ILE B 1 167 ? 0.297 -11.523 -17.75 1 98.75 167 ILE B N 1
ATOM 3038 C CA . ILE B 1 167 ? -0.81 -10.57 -17.719 1 98.75 167 ILE B CA 1
ATOM 3039 C C . ILE B 1 167 ? -1.819 -10.914 -18.812 1 98.75 167 ILE B C 1
ATOM 3041 O O . ILE B 1 167 ? -3.018 -10.664 -18.656 1 98.75 167 ILE B O 1
ATOM 3045 N N . ASP B 1 168 ? -1.377 -11.547 -19.906 1 98.31 168 ASP B N 1
ATOM 3046 C CA . ASP B 1 168 ? -2.254 -11.875 -21.016 1 98.31 168 ASP B CA 1
ATOM 3047 C C . ASP B 1 168 ? -2.375 -13.383 -21.203 1 98.31 168 ASP B C 1
ATOM 3049 O O . ASP B 1 168 ? -2.783 -13.859 -22.266 1 98.31 168 ASP B O 1
ATOM 3053 N N . LEU B 1 169 ? -2.033 -14.133 -20.172 1 98.38 169 LEU B N 1
ATOM 3054 C CA . LEU B 1 169 ? -1.974 -15.578 -20.312 1 98.38 169 LEU B CA 1
ATOM 3055 C C . LEU B 1 169 ? -3.053 -16.25 -19.469 1 98.38 169 LEU B C 1
ATOM 3057 O O . LEU B 1 169 ? -3.361 -15.797 -18.375 1 98.38 169 LEU B O 1
ATOM 3061 N N . ASP B 1 170 ? -3.586 -17.297 -20 1 96.38 170 ASP B N 1
ATOM 3062 C CA . ASP B 1 170 ? -4.398 -18.203 -19.203 1 96.38 170 ASP B CA 1
ATOM 3063 C C . ASP B 1 170 ? -3.527 -19.25 -18.516 1 96.38 170 ASP B C 1
ATOM 3065 O O . ASP B 1 170 ? -2.324 -19.328 -18.766 1 96.38 170 ASP B O 1
ATOM 3069 N N . LYS B 1 171 ? -4.188 -20 -17.688 1 96.69 171 LYS B N 1
ATOM 3070 C CA . LYS B 1 171 ? -3.438 -20.906 -16.828 1 96.69 171 LYS B CA 1
ATOM 3071 C C . LYS B 1 171 ? -2.609 -21.891 -17.656 1 96.69 171 LYS B C 1
ATOM 3073 O O . LYS B 1 171 ? -1.473 -22.203 -17.297 1 96.69 171 LYS B O 1
ATOM 3078 N N . ASP B 1 172 ? -3.164 -22.406 -18.75 1 97.88 172 ASP B N 1
ATOM 3079 C CA . ASP B 1 172 ? -2.416 -23.344 -19.578 1 97.88 172 ASP B CA 1
ATOM 3080 C C . ASP B 1 172 ? -1.205 -22.672 -20.219 1 97.88 172 ASP B C 1
ATOM 3082 O O . ASP B 1 172 ? -0.14 -23.281 -20.328 1 97.88 172 ASP B O 1
ATOM 3086 N N . GLU B 1 173 ? -1.325 -21.469 -20.641 1 98.75 173 GLU B N 1
ATOM 3087 C CA . GLU B 1 173 ? -0.218 -20.703 -21.203 1 98.75 173 GLU B CA 1
ATOM 3088 C C . GLU B 1 173 ? 0.835 -20.375 -20.156 1 98.75 173 GLU B C 1
ATOM 3090 O O . GLU B 1 173 ? 2.027 -20.312 -20.453 1 98.75 173 GLU B O 1
ATOM 3095 N N . ILE B 1 174 ? 0.411 -20.156 -18.922 1 98.75 174 ILE B N 1
ATOM 3096 C CA . ILE B 1 174 ? 1.34 -19.938 -17.812 1 98.75 174 ILE B CA 1
ATOM 3097 C C . ILE B 1 174 ? 2.18 -21.188 -17.594 1 98.75 174 ILE B C 1
ATOM 3099 O O . ILE B 1 174 ? 3.396 -21.109 -17.406 1 98.75 174 ILE B O 1
ATOM 3103 N N . VAL B 1 175 ? 1.526 -22.328 -17.625 1 98.75 175 VAL B N 1
ATOM 3104 C CA . VAL B 1 175 ? 2.223 -23.609 -17.453 1 98.75 175 VAL B CA 1
ATOM 3105 C C . VAL B 1 175 ? 3.246 -23.781 -18.578 1 98.75 175 VAL B C 1
ATOM 3107 O O . VAL B 1 175 ? 4.391 -24.172 -18.328 1 98.75 175 VAL B O 1
ATOM 3110 N N . LYS B 1 176 ? 2.873 -23.5 -19.797 1 98.81 176 LYS B N 1
ATOM 3111 C CA . LYS B 1 176 ? 3.791 -23.594 -20.922 1 98.81 176 LYS B CA 1
ATOM 3112 C C . LYS B 1 176 ? 4.973 -22.641 -20.75 1 98.81 176 LYS B C 1
ATOM 3114 O O . LYS B 1 176 ? 6.121 -23.016 -21 1 98.81 176 LYS B O 1
ATOM 3119 N N . LEU B 1 177 ? 4.66 -21.453 -20.359 1 98.75 177 LEU B N 1
ATOM 3120 C CA . LEU B 1 177 ? 5.727 -20.484 -20.094 1 98.75 177 LEU B CA 1
ATOM 3121 C C . LEU B 1 177 ? 6.664 -21.016 -19.016 1 98.75 177 LEU B C 1
ATOM 3123 O O . LEU B 1 177 ? 7.887 -20.906 -19.141 1 98.75 177 LEU B O 1
ATOM 3127 N N . GLY B 1 178 ? 6.082 -21.547 -17.938 1 98.81 178 GLY B N 1
ATOM 3128 C CA . GLY B 1 178 ? 6.887 -22.125 -16.875 1 98.81 178 GLY B CA 1
ATOM 3129 C C . GLY B 1 178 ? 7.82 -23.219 -17.359 1 98.81 178 GLY B C 1
ATOM 3130 O O . GLY B 1 178 ? 8.977 -23.297 -16.938 1 98.81 178 GLY B O 1
ATOM 3131 N N . SER B 1 179 ? 7.305 -24.016 -18.25 1 98.5 179 SER B N 1
ATOM 3132 C CA . SER B 1 179 ? 8.133 -25.047 -18.844 1 98.5 179 SER B CA 1
ATOM 3133 C C . SER B 1 179 ? 9.266 -24.438 -19.672 1 98.5 179 SER B C 1
ATOM 3135 O O . SER B 1 179 ? 10.414 -24.891 -19.578 1 98.5 179 SER B O 1
ATOM 3137 N N . ASP B 1 180 ? 9 -23.438 -20.469 1 98.38 180 ASP B N 1
ATOM 3138 C CA . ASP B 1 180 ? 9.969 -22.781 -21.328 1 98.38 180 ASP B CA 1
ATOM 3139 C C . ASP B 1 180 ? 11.117 -22.188 -20.516 1 98.38 180 ASP B C 1
ATOM 3141 O O . ASP B 1 180 ? 12.273 -22.219 -20.969 1 98.38 180 ASP B O 1
ATOM 3145 N N . VAL B 1 181 ? 10.844 -21.734 -19.328 1 98.38 181 VAL B N 1
ATOM 3146 C CA . VAL B 1 181 ? 11.875 -21.047 -18.562 1 98.38 181 VAL B CA 1
ATOM 3147 C C . VAL B 1 181 ? 12.383 -21.969 -17.453 1 98.38 181 VAL B C 1
ATOM 3149 O O . VAL B 1 181 ? 13.094 -21.531 -16.547 1 98.38 181 VAL B O 1
ATOM 3152 N N . ASN B 1 182 ? 11.906 -23.219 -17.422 1 98 182 ASN B N 1
ATOM 3153 C CA . ASN B 1 182 ? 12.328 -24.219 -16.469 1 98 182 ASN B CA 1
ATOM 3154 C C . ASN B 1 182 ? 11.977 -23.828 -15.039 1 98 182 ASN B C 1
ATOM 3156 O O . ASN B 1 182 ? 12.797 -23.953 -14.133 1 98 182 ASN B O 1
ATOM 3160 N N . ALA B 1 183 ? 10.836 -23.25 -14.867 1 98.75 183 ALA B N 1
ATOM 3161 C CA . ALA B 1 183 ? 10.344 -22.922 -13.531 1 98.75 183 ALA B CA 1
ATOM 3162 C C . ALA B 1 183 ? 10.078 -24.188 -12.719 1 98.75 183 ALA B C 1
ATOM 3164 O O . ALA B 1 183 ? 9.594 -25.188 -13.258 1 98.75 183 ALA B O 1
ATOM 3165 N N . PRO B 1 184 ? 10.383 -24.156 -11.508 1 98.69 184 PRO B N 1
ATOM 3166 C CA . PRO B 1 184 ? 10.102 -25.328 -10.664 1 98.69 184 PRO B CA 1
ATOM 3167 C C . PRO B 1 184 ? 8.633 -25.406 -10.258 1 98.69 184 PRO B C 1
ATOM 3169 O O . PRO B 1 184 ? 8.32 -25.391 -9.062 1 98.69 184 PRO B O 1
ATOM 3172 N N . MET B 1 185 ? 7.773 -25.688 -11.164 1 98.69 185 MET B N 1
ATOM 3173 C CA . MET B 1 185 ? 6.328 -25.641 -10.953 1 98.69 185 MET B CA 1
ATOM 3174 C C . MET B 1 185 ? 5.883 -26.734 -10.008 1 98.69 185 MET B C 1
ATOM 3176 O O . MET B 1 185 ? 4.902 -26.578 -9.273 1 98.69 185 MET B O 1
ATOM 3180 N N . GLU B 1 186 ? 6.609 -27.797 -9.984 1 97.75 186 GLU B N 1
ATOM 3181 C CA . GLU B 1 186 ? 6.27 -28.953 -9.148 1 97.75 186 GLU B CA 1
ATOM 3182 C C . GLU B 1 186 ? 6.414 -28.609 -7.664 1 97.75 186 GLU B C 1
ATOM 3184 O O . GLU B 1 186 ? 5.848 -29.281 -6.805 1 97.75 186 GLU B O 1
ATOM 3189 N N . LEU B 1 187 ? 7.137 -27.594 -7.359 1 98.38 187 LEU B N 1
ATOM 3190 C CA . LEU B 1 187 ? 7.387 -27.203 -5.977 1 98.38 187 LEU B CA 1
ATOM 3191 C C . LEU B 1 187 ? 6.367 -26.172 -5.512 1 98.38 187 LEU B C 1
ATOM 3193 O O . LEU B 1 187 ? 6.285 -25.859 -4.32 1 98.38 187 LEU B O 1
ATOM 3197 N N . SER B 1 188 ? 5.527 -25.641 -6.414 1 98.56 188 SER B N 1
ATOM 3198 C CA . SER B 1 188 ? 4.594 -24.562 -6.094 1 98.56 188 SER B CA 1
ATOM 3199 C C . SER B 1 188 ? 3.352 -25.094 -5.395 1 98.56 188 SER B C 1
ATOM 3201 O O . SER B 1 188 ? 3.025 -26.281 -5.5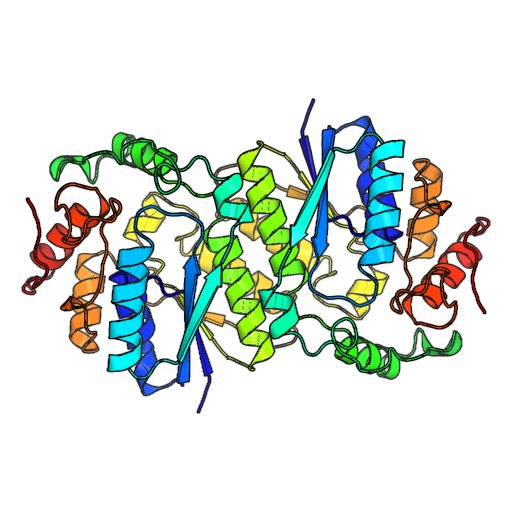2 1 98.56 188 SER B O 1
ATOM 3203 N N . TYR B 1 189 ? 2.703 -24.266 -4.645 1 98.25 189 TYR B N 1
ATOM 3204 C CA . TYR B 1 189 ? 1.497 -24.578 -3.885 1 98.25 189 TYR B CA 1
ATOM 3205 C C . TYR B 1 189 ? 0.365 -23.625 -4.238 1 98.25 189 TYR B C 1
ATOM 3207 O O . TYR B 1 189 ? 0.512 -22.406 -4.113 1 98.25 189 TYR B O 1
ATOM 3215 N N . SER B 1 190 ? -0.756 -24.109 -4.609 1 95.31 190 SER B N 1
ATOM 3216 C CA . SER B 1 190 ? -1.831 -23.25 -5.117 1 95.31 190 SER B CA 1
ATOM 3217 C C . SER B 1 190 ? -3.102 -23.422 -4.289 1 95.31 190 SER B C 1
ATOM 3219 O O . SER B 1 190 ? -4.043 -22.641 -4.422 1 95.31 190 SER B O 1
ATOM 3221 N N . CYS B 1 191 ? -3.188 -24.344 -3.379 1 95.44 191 CYS B N 1
ATOM 3222 C CA . CYS B 1 191 ? -4.438 -24.703 -2.723 1 95.44 191 CYS B CA 1
ATOM 3223 C C . CYS B 1 191 ? -4.875 -23.625 -1.737 1 95.44 191 CYS B C 1
ATOM 3225 O O . CYS B 1 191 ? -4.078 -23.172 -0.913 1 95.44 191 CYS B O 1
ATOM 3227 N N . TYR B 1 192 ? -6.164 -23.312 -1.72 1 91.38 192 TYR B N 1
ATOM 3228 C CA . TYR B 1 192 ? -6.699 -22.297 -0.826 1 91.38 192 TYR B CA 1
ATOM 3229 C C . TYR B 1 192 ? -6.91 -22.844 0.576 1 91.38 192 TYR B C 1
ATOM 3231 O O . TYR B 1 192 ? -6.91 -22.094 1.557 1 91.38 192 TYR B O 1
ATOM 3239 N N . LYS B 1 193 ? -7.035 -24.094 0.667 1 92.81 193 LYS B N 1
ATOM 3240 C CA . LYS B 1 193 ? -7.488 -24.688 1.918 1 92.81 193 LYS B CA 1
ATOM 3241 C C . LYS B 1 193 ? -6.328 -24.875 2.893 1 92.81 193 LYS B C 1
ATOM 3243 O O . LYS B 1 193 ? -6.539 -25.109 4.082 1 92.81 193 LYS B O 1
ATOM 3248 N N . GLY B 1 194 ? -5.133 -24.812 2.363 1 93.44 194 GLY B N 1
ATOM 3249 C CA . GLY B 1 194 ? -3.975 -24.891 3.24 1 93.44 194 GLY B CA 1
ATOM 3250 C C . GLY B 1 194 ? -3.688 -26.297 3.727 1 93.44 194 GLY B C 1
ATOM 3251 O O . GLY B 1 194 ? -3.01 -26.484 4.738 1 93.44 194 GLY B O 1
ATOM 3252 N N . THR B 1 195 ? -4.242 -27.234 3.072 1 93.94 195 THR B N 1
ATOM 3253 C CA . THR B 1 195 ? -3.941 -28.625 3.404 1 93.94 195 THR B CA 1
ATOM 3254 C C . THR B 1 195 ? -2.506 -28.969 3.023 1 93.94 195 THR B C 1
ATOM 3256 O O . THR B 1 195 ? -1.896 -28.297 2.191 1 93.94 195 THR B O 1
ATOM 3259 N N . ASP B 1 196 ? -1.954 -29.984 3.646 1 94.81 196 ASP B N 1
ATOM 3260 C CA . ASP B 1 196 ? -0.569 -30.359 3.385 1 94.81 196 ASP B CA 1
ATOM 3261 C C . ASP B 1 196 ? -0.363 -30.703 1.913 1 94.81 196 ASP B C 1
ATOM 3263 O O . ASP B 1 196 ? 0.633 -30.312 1.308 1 94.81 196 ASP B O 1
ATOM 3267 N N . ILE B 1 197 ? -1.314 -31.469 1.475 1 94.75 197 ILE B N 1
ATOM 3268 C CA . ILE B 1 197 ? -1.365 -31.766 0.049 1 94.75 197 ILE B CA 1
ATOM 3269 C C . ILE B 1 197 ? -2.545 -31.047 -0.594 1 94.75 197 ILE B C 1
ATOM 3271 O O . ILE B 1 197 ? -3.559 -30.797 0.062 1 94.75 197 ILE B O 1
ATOM 3275 N N . HIS B 1 198 ? -2.363 -30.609 -1.86 1 97.12 198 HIS B N 1
ATOM 3276 C CA . HIS B 1 198 ? -3.451 -29.922 -2.551 1 97.12 198 HIS B CA 1
ATOM 3277 C C . HIS B 1 198 ? -4.762 -30.688 -2.4 1 97.12 198 HIS B C 1
ATOM 3279 O O . HIS B 1 198 ? -4.805 -31.906 -2.611 1 97.12 198 HIS B O 1
ATOM 3285 N N . CYS B 1 199 ? -5.824 -29.984 -2.098 1 95.69 199 CYS B N 1
ATOM 3286 C CA . CYS B 1 199 ? -7.105 -30.641 -1.859 1 95.69 199 CYS B CA 1
ATOM 3287 C C . CYS B 1 199 ? -7.672 -31.203 -3.152 1 95.69 199 CYS B C 1
ATOM 3289 O O . CYS B 1 199 ? -8.398 -32.188 -3.129 1 95.69 199 CYS B O 1
ATOM 3291 N N . GLY B 1 200 ? -7.418 -30.516 -4.227 1 95.31 200 GLY B N 1
ATOM 3292 C CA . GLY B 1 200 ? -7.824 -30.984 -5.539 1 95.31 200 GLY B CA 1
ATOM 3293 C C . GLY B 1 200 ? -9.234 -30.547 -5.918 1 95.31 200 GLY B C 1
ATOM 3294 O O . GLY B 1 200 ? -9.672 -30.781 -7.043 1 95.31 200 GLY B O 1
ATOM 3295 N N . VAL B 1 201 ? -9.914 -29.781 -4.961 1 92.38 201 VAL B N 1
ATOM 3296 C CA . VAL B 1 201 ? -11.328 -29.547 -5.254 1 92.38 201 VAL B CA 1
ATOM 3297 C C . VAL B 1 201 ? -11.648 -28.062 -5.082 1 92.38 201 VAL B C 1
ATOM 3299 O O . VAL B 1 201 ? -12.742 -27.625 -5.43 1 92.38 201 VAL B O 1
ATOM 3302 N N . CYS B 1 202 ? -10.805 -27.344 -4.5 1 91 202 CYS B N 1
ATOM 3303 C CA . CYS B 1 202 ? -11.055 -25.906 -4.457 1 91 202 CYS B CA 1
ATOM 3304 C C . CYS B 1 202 ? -10.852 -25.281 -5.832 1 91 202 CYS B C 1
ATOM 3306 O O . CYS B 1 202 ? -10.297 -25.906 -6.73 1 91 202 CYS B O 1
ATOM 3308 N N . GLU B 1 203 ? -11.219 -24.094 -5.988 1 89.19 203 GLU B N 1
ATOM 3309 C CA . GLU B 1 203 ? -11.172 -23.422 -7.285 1 89.19 203 GLU B CA 1
ATOM 3310 C C . GLU B 1 203 ? -9.734 -23.344 -7.805 1 89.19 203 GLU B C 1
ATOM 3312 O O . GLU B 1 203 ? -9.484 -23.594 -8.984 1 89.19 203 GLU B O 1
ATOM 3317 N N . SER B 1 204 ? -8.82 -22.984 -6.953 1 91.81 204 SER B N 1
ATOM 3318 C CA . SER B 1 204 ? -7.426 -22.828 -7.352 1 91.81 204 SER B CA 1
ATOM 3319 C C . SER B 1 204 ? -6.84 -24.172 -7.797 1 91.81 204 SER B C 1
ATOM 3321 O O . SER B 1 204 ? -6.141 -24.234 -8.812 1 91.81 204 SER B O 1
ATOM 3323 N N . CYS B 1 205 ? -7.105 -25.234 -7.062 1 94.88 205 CYS B N 1
ATOM 3324 C CA . CYS B 1 205 ? -6.637 -26.562 -7.445 1 94.88 205 CYS B CA 1
ATOM 3325 C C . CYS B 1 205 ? -7.211 -26.969 -8.797 1 94.88 205 CYS B C 1
ATOM 3327 O O . CYS B 1 205 ? -6.488 -27.5 -9.648 1 94.88 205 CYS B O 1
ATOM 3329 N N . MET B 1 206 ? -8.438 -26.688 -8.93 1 93 206 MET B N 1
ATOM 3330 C CA . MET B 1 206 ? -9.109 -27.094 -10.164 1 93 206 MET B CA 1
ATOM 3331 C C . MET B 1 206 ? -8.547 -26.344 -11.367 1 93 206 MET B C 1
ATOM 3333 O O . MET B 1 206 ? -8.367 -26.922 -12.438 1 93 206 MET B O 1
ATOM 3337 N N . ARG B 1 207 ? -8.273 -25.109 -11.18 1 92.88 207 ARG B N 1
ATOM 3338 C CA . ARG B 1 207 ? -7.676 -24.312 -12.25 1 92.88 207 ARG B CA 1
ATOM 3339 C C . ARG B 1 207 ? -6.273 -24.797 -12.586 1 92.88 207 ARG B C 1
ATOM 3341 O O . ARG B 1 207 ? -5.867 -24.797 -13.75 1 92.88 207 ARG B O 1
ATOM 3348 N N . ARG B 1 208 ? -5.562 -25.156 -11.586 1 96.12 208 ARG B N 1
ATOM 3349 C CA . ARG B 1 208 ? -4.23 -25.703 -11.797 1 96.12 208 ARG B CA 1
ATOM 3350 C C . ARG B 1 208 ? -4.293 -27 -12.602 1 96.12 208 ARG B C 1
ATOM 3352 O O . ARG B 1 208 ? -3.598 -27.156 -13.609 1 96.12 208 ARG B O 1
ATOM 3359 N N . LYS B 1 209 ? -5.168 -27.938 -12.164 1 96.31 209 LYS B N 1
ATOM 3360 C CA . LYS B 1 209 ? -5.34 -29.188 -12.875 1 96.31 209 LYS B CA 1
ATOM 3361 C C . LYS B 1 209 ? -5.66 -28.953 -14.352 1 96.31 209 LYS B C 1
ATOM 3363 O O . LYS B 1 209 ? -5.027 -29.531 -15.234 1 96.31 209 LYS B O 1
ATOM 3368 N N . ARG B 1 210 ? -6.582 -28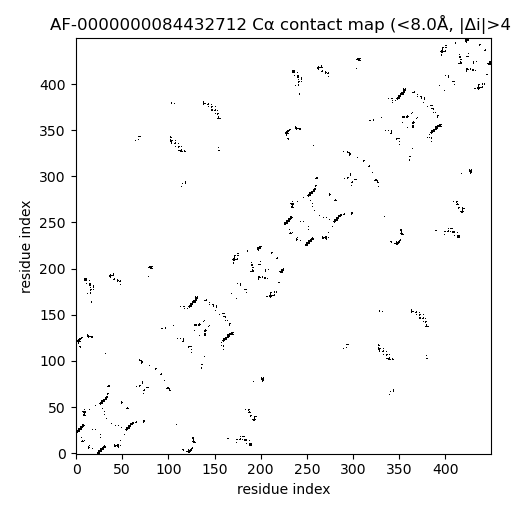.125 -14.508 1 95.31 210 ARG B N 1
ATOM 3369 C CA . ARG B 1 210 ? -7.016 -27.828 -15.867 1 95.31 210 ARG B CA 1
ATOM 3370 C C . ARG B 1 210 ? -5.883 -27.188 -16.672 1 95.31 210 ARG B C 1
ATOM 3372 O O . ARG B 1 210 ? -5.719 -27.484 -17.859 1 95.31 210 ARG B O 1
ATOM 3379 N N . GLY B 1 211 ? -5.133 -26.297 -16.031 1 96.25 211 GLY B N 1
ATOM 3380 C CA . GLY B 1 211 ? -4.02 -25.625 -16.703 1 96.25 211 GLY B CA 1
ATOM 3381 C C . GLY B 1 211 ? -2.969 -26.594 -17.203 1 96.25 211 GLY B C 1
ATOM 3382 O O . GLY B 1 211 ? -2.555 -26.516 -18.359 1 96.25 211 GLY B O 1
ATOM 3383 N N . PHE B 1 212 ? -2.578 -27.531 -16.438 1 98.19 212 PHE B N 1
ATOM 3384 C CA . PHE B 1 212 ? -1.58 -28.516 -16.828 1 98.19 212 PHE B CA 1
ATOM 3385 C C . PHE B 1 212 ? -2.129 -29.438 -17.906 1 98.19 212 PHE B C 1
ATOM 3387 O O . PHE B 1 212 ? -1.434 -29.75 -18.875 1 98.19 212 PHE B O 1
ATOM 3394 N N . LYS B 1 213 ? -3.375 -29.859 -17.719 1 97.31 213 LYS B N 1
ATOM 3395 C CA . LYS B 1 213 ? -4.008 -30.734 -18.703 1 97.31 213 LYS B CA 1
ATOM 3396 C C . LYS B 1 213 ? -4.059 -30.062 -20.078 1 97.31 213 LYS B C 1
ATOM 3398 O O . LYS B 1 213 ? -3.637 -30.656 -21.078 1 97.31 213 LYS B O 1
ATOM 3403 N N . LYS B 1 214 ? -4.516 -28.844 -20.109 1 97.31 214 LYS B N 1
ATOM 3404 C CA . LYS B 1 214 ? -4.648 -28.109 -21.375 1 97.31 214 LYS B CA 1
ATOM 3405 C C . LYS B 1 214 ? -3.281 -27.828 -21.984 1 97.31 214 LYS B C 1
ATOM 3407 O O . LYS B 1 214 ? -3.145 -27.797 -23.219 1 97.31 214 LYS B O 1
ATOM 3412 N N . ALA B 1 215 ? -2.256 -27.625 -21.188 1 98 215 ALA B N 1
ATOM 3413 C CA . ALA B 1 215 ? -0.907 -27.328 -21.656 1 98 215 ALA B CA 1
ATOM 3414 C C . ALA B 1 215 ? -0.221 -28.578 -22.203 1 98 215 ALA B C 1
ATOM 3416 O O . ALA B 1 215 ? 0.798 -28.484 -22.891 1 98 215 ALA B O 1
ATOM 3417 N N . GLY B 1 216 ? -0.789 -29.766 -21.844 1 98.06 216 GLY B N 1
ATOM 3418 C CA . GLY B 1 216 ? -0.159 -31.016 -22.219 1 98.06 216 GLY B CA 1
ATOM 3419 C C . GLY B 1 216 ? 1.122 -31.297 -21.453 1 98.06 216 GLY B C 1
ATOM 3420 O O . GLY B 1 216 ? 2.047 -31.906 -21.984 1 98.06 216 GLY B O 1
ATOM 3421 N N . ILE B 1 217 ? 1.293 -30.75 -20.391 1 98.12 217 ILE B N 1
ATOM 3422 C CA . ILE B 1 217 ? 2.453 -30.938 -19.531 1 98.12 217 ILE B CA 1
ATOM 3423 C C . ILE B 1 217 ? 2.051 -31.734 -18.297 1 98.12 217 ILE B C 1
ATOM 3425 O O . ILE B 1 217 ? 0.998 -31.484 -17.703 1 98.12 217 ILE B O 1
ATOM 3429 N N . LYS B 1 218 ? 2.783 -32.688 -17.906 1 97.5 218 LYS B N 1
ATOM 3430 C CA . LYS B 1 218 ? 2.459 -33.562 -16.766 1 97.5 218 LYS B CA 1
ATOM 3431 C C . LYS B 1 218 ? 2.445 -32.75 -15.461 1 97.5 218 LYS B C 1
ATOM 3433 O O . LYS B 1 218 ? 3.416 -32.062 -15.141 1 97.5 218 LYS B O 1
ATOM 3438 N N . ASP B 1 219 ? 1.39 -32.781 -14.805 1 97.31 219 ASP B N 1
ATOM 3439 C CA . ASP B 1 219 ? 1.273 -32.156 -13.484 1 97.31 219 ASP B CA 1
ATOM 3440 C C . ASP B 1 219 ? 1.84 -33.094 -12.398 1 97.31 219 ASP B C 1
ATOM 3442 O O . ASP B 1 219 ? 1.268 -34.125 -12.109 1 97.31 219 ASP B O 1
ATOM 3446 N N . LEU B 1 220 ? 2.85 -32.688 -11.797 1 96.88 220 LEU B N 1
ATOM 3447 C CA . LEU B 1 220 ? 3.525 -33.531 -10.82 1 96.88 220 LEU B CA 1
ATOM 3448 C C . LEU B 1 220 ? 2.971 -33.312 -9.414 1 96.88 220 LEU B C 1
ATOM 3450 O O . LEU B 1 220 ? 3.461 -33.875 -8.445 1 96.88 220 LEU B O 1
ATOM 3454 N N . THR B 1 221 ? 1.974 -32.438 -9.273 1 96.25 221 THR B N 1
ATOM 3455 C CA . THR B 1 221 ? 1.355 -32.125 -7.988 1 96.25 221 THR B CA 1
ATOM 3456 C C . THR B 1 221 ? 0.575 -33.312 -7.461 1 96.25 221 THR B C 1
ATOM 3458 O O . THR B 1 221 ? -0.115 -34 -8.219 1 96.25 221 THR B O 1
ATOM 3461 N N . ILE B 1 222 ? 0.699 -33.594 -6.211 1 95.62 222 ILE B N 1
ATOM 3462 C CA . ILE B 1 222 ? -0.104 -34.625 -5.555 1 95.62 222 ILE B CA 1
ATOM 3463 C C . ILE B 1 222 ? -1.368 -34 -4.973 1 95.62 222 ILE B C 1
ATOM 3465 O O . ILE B 1 222 ? -1.293 -33.031 -4.207 1 95.62 222 ILE B O 1
ATOM 3469 N N . TYR B 1 223 ? -2.447 -34.5 -5.336 1 96.5 223 TYR B N 1
ATOM 3470 C CA . TYR B 1 223 ? -3.738 -34 -4.859 1 96.5 223 TYR B CA 1
ATOM 3471 C C . TYR B 1 223 ? -4.406 -35.031 -3.949 1 96.5 223 TYR B C 1
ATOM 3473 O O . TYR B 1 223 ? -4.242 -36.25 -4.141 1 96.5 223 TYR B O 1
ATOM 3481 N N . GLU B 1 224 ? -5.094 -34.562 -3.035 1 94.81 224 GLU B N 1
ATOM 3482 C CA . GLU B 1 224 ? -5.887 -35.438 -2.191 1 94.81 224 GLU B CA 1
ATOM 3483 C C . GLU B 1 224 ? -7.02 -36.094 -2.98 1 94.81 224 GLU B C 1
ATOM 3485 O O . GLU B 1 224 ? -7.336 -37.281 -2.771 1 94.81 224 GLU B O 1
ATOM 3490 N N . LYS B 1 225 ? -7.75 -35.281 -3.738 1 89.19 225 LYS B N 1
ATOM 3491 C CA . LYS B 1 225 ? -8.867 -35.781 -4.547 1 89.19 225 LYS B CA 1
ATOM 3492 C C . LYS B 1 225 ? -8.688 -35.375 -6.012 1 89.19 225 LYS B C 1
ATOM 3494 O O . LYS B 1 225 ? -8.148 -34.312 -6.316 1 89.19 225 LYS B O 1
#

Sequence (450 aa):
MNKAIAVFSGGLDCTVAASVYAKDYEIHAITFNYGQKAFEQELKASQIICEKMGFKHHIINLDWLSKISTSSLNTSEEIPNVDFKDLDDAEKSAESASSVWVPARNTVFTSIAASYAESIGAEIIIVGWDKEEANTFPDNSKEFLKSFNELFKVGSPIDIEIKAPAIDLDKDEIVKLGSDVNAPMELSYSCYKGTDIHCGVCESCMRRKRGFKKAGIKDLTIYEKMNKAIAVFSGGLDCTVAASVYAKDYEIHAITFNYGQKAFEQELKASQIICEKMGFKHHIINLDWLSKISTSSLNTSEEIPNVDFKDLDDAEKSAESASSVWVPARNTVFTSIAASYAESIGAEIIIVGWDKEEANTFPDNSKEFLKSFNELFKVGSPIDIEIKAPAIDLDKDEIVKLGSDVNAPMELSYSCYKGTDIHCGVCESCMRRKRGFKKAGIKDLTIYEK

Foldseek 3Di:
DAAEEEAAQLALLSLLQCLVCLVPHQYAYEHEAQQFQQRVLSVQSRVVQCVVSVHHYHYYYDPVLLVVFQAPRRDVDDQDFDDLVCLPPLVVLQVNLVNHDRPCVLVVSVVVSVVVCLVVVHAEYTYRQADSVCSRDVCSAPVVQVVVLVVCVPPPPHHYHYDHPRRYHALLVSVVSCVVSVRPNQSGDFASNNDNARQCTGSRNSSNVVSCVVNVHDRNGDHPD/DAAEEEAAQLALLSLLQCLVCLVPHQYAYEHEAQQFQQRVLSVQSRVVQCVVSVHHYHYYYDPVLLVVFQAVRRDVDDFDFDDLVCLPPLVVLQVNLVRHDRPCVLVVSVVVSVVVCLVVVHAEYTYRQADSVCSRDVCSAPVVQVVVLVVCVVPPPHHYHYDHPRRYHALLVSVVSCVVSVRPNQSGDFASNNDNARQCTGSRNSSNVVSCVVNVHDRNGDHPD

Nearest PDB structures (foldseek):
  1kh2-assembly1_D  TM=6.295E-01  e=1.573E-05  Thermus thermophilus
  6ct6-assembly1_B  TM=4.030E-01  e=1.185E-02  Eimeria maxima
  7w8a-assembly2_G  TM=3.992E-01  e=2.457E-02  Babesia orientalis
  3gvh-assembly1_D  TM=3.906E-01  e=8.286E-02  Brucella abortus 2308
  4plf-assembly1_B  TM=2.627E-01  e=7.797E-02  Apicomplexa

Solvent-accessible surface area (backbone atoms only — not comparable to full-atom values): 22375 Å² total; per-residue (Å²): 127,52,34,26,29,24,56,32,53,16,19,52,51,27,44,29,33,46,36,72,44,52,88,70,30,51,39,38,31,37,29,75,42,42,53,40,57,21,42,68,48,20,50,53,20,30,50,53,48,25,61,75,73,65,35,46,78,43,80,44,78,34,66,70,54,32,72,58,36,83,9,29,42,45,43,91,49,76,72,64,74,50,53,82,86,42,69,77,34,64,67,59,39,48,53,53,41,63,42,52,46,49,50,46,46,59,54,33,54,51,24,48,45,45,18,54,20,59,58,73,61,19,45,35,36,33,34,38,33,20,35,60,53,24,74,69,36,42,59,25,24,63,67,25,52,52,30,47,36,51,26,34,64,48,33,42,96,56,75,48,40,74,44,43,81,30,34,85,26,41,58,25,53,42,47,47,48,19,58,76,56,66,32,70,59,68,56,35,40,57,38,65,76,33,50,96,49,35,55,37,36,34,55,51,27,41,48,50,53,49,10,26,59,73,48,71,44,88,69,74,66,63,51,73,87,128,52,33,26,30,25,56,32,52,16,21,52,52,26,44,28,33,46,36,71,44,52,88,70,29,50,38,38,30,38,28,76,43,42,54,42,57,22,44,70,47,20,51,53,20,30,52,54,50,25,61,75,72,65,34,45,78,44,78,46,78,35,65,70,54,31,72,60,36,81,9,30,42,43,43,90,50,78,71,65,73,49,53,81,86,42,69,78,33,63,69,59,38,50,54,53,40,62,42,53,45,50,49,46,46,59,55,33,53,50,25,50,45,46,18,52,20,60,58,74,63,20,46,34,36,31,35,37,33,19,35,61,54,24,76,69,36,41,59,26,24,62,66,26,52,52,31,47,35,52,26,34,64,49,32,42,97,58,76,49,40,72,42,42,79,32,34,84,27,42,57,24,52,44,48,47,49,18,58,76,56,66,30,69,59,68,56,36,39,58,40,65,76,33,50,96,48,35,54,37,37,33,55,51,29,41,47,49,53,49,12,25,60,74,49,70,44,88,69,74,64,63,53,74,87

InterPro domains:
  IPR014729 Rossmann-like alpha/beta/alpha sandwich fold [G3DSA:3.40.50.620] (1-224)
  IPR018317 Queuosine biosynthesis protein QueC [MF_01633] (2-221)
  IPR018317 Queuosine biosynthesis protein QueC [PF06508] (3-215)
  IPR018317 Queuosine biosynthesis protein QueC [PIRSF006293] (1-224)
  IPR018317 Queuosine biosynthesis protein QueC [PTHR42914] (1-224)
  IPR018317 Queuosine biosynthesis protein QueC [TIGR00364] (4-208)
  IPR018317 Queuosine biosynthesis protein QueC [cd01995] (3-215)

Radius of gyration: 23.2 Å; Cα contacts (8 Å, |Δi|>4): 982; chains: 2; bounding box: 47×72×46 Å